Protein 2B98 (pdb70)

Nearest PDB structures (foldseek):
  2b99-assembly1_A  TM=1.004E+00  e=1.657E-25  Methanocaldococcus jannaschii
  5im5-assembly1_K  TM=9.991E-01  e=3.570E-24  Methanocaldococcus jannaschii DSM 2661
  4y7k-assembly1_E  TM=9.991E-01  e=2.338E-23  Methanosarcina acetivorans C2A
  4y7j-assembly1_D  TM=9.822E-01  e=1.556E-21  Methanosarcina acetivorans C2A
  4y7j-assembly1_B  TM=9.820E-01  e=5.798E-21  Methanosarcina acetivorans C2A

Foldseek 3Di:
DEEEEEEAPCADEPLVVLLVVLLCVLPVPYHYHYDYYHDLLPQLVVQLCCVPVVVHQEYEYAHEFEDDPVSVVSNVNSVVSQVVSCVVRVHYYHYQYHYPVPDDDVVVSRVVSSVSSNVSSVVVVCVVPPVVVVVVCVVHD/DAEEEEEEEPPADEDLVVLLVVLLCVLPVPYHYHYDYDHALQVQLVVQLCCVPPVVHQEYEYAEEFEDDPVSVVSNVNSVVSQVVSCVVPVHYYHYLYHYPVNDDDDVRSNVVSSVSSSVVSVVVVCVVPPVCVVVVVPDD/DAFEEEEEAPPDPEDQPVLLVVLLCVLPVRHHYHYDYYHALLVQLVVQLCCVPVVVGQEYEYAHEQEDDVVSVVVNVNSVVSQVVSCVVPVHYYHYQYHYPVVDPDVVLSNQQSNQLSNVVSVVVVCVVPNVVVVVVCVPAQDDTRDDGHGD/DEEEEEEAPCDPEDQPVLLVVLLCVLPVVYHYDYDYYHALQVQLVVQLCCVPPVVHQEYEYAHEFEDDPVSVVSNVNSVVSNVVSCVVPVHYYHYLYHYPVVAPDDVRSNVVSNVSSSVVSVVVVCVVPPVVVVVVPPDD/DAEEEEEEAPCDPEDQPVLLVVLLCVLPVPYHYHYDYYHALLVQLVVQLCCVPVVVHQEYEGAHEFEDDPVSVVSNVVSVVSNVVSCVVPVHYYHYQYHYPVPADDPVLSHQQSNQLSNVVSVVVSCVVPPVVVVVVCPPQQCDGRDHGPGD

Secondary structure (DSSP, 8-state):
-EEEEEEESS-SS--HHHHHHHHHHH-TT-EEEEEEESSGGGHHHHHHHHHHHS--SEEEEEE---SSHHHHHHHHHHHHHHHHHHHHTT--EEEEE--GGGSSHHHHHHHHHHHHHHHHHHHHHHHHH-HHHHHHTTT--/--EEEEEEESS-SS--HHHHHHHHHHH-TT-EEEEEEESSGGGHHHHHHHHHHHS--SEEEEEE---SSHHHHHHHHHHHHHHHHHHHHTT--EEEEE--GGGSSSHHHHHHHHHHHHHHHHHHHHHHHH-HHHHHHT---/--EEEEEEESS-SS--HHHHHHHHHHHSTT-EEEEEEESSGGGHHHHHHHHHHHS--SEEEEEE---SSTTHHHHHHHHHHHHHHHHHHTT--EEEEE--GGG-SSHHHHHHHHHHHHHHHHHHHHHHHH-HHHHHHTTTS---SSSPP---/-EEEEEEESS-SS--HHHHHHHHHHHSTT-EEEEEEESSGGGHHHHHHHHHHHS--SEEEEEE---SSHHHHHHHHHHHHHHHHHHHHTT--EEEEE--GGG-SSHHHHHHHHHHHHHHHHHHHHHHHH-TTHHHHTS--/--EEEEEEESS-SS--HHHHHHHHHHH-TT-EEEEEEESSGGGHHHHHHHHHHHS--SEEEEEE---SSHHHHHHHHHHHHHHHHHHHHTT--EEEEE--GGGSSHHHHHHHHHHHHHHHHHHHHHHHHH-HHHHHHTTTS---SSSPP---

Structure (mmCIF, N/CA/C/O backbone):
data_2B98
#
_entry.id   2B98
#
_cell.length_a   41.773
_cell.length_b   72.692
_cell.length_c   72.698
_cell.angle_alpha   68.48
_cell.angle_beta   74.61
_cell.angle_gamma   74.90
#
_symmetry.space_group_name_H-M   'P 1'
#
loop_
_entity.id
_entity.type
_entity.pdbx_description
1 polymer 'Riboflavin synthase'
2 water water
#
loop_
_atom_site.group_PDB
_atom_site.id
_atom_site.type_symbol
_atom_site.label_atom_id
_atom_site.label_alt_id
_atom_site.label_comp_id
_atom_site.label_asym_id
_atom_site.label_entity_id
_atom_site.label_seq_id
_atom_site.pdbx_PDB_ins_code
_atom_site.Cartn_x
_atom_site.Cartn_y
_atom_site.Cartn_z
_atom_site.occupancy
_atom_site.B_iso_or_equiv
_atom_site.auth_seq_id
_atom_site.auth_comp_id
_atom_site.auth_asym_id
_atom_site.auth_atom_id
_atom_site.pdbx_PDB_model_num
ATOM 1 N N . LYS A 1 3 ? 13.529 -0.325 -28.755 1.00 30.38 3 LYS A N 1
ATOM 2 C CA . LYS A 1 3 ? 12.795 -0.297 -27.446 1.00 29.87 3 LYS A CA 1
ATOM 3 C C . LYS A 1 3 ? 12.117 -1.636 -27.210 1.00 29.10 3 LYS A C 1
ATOM 4 O O . LYS A 1 3 ? 11.920 -2.387 -28.150 1.00 29.37 3 LYS A O 1
ATOM 10 N N . LYS A 1 4 ? 11.764 -1.918 -25.960 1.00 28.71 4 LYS A N 1
ATOM 11 C CA . LYS A 1 4 ? 11.231 -3.220 -25.560 1.00 28.36 4 LYS A CA 1
ATOM 12 C C . LYS A 1 4 ? 9.949 -3.132 -24.714 1.00 28.26 4 LYS A C 1
ATOM 13 O O . LYS A 1 4 ? 9.933 -2.498 -23.658 1.00 28.61 4 LYS A O 1
ATOM 19 N N . VAL A 1 5 ? 8.892 -3.797 -25.178 1.00 28.33 5 VAL A N 1
ATOM 20 C CA . VAL A 1 5 ? 7.606 -3.842 -24.476 1.00 27.86 5 VAL A CA 1
ATOM 21 C C . VAL A 1 5 ? 7.343 -5.246 -23.923 1.00 27.77 5 VAL A C 1
ATOM 22 O O . VAL A 1 5 ? 7.547 -6.245 -24.620 1.00 27.84 5 VAL A O 1
ATOM 26 N N . GLY A 1 6 ? 6.930 -5.311 -22.656 1.00 27.75 6 GLY A N 1
ATOM 27 C CA . GLY A 1 6 ? 6.453 -6.543 -22.045 1.00 27.61 6 GLY A CA 1
ATOM 28 C C . GLY A 1 6 ? 4.935 -6.656 -22.144 1.00 27.69 6 GLY A C 1
ATOM 29 O O . GLY A 1 6 ? 4.211 -5.694 -21.879 1.00 27.44 6 GLY A O 1
ATOM 30 N N . ILE A 1 7 ? 4.457 -7.832 -22.538 1.00 27.64 7 ILE A N 1
ATOM 31 C CA . ILE A 1 7 ? 3.024 -8.090 -22.664 1.00 28.00 7 ILE A CA 1
ATOM 32 C C . ILE A 1 7 ? 2.609 -9.230 -21.748 1.00 27.85 7 ILE A C 1
ATOM 33 O O . ILE A 1 7 ? 3.015 -10.373 -21.957 1.00 27.91 7 ILE A O 1
ATOM 38 N N . VAL A 1 8 ? 1.793 -8.917 -20.745 1.00 27.71 8 VAL A N 1
ATOM 39 C CA . VAL A 1 8 ? 1.371 -9.917 -19.767 1.00 27.72 8 VAL A CA 1
ATOM 40 C C . VAL A 1 8 ? -0.130 -10.157 -19.826 1.00 28.10 8 VAL A C 1
ATOM 41 O O . VAL A 1 8 ? -0.931 -9.236 -19.627 1.00 28.00 8 VAL A O 1
ATOM 45 N N . ASP A 1 9 ? -0.514 -11.400 -20.102 1.00 28.51 9 ASP A N 1
ATOM 46 C CA . ASP A 1 9 ? -1.928 -11.748 -20.107 1.00 28.92 9 ASP A CA 1
ATOM 47 C C . ASP A 1 9 ? -2.233 -12.929 -19.192 1.00 28.92 9 ASP A C 1
ATOM 48 O O . ASP A 1 9 ? -1.378 -13.362 -18.410 1.00 28.36 9 ASP A O 1
ATOM 53 N N . THR A 1 10 ? -3.459 -13.441 -19.305 1.00 29.04 10 THR A N 1
ATOM 54 C CA . THR A 1 10 ? -3.915 -14.521 -18.450 1.00 29.35 10 THR A CA 1
ATOM 55 C C . THR A 1 10 ? -4.486 -15.685 -19.248 1.00 29.96 10 THR A C 1
ATOM 56 O O . THR A 1 10 ? -4.758 -15.574 -20.448 1.00 30.07 10 THR A O 1
ATOM 60 N N . THR A 1 11 ? -4.620 -16.823 -18.582 1.00 30.67 11 THR A N 1
ATOM 61 C CA . THR A 1 11 ? -5.301 -17.964 -19.171 1.00 31.71 11 THR A CA 1
ATOM 62 C C . THR A 1 11 ? -6.798 -17.800 -18.878 1.00 32.09 11 THR A C 1
ATOM 63 O O . THR A 1 11 ? -7.631 -18.112 -19.718 1.00 31.89 11 THR A O 1
ATOM 67 N N . PHE A 1 12 ? -7.098 -17.280 -17.684 1.00 33.03 12 PHE A N 1
ATOM 68 C CA . PHE A 1 12 ? -8.461 -17.051 -17.177 1.00 34.30 12 PHE A CA 1
ATOM 69 C C . PHE A 1 12 ? -9.308 -16.148 -18.077 1.00 34.63 12 PHE A C 1
ATOM 70 O O . PHE A 1 12 ? -10.512 -16.347 -18.199 1.00 35.05 12 PHE A O 1
ATOM 78 N N . ALA A 1 13 ? -8.674 -15.144 -18.679 1.00 35.18 13 ALA A N 1
ATOM 79 C CA . ALA A 1 13 ? -9.319 -14.243 -19.637 1.00 35.71 13 ALA A CA 1
ATOM 80 C C . ALA A 1 13 ? -10.062 -14.993 -20.747 1.00 36.13 13 ALA A C 1
ATOM 81 O O . ALA A 1 13 ? -9.691 -16.130 -21.083 1.00 36.02 13 ALA A O 1
ATOM 83 N N . ARG A 1 14 ? -11.086 -14.337 -21.313 1.00 36.35 14 ARG A N 1
ATOM 84 C CA . ARG A 1 14 ? -11.951 -14.921 -22.347 1.00 36.80 14 ARG A CA 1
ATOM 85 C C . ARG A 1 14 ? -11.791 -14.355 -23.782 1.00 36.78 14 ARG A C 1
ATOM 86 O O . ARG A 1 14 ? -12.529 -14.747 -24.700 1.00 36.67 14 ARG A O 1
ATOM 94 N N . VAL A 1 15 ? -10.827 -13.447 -23.966 1.00 36.67 15 VAL A N 1
ATOM 95 C CA . VAL A 1 15 ? -10.430 -12.943 -25.286 1.00 36.55 15 VAL A CA 1
ATOM 96 C C . VAL A 1 15 ? -8.896 -12.860 -25.346 1.00 36.52 15 VAL A C 1
ATOM 97 O O . VAL A 1 15 ? -8.255 -12.533 -24.348 1.00 36.28 15 VAL A O 1
ATOM 101 N N . ASP A 1 16 ? -8.316 -13.175 -26.505 1.00 36.61 16 ASP A N 1
ATOM 102 C CA . ASP A 1 16 ? -6.896 -12.937 -26.738 1.00 37.08 16 ASP A CA 1
ATOM 103 C C . ASP A 1 16 ? -6.729 -11.457 -27.037 1.00 37.04 16 ASP A C 1
ATOM 104 O O . ASP A 1 16 ? -7.136 -10.974 -28.107 1.00 37.72 16 ASP A O 1
ATOM 109 N N . MET A 1 17 ? -6.166 -10.739 -26.071 1.00 36.60 17 MET A N 1
ATOM 110 C CA . MET A 1 17 ? -5.888 -9.316 -26.215 1.00 36.04 17 MET A CA 1
ATOM 111 C C . MET A 1 17 ? -4.435 -9.110 -26.612 1.00 35.48 17 MET A C 1
ATOM 112 O O . MET A 1 17 ? -4.130 -8.181 -27.365 1.00 35.17 17 MET A O 1
ATOM 117 N N . ALA A 1 18 ? -3.564 -9.996 -26.115 1.00 35.14 18 ALA A N 1
ATOM 118 C CA . ALA A 1 18 ? -2.113 -9.989 -26.388 1.00 35.14 18 ALA A CA 1
ATOM 119 C C . ALA A 1 18 ? -1.746 -9.979 -27.856 1.00 34.98 18 ALA A C 1
ATOM 120 O O . ALA A 1 18 ? -0.867 -9.228 -28.257 1.00 34.95 18 ALA A O 1
ATOM 122 N N . SER A 1 19 ? -2.413 -10.823 -28.642 1.00 35.23 19 SER A N 1
ATOM 123 C CA . SER A 1 19 ? -2.131 -10.940 -30.072 1.00 35.65 19 SER A CA 1
ATOM 124 C C . SER A 1 19 ? -2.486 -9.662 -30.813 1.00 35.26 19 SER A C 1
ATOM 125 O O . SER A 1 19 ? -1.861 -9.324 -31.816 1.00 35.38 19 SER A O 1
ATOM 128 N N . ILE A 1 20 ? -3.497 -8.967 -30.304 1.00 35.18 20 ILE A N 1
ATOM 129 C CA . ILE A 1 20 ? -4.025 -7.756 -30.922 1.00 34.75 20 ILE A CA 1
ATOM 130 C C . ILE A 1 20 ? -3.137 -6.565 -30.590 1.00 34.45 20 ILE A C 1
ATOM 131 O O . ILE A 1 20 ? -2.958 -5.666 -31.416 1.00 34.07 20 ILE A O 1
ATOM 136 N N . ALA A 1 21 ? -2.591 -6.563 -29.373 1.00 34.27 21 ALA A N 1
ATOM 137 C CA . ALA A 1 21 ? -1.669 -5.518 -28.944 1.00 34.23 21 ALA A CA 1
ATOM 138 C C . ALA A 1 21 ? -0.342 -5.619 -29.696 1.00 34.12 21 ALA A C 1
ATOM 139 O O . ALA A 1 21 ? 0.194 -4.612 -30.153 1.00 33.42 21 ALA A O 1
ATOM 141 N N . ILE A 1 22 ? 0.155 -6.849 -29.839 1.00 34.43 22 ILE A N 1
ATOM 142 C CA . ILE A 1 22 ? 1.419 -7.140 -30.533 1.00 34.55 22 ILE A CA 1
ATOM 143 C C . ILE A 1 22 ? 1.365 -6.722 -32.016 1.00 34.61 22 ILE A C 1
ATOM 144 O O . ILE A 1 22 ? 2.298 -6.073 -32.515 1.00 34.66 22 ILE A O 1
ATOM 149 N N . LYS A 1 23 ? 0.268 -7.081 -32.692 1.00 34.47 23 LYS A N 1
ATOM 150 C CA . LYS A 1 23 ? 0.035 -6.727 -34.098 1.00 34.46 23 LYS A CA 1
ATOM 151 C C . LYS A 1 23 ? 0.099 -5.209 -34.332 1.00 34.45 23 LYS A C 1
ATOM 152 O O . LYS A 1 23 ? 0.857 -4.742 -35.178 1.00 34.32 23 LYS A O 1
ATOM 158 N N . LYS A 1 24 ? -0.683 -4.451 -33.562 1.00 34.35 24 LYS A N 1
ATOM 159 C CA . LYS A 1 24 ? -0.697 -2.988 -33.653 1.00 34.22 24 LYS A CA 1
ATOM 160 C C . LYS A 1 24 ? 0.692 -2.409 -33.408 1.00 33.84 24 LYS A C 1
ATOM 161 O O . LYS A 1 24 ? 1.153 -1.537 -34.134 1.00 33.77 24 LYS A O 1
ATOM 167 N N . LEU A 1 25 ? 1.348 -2.930 -32.380 1.00 33.83 25 LEU A N 1
ATOM 168 C CA . LEU A 1 25 ? 2.658 -2.482 -31.957 1.00 33.40 25 LEU A CA 1
ATOM 169 C C . LEU A 1 25 ? 3.714 -2.656 -33.049 1.00 33.66 25 LEU A C 1
ATOM 170 O O . LEU A 1 25 ? 4.440 -1.714 -33.358 1.00 33.15 25 LEU A O 1
ATOM 175 N N . LYS A 1 26 ? 3.794 -3.858 -33.621 1.00 33.91 26 LYS A N 1
ATOM 176 C CA . LYS A 1 26 ? 4.753 -4.133 -34.695 1.00 34.69 26 LYS A CA 1
ATOM 177 C C . LYS A 1 26 ? 4.391 -3.393 -35.994 1.00 35.07 26 LYS A C 1
ATOM 178 O O . LYS A 1 26 ? 5.260 -3.128 -36.831 1.00 35.29 26 LYS A O 1
ATOM 184 N N . GLU A 1 27 ? 3.107 -3.059 -36.133 1.00 35.63 27 GLU A N 1
ATOM 185 C CA . GLU A 1 27 ? 2.596 -2.173 -37.186 1.00 36.20 27 GLU A CA 1
ATOM 186 C C . GLU A 1 27 ? 3.242 -0.791 -37.108 1.00 36.36 27 GLU A C 1
ATOM 187 O O . GLU A 1 27 ? 3.828 -0.312 -38.079 1.00 36.06 27 GLU A O 1
ATOM 193 N N . LEU A 1 28 ? 3.118 -0.166 -35.939 1.00 36.99 28 LEU A N 1
ATOM 194 C CA . LEU A 1 28 ? 3.553 1.215 -35.726 1.00 37.60 28 LEU A CA 1
ATOM 195 C C . LEU A 1 28 ? 5.076 1.339 -35.593 1.00 37.90 28 LEU A C 1
ATOM 196 O O . LEU A 1 28 ? 5.650 2.374 -35.944 1.00 38.02 28 LEU A O 1
ATOM 201 N N . SER A 1 29 ? 5.713 0.281 -35.097 1.00 38.11 29 SER A N 1
ATOM 202 C CA . SER A 1 29 ? 7.160 0.239 -34.903 1.00 38.48 29 SER A CA 1
ATOM 203 C C . SER A 1 29 ? 7.677 -1.180 -35.146 1.00 38.77 29 SER A C 1
ATOM 204 O O . SER A 1 29 ? 7.648 -2.012 -34.251 1.00 38.04 29 SER A O 1
ATOM 207 N N . PRO A 1 30 ? 8.142 -1.451 -36.366 1.00 39.39 30 PRO A N 1
ATOM 208 C CA . PRO A 1 30 ? 8.524 -2.814 -36.779 1.00 39.70 30 PRO A CA 1
ATOM 209 C C . PRO A 1 30 ? 9.632 -3.442 -35.929 1.00 39.84 30 PRO A C 1
ATOM 210 O O . PRO A 1 30 ? 9.633 -4.663 -35.733 1.00 39.61 30 PRO A O 1
ATOM 214 N N . ASN A 1 31 ? 10.545 -2.614 -35.423 1.00 40.23 31 ASN A N 1
ATOM 215 C CA . ASN A 1 31 ? 11.688 -3.100 -34.658 1.00 40.45 31 ASN A CA 1
ATOM 216 C C . ASN A 1 31 ? 11.575 -2.911 -33.137 1.00 40.87 31 ASN A C 1
ATOM 217 O O . ASN A 1 31 ? 12.598 -2.902 -32.430 1.00 41.18 31 ASN A O 1
ATOM 222 N N . ILE A 1 32 ? 10.346 -2.760 -32.631 1.00 40.79 32 ILE A N 1
ATOM 223 C CA . ILE A 1 32 ? 10.117 -2.874 -31.193 1.00 40.74 32 ILE A CA 1
ATOM 224 C C . ILE A 1 32 ? 10.302 -4.339 -30.815 1.00 40.43 32 ILE A C 1
ATOM 225 O O . ILE A 1 32 ? 9.808 -5.242 -31.498 1.00 40.45 32 ILE A O 1
ATOM 230 N N . LYS A 1 33 ? 11.030 -4.572 -29.735 1.00 40.00 33 LYS A N 1
ATOM 231 C CA . LYS A 1 33 ? 11.200 -5.921 -29.231 1.00 39.86 33 LYS A CA 1
ATOM 232 C C . LYS A 1 33 ? 10.031 -6.234 -28.315 1.00 39.40 33 LYS A C 1
ATOM 233 O O . LYS A 1 33 ? 9.593 -5.378 -27.560 1.00 39.60 33 LYS A O 1
ATOM 239 N N . ILE A 1 34 ? 9.507 -7.448 -28.422 1.00 39.32 34 ILE A N 1
ATOM 240 C CA . ILE A 1 34 ? 8.335 -7.866 -27.664 1.00 39.26 34 ILE A CA 1
ATOM 241 C C . ILE A 1 34 ? 8.691 -9.071 -26.821 1.00 39.33 34 ILE A C 1
ATOM 242 O O . ILE A 1 34 ? 9.338 -10.001 -27.317 1.00 39.73 34 ILE A O 1
ATOM 247 N N . ILE A 1 35 ? 8.273 -9.049 -25.553 1.00 38.92 35 ILE A N 1
ATOM 248 C CA . ILE A 1 35 ? 8.349 -10.224 -24.677 1.00 38.38 35 ILE A CA 1
ATOM 249 C C . ILE A 1 35 ? 6.995 -10.503 -24.012 1.00 37.47 35 ILE A C 1
ATOM 250 O O . ILE A 1 35 ? 6.360 -9.602 -23.448 1.00 36.98 35 ILE A O 1
ATOM 255 N N . ARG A 1 36 ? 6.569 -11.761 -24.084 1.00 36.29 36 ARG A N 1
ATOM 256 C CA . ARG A 1 36 ? 5.292 -12.177 -23.521 1.00 35.29 36 ARG A CA 1
ATOM 257 C C . ARG A 1 36 ? 5.454 -13.063 -22.286 1.00 34.69 36 ARG A C 1
ATOM 258 O O . ARG A 1 36 ? 6.430 -13.819 -22.166 1.00 34.63 36 ARG A O 1
ATOM 266 N N . LYS A 1 37 ? 4.495 -12.950 -21.366 1.00 33.71 37 LYS A N 1
ATOM 267 C CA . LYS A 1 37 ? 4.367 -13.876 -20.241 1.00 32.53 37 LYS A CA 1
ATOM 268 C C . LYS A 1 37 ? 2.901 -14.048 -19.895 1.00 31.69 37 LYS A C 1
ATOM 269 O O . LYS A 1 37 ? 2.152 -13.075 -19.754 1.00 31.39 37 LYS A O 1
ATOM 275 N N . THR A 1 38 ? 2.482 -15.300 -19.794 1.00 30.91 38 THR A N 1
ATOM 276 C CA . THR A 1 38 ? 1.101 -15.602 -19.465 1.00 30.02 38 THR A CA 1
ATOM 277 C C . THR A 1 38 ? 1.058 -16.106 -18.044 1.00 29.51 38 THR A C 1
ATOM 278 O O . THR A 1 38 ? 1.859 -16.957 -17.644 1.00 29.70 38 THR A O 1
ATOM 282 N N . VAL A 1 39 ? 0.138 -15.551 -17.272 1.00 28.78 39 VAL A N 1
ATOM 283 C CA . VAL A 1 39 ? -0.081 -16.003 -15.904 1.00 27.89 39 VAL A CA 1
ATOM 284 C C . VAL A 1 39 ? -1.500 -16.547 -15.829 1.00 28.03 39 VAL A C 1
ATOM 285 O O . VAL A 1 39 ? -2.326 -16.215 -16.681 1.00 27.78 39 VAL A O 1
ATOM 289 N N . PRO A 1 40 ? -1.780 -17.415 -14.860 1.00 28.18 40 PRO A N 1
ATOM 290 C CA . PRO A 1 40 ? -3.135 -17.964 -14.710 1.00 28.41 40 PRO A CA 1
ATOM 291 C C . PRO A 1 40 ? -4.184 -16.872 -14.568 1.00 28.42 40 PRO A C 1
ATOM 292 O O . PRO A 1 40 ? -5.090 -16.820 -15.403 1.00 28.58 40 PRO A O 1
ATOM 296 N N . GLY A 1 41 ? -4.028 -15.999 -13.566 1.00 28.49 41 GLY A N 1
ATOM 297 C CA . GLY A 1 41 ? -5.068 -15.061 -13.180 1.00 28.24 41 GLY A CA 1
ATOM 298 C C . GLY A 1 41 ? -4.615 -13.632 -12.969 1.00 28.51 41 GLY A C 1
ATOM 299 O O . GLY A 1 41 ? -3.418 -13.345 -12.899 1.00 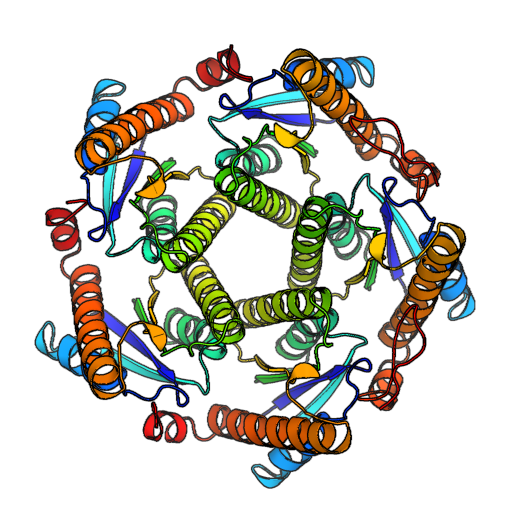28.08 41 GLY A O 1
ATOM 300 N N . ILE A 1 42 ? -5.598 -12.739 -12.865 1.00 28.54 42 ILE A N 1
ATOM 301 C CA . ILE A 1 42 ? -5.372 -11.304 -12.671 1.00 28.87 42 ILE A CA 1
ATOM 302 C C . ILE A 1 42 ? -4.486 -10.923 -11.467 1.00 28.31 42 ILE A C 1
ATOM 303 O O . ILE A 1 42 ? -3.709 -9.975 -11.541 1.00 28.24 42 ILE A O 1
ATOM 308 N N . LYS A 1 43 ? -4.623 -11.661 -10.370 1.00 27.81 43 LYS A N 1
ATOM 309 C CA . LYS A 1 43 ? -3.812 -11.470 -9.174 1.00 27.52 43 LYS A CA 1
ATOM 310 C C . LYS A 1 43 ? -2.334 -11.792 -9.398 1.00 27.00 43 LYS A C 1
ATOM 311 O O . LYS A 1 43 ? -1.486 -11.404 -8.599 1.00 26.71 43 LYS A O 1
ATOM 317 N N . ASP A 1 44 ? -2.026 -12.487 -10.493 1.00 26.57 44 ASP A N 1
ATOM 318 C CA . ASP A 1 44 ? -0.651 -12.889 -10.777 1.00 26.14 44 ASP A CA 1
ATOM 319 C C . ASP A 1 44 ? 0.014 -11.918 -11.737 1.00 25.73 44 ASP A C 1
ATOM 320 O O . ASP A 1 44 ? 1.182 -12.080 -12.092 1.00 25.65 44 ASP A O 1
ATOM 325 N N . LEU A 1 45 ? -0.727 -10.892 -12.138 1.00 25.41 45 LEU A N 1
ATOM 326 C CA . LEU A 1 45 ? -0.216 -9.946 -13.126 1.00 25.33 45 LEU A CA 1
ATOM 327 C C . LEU A 1 45 ? 0.904 -9.037 -12.625 1.00 25.36 45 LEU A C 1
ATOM 328 O O . LEU A 1 45 ? 1.931 -8.955 -13.287 1.00 26.12 45 LEU A O 1
ATOM 333 N N . PRO A 1 46 ? 0.735 -8.363 -11.480 1.00 25.52 46 PRO A N 1
ATOM 334 C CA . PRO A 1 46 ? 1.717 -7.364 -11.031 1.00 25.11 46 PRO A CA 1
ATOM 335 C C . PRO A 1 46 ? 3.177 -7.852 -10.905 1.00 25.59 46 PRO A C 1
ATOM 336 O O . PRO A 1 46 ? 4.098 -7.137 -11.342 1.00 25.44 46 PRO A O 1
ATOM 340 N N . VAL A 1 47 ? 3.397 -9.035 -10.332 1.00 25.40 47 VAL A N 1
ATOM 341 C CA . VAL A 1 47 ? 4.761 -9.510 -10.147 1.00 25.75 47 VAL A CA 1
ATOM 342 C C . VAL A 1 47 ? 5.355 -9.854 -11.497 1.00 25.76 47 VAL A C 1
ATOM 343 O O . VAL A 1 47 ? 6.520 -9.559 -11.756 1.00 25.80 47 VAL A O 1
ATOM 347 N N . ALA A 1 48 ? 4.535 -10.440 -12.366 1.00 26.00 48 ALA A N 1
ATOM 348 C CA . ALA A 1 48 ? 4.968 -10.760 -13.722 1.00 26.13 48 ALA A CA 1
ATOM 349 C C . ALA A 1 48 ? 5.380 -9.484 -14.429 1.00 26.17 48 ALA A C 1
ATOM 350 O O . ALA A 1 48 ? 6.460 -9.418 -15.037 1.00 25.87 48 ALA A O 1
ATOM 352 N N . CYS A 1 49 ? 4.531 -8.463 -14.328 1.00 26.32 49 CYS A N 1
ATOM 353 C CA . CYS A 1 49 ? 4.866 -7.152 -14.881 1.00 26.82 49 CYS A CA 1
ATOM 354 C C . CYS A 1 49 ? 6.180 -6.611 -14.303 1.00 27.02 49 CYS A C 1
ATOM 355 O O . CYS A 1 49 ? 7.057 -6.203 -15.059 1.00 27.09 49 CYS A O 1
ATOM 358 N N . LYS A 1 50 ? 6.319 -6.625 -12.973 1.00 27.20 50 LYS A N 1
ATOM 359 C CA . LYS A 1 50 ? 7.545 -6.157 -12.315 1.00 26.94 50 LYS A CA 1
ATOM 360 C C . LYS A 1 50 ? 8.808 -6.957 -12.707 1.00 26.94 50 LYS A C 1
ATOM 361 O O . LYS A 1 50 ? 9.875 -6.380 -12.930 1.00 26.93 50 LYS A O 1
ATOM 367 N N . LYS A 1 51 ? 8.684 -8.278 -12.790 1.00 26.98 51 LYS A N 1
ATOM 368 C CA . LYS A 1 51 ? 9.795 -9.128 -13.227 1.00 27.28 51 LYS A CA 1
ATOM 369 C C . LYS A 1 51 ? 10.253 -8.795 -14.648 1.00 27.67 51 LYS A C 1
ATOM 370 O O . LYS A 1 51 ? 11.446 -8.821 -14.938 1.00 27.89 51 LYS A O 1
ATOM 376 N N . LEU A 1 52 ? 9.302 -8.477 -15.527 1.00 27.83 52 LEU A N 1
ATOM 377 C CA . LEU A 1 52 ? 9.601 -8.147 -16.916 1.00 28.00 52 LEU A CA 1
ATOM 378 C C . LEU A 1 52 ? 10.313 -6.800 -16.982 1.00 28.27 52 LEU A C 1
ATOM 379 O O . LEU A 1 52 ? 11.330 -6.641 -17.671 1.00 28.42 52 LEU A O 1
ATOM 384 N N . LEU A 1 53 ? 9.800 -5.843 -16.224 1.00 28.18 53 LEU A N 1
ATOM 385 C CA . LEU A 1 53 ? 10.395 -4.524 -16.159 1.00 28.20 53 LEU A CA 1
ATOM 386 C C . LEU A 1 53 ? 11.851 -4.566 -15.672 1.00 29.04 53 LEU A C 1
ATOM 387 O O . LEU A 1 53 ? 12.723 -3.936 -16.272 1.00 29.00 53 LEU A O 1
ATOM 392 N N . GLU A 1 54 ? 12.103 -5.340 -14.613 1.00 29.41 54 GLU A N 1
ATOM 393 C CA . GLU A 1 54 ? 13.370 -5.310 -13.900 1.00 30.19 54 GLU A CA 1
ATOM 394 C C . GLU A 1 54 ? 14.377 -6.401 -14.293 1.00 30.42 54 GLU A C 1
ATOM 395 O O . GLU A 1 54 ? 15.583 -6.186 -14.194 1.00 30.61 54 GLU A O 1
ATOM 401 N N . GLU A 1 55 ? 13.892 -7.556 -14.739 1.00 30.43 55 GLU A N 1
ATOM 402 C CA . GLU A 1 55 ? 14.774 -8.695 -15.000 1.00 30.04 55 GLU A CA 1
ATOM 403 C C . GLU A 1 55 ? 14.940 -8.956 -16.487 1.00 29.85 55 GLU A C 1
ATOM 404 O O . GLU A 1 55 ? 15.906 -9.588 -16.916 1.00 30.04 55 GLU A O 1
ATOM 410 N N . GLU A 1 56 ? 14.003 -8.435 -17.265 1.00 29.83 56 GLU A N 1
ATOM 411 C CA . GLU A 1 56 ? 13.955 -8.676 -18.693 1.00 29.55 56 GLU A CA 1
ATOM 412 C C . GLU A 1 56 ? 14.195 -7.427 -19.543 1.00 28.90 56 GLU A C 1
ATOM 413 O O . GLU A 1 56 ? 14.038 -7.477 -20.753 1.00 28.70 56 GLU A O 1
ATOM 419 N N . GLY A 1 57 ? 14.567 -6.318 -18.910 1.00 28.57 57 GLY A N 1
ATOM 420 C CA . GLY A 1 57 ? 14.812 -5.054 -19.602 1.00 28.21 57 GLY A CA 1
ATOM 421 C C . GLY A 1 57 ? 13.668 -4.477 -20.430 1.00 27.85 57 GLY A C 1
ATOM 422 O O . GLY A 1 57 ? 13.884 -3.899 -21.489 1.00 27.81 57 GLY A O 1
ATOM 423 N N . CYS A 1 58 ? 12.444 -4.637 -19.951 1.00 27.74 58 CYS A N 1
ATOM 424 C CA . CYS A 1 58 ? 11.290 -4.066 -20.631 1.00 27.71 58 CYS A CA 1
ATOM 425 C C . CYS A 1 58 ? 11.177 -2.578 -20.283 1.00 27.69 58 CYS A C 1
ATOM 426 O O . CYS A 1 58 ? 11.348 -2.185 -19.137 1.00 27.21 58 CYS A O 1
ATOM 429 N N . ASP A 1 59 ? 10.929 -1.756 -21.294 1.00 27.45 59 ASP A N 1
ATOM 430 C CA . ASP A 1 59 ? 10.865 -0.315 -21.092 1.00 27.64 59 ASP A CA 1
ATOM 431 C C . ASP A 1 59 ? 9.504 0.071 -20.527 1.00 27.36 59 ASP A C 1
ATOM 432 O O . ASP A 1 59 ? 9.401 0.961 -19.685 1.00 27.87 59 ASP A O 1
ATOM 437 N N . ILE A 1 60 ? 8.478 -0.632 -20.992 1.00 27.21 60 ILE A N 1
ATOM 438 C CA . ILE A 1 60 ? 7.090 -0.454 -20.568 1.00 26.43 60 ILE A CA 1
ATOM 439 C C . ILE A 1 60 ? 6.463 -1.858 -20.591 1.00 26.46 60 ILE A C 1
ATOM 440 O O . ILE A 1 60 ? 6.990 -2.761 -21.257 1.00 26.09 60 ILE A O 1
ATOM 445 N N . VAL A 1 61 ? 5.367 -2.056 -19.853 1.00 26.39 61 VAL A N 1
ATOM 446 C CA . VAL A 1 61 ? 4.634 -3.325 -19.889 1.00 26.26 61 VAL A CA 1
ATOM 447 C C . VAL A 1 61 ? 3.125 -3.068 -20.075 1.00 26.73 61 VAL A C 1
ATOM 448 O O . VAL A 1 61 ? 2.611 -2.034 -19.636 1.00 27.03 61 VAL A O 1
ATOM 452 N N . MET A 1 62 ? 2.456 -3.977 -20.787 1.00 27.02 62 MET A N 1
ATOM 453 C CA . MET A 1 62 ? 0.998 -3.999 -20.886 1.00 27.85 62 MET A CA 1
ATOM 454 C C . MET A 1 62 ? 0.417 -5.180 -20.098 1.00 28.34 62 MET A C 1
ATOM 455 O O . MET A 1 62 ? 0.742 -6.353 -20.373 1.00 28.07 62 MET A O 1
ATOM 460 N N . ALA A 1 63 ? -0.427 -4.846 -19.118 1.00 28.39 63 ALA A N 1
ATOM 461 C CA . ALA A 1 63 ? -1.136 -5.813 -18.298 1.00 29.19 63 ALA A CA 1
ATOM 462 C C . ALA A 1 63 ? -2.527 -6.042 -18.875 1.00 29.75 63 ALA A C 1
ATOM 463 O O . ALA A 1 63 ? -3.346 -5.114 -18.930 1.00 29.92 63 ALA A O 1
ATOM 465 N N . LEU A 1 64 ? -2.794 -7.268 -19.311 1.00 30.34 64 LEU A N 1
ATOM 466 C CA . LEU A 1 64 ? -4.048 -7.565 -19.991 1.00 31.32 64 LEU A CA 1
ATOM 467 C C . LEU A 1 64 ? -4.870 -8.580 -19.229 1.00 32.22 64 LEU A C 1
ATOM 468 O O . LEU A 1 64 ? -4.375 -9.665 -18.899 1.00 31.88 64 LEU A O 1
ATOM 473 N N . GLY A 1 65 ? -6.129 -8.220 -18.969 1.00 33.18 65 GLY A N 1
ATOM 474 C CA . GLY A 1 65 ? -7.047 -9.073 -18.232 1.00 34.57 65 GLY A CA 1
ATOM 475 C C . GLY A 1 65 ? -8.516 -8.774 -18.497 1.00 35.74 65 GLY A C 1
ATOM 476 O O . GLY A 1 65 ? -8.875 -7.691 -18.971 1.00 35.13 65 GLY A O 1
ATOM 477 N N . MET A 1 66 ? -9.366 -9.745 -18.164 1.00 36.91 66 MET A N 1
ATOM 478 C CA . MET A 1 66 ? -10.796 -9.682 -18.448 1.00 38.14 66 MET A CA 1
ATOM 479 C C . MET A 1 66 ? -11.630 -9.956 -17.189 1.00 38.69 66 MET A C 1
ATOM 480 O O . MET A 1 66 ? -12.282 -10.991 -17.110 1.00 39.17 66 MET A O 1
ATOM 485 N N . PRO A 1 67 ? -11.634 -9.037 -16.217 1.00 39.29 67 PRO A N 1
ATOM 486 C CA . PRO A 1 67 ? -12.317 -9.273 -14.937 1.00 39.74 67 PRO A CA 1
ATOM 487 C C . PRO A 1 67 ? -13.783 -9.724 -15.088 1.00 40.25 67 PRO A C 1
ATOM 488 O O . PRO A 1 67 ? -14.444 -9.328 -16.047 1.00 40.13 67 PRO A O 1
ATOM 492 N N . GLY A 1 68 ? -14.269 -10.541 -14.149 1.00 40.79 68 GLY A N 1
ATOM 493 C CA . GLY A 1 68 ? -15.653 -10.996 -14.152 1.00 41.54 68 GLY A CA 1
ATOM 494 C C . GLY A 1 68 ? -16.660 -9.933 -13.730 1.00 42.01 68 GLY A C 1
ATOM 495 O O . GLY A 1 68 ? -16.315 -8.755 -13.595 1.00 41.95 68 GLY A O 1
ATOM 496 N N . LYS A 1 69 ? -17.907 -10.357 -13.518 1.00 42.62 69 LYS A N 1
ATOM 497 C CA . LYS A 1 69 ? -19.015 -9.445 -13.202 1.00 43.16 69 LYS A CA 1
ATOM 498 C C . LYS A 1 69 ? -19.304 -9.363 -11.703 1.00 43.34 69 LYS A C 1
ATOM 499 O O . LYS A 1 69 ? -19.817 -8.347 -11.215 1.00 43.46 69 LYS A O 1
ATOM 505 N N . ALA A 1 70 ? -18.982 -10.440 -10.988 1.00 43.37 70 ALA A N 1
ATOM 506 C CA . ALA A 1 70 ? -19.272 -10.558 -9.563 1.00 43.47 70 ALA A CA 1
ATOM 507 C C . ALA A 1 70 ? -18.601 -9.453 -8.754 1.00 43.57 70 ALA A C 1
ATOM 508 O O . ALA A 1 70 ? -17.585 -8.881 -9.185 1.00 43.71 70 ALA A O 1
ATOM 510 N N . GLU A 1 71 ? -19.178 -9.148 -7.591 1.00 43.33 71 GLU A N 1
ATOM 511 C CA . GLU A 1 71 ? -18.556 -8.231 -6.639 1.00 43.27 71 GLU A CA 1
ATOM 512 C C . GLU A 1 71 ? -17.180 -8.744 -6.216 1.00 42.99 71 GLU A C 1
ATOM 513 O O . GLU A 1 71 ? -16.271 -7.953 -5.977 1.00 43.07 71 GLU A O 1
ATOM 519 N N . LYS A 1 72 ? -17.043 -10.068 -6.140 1.00 42.65 72 LYS A N 1
ATOM 520 C CA . LYS A 1 72 ? -15.782 -10.715 -5.792 1.00 42.53 72 LYS A CA 1
ATOM 521 C C . LYS A 1 72 ? -14.719 -10.482 -6.866 1.00 42.45 72 LYS A C 1
ATOM 522 O O . LYS A 1 72 ? -13.547 -10.291 -6.555 1.00 42.44 72 LYS A O 1
ATOM 528 N N . ASP A 1 73 ? -15.149 -10.498 -8.125 1.00 42.15 73 ASP A N 1
ATOM 529 C CA . ASP A 1 73 ? -14.269 -10.283 -9.261 1.00 41.93 73 ASP A CA 1
ATOM 530 C C . ASP A 1 73 ? -13.772 -8.836 -9.306 1.00 41.33 73 ASP A C 1
ATOM 531 O O . ASP A 1 73 ? -12.640 -8.574 -9.723 1.00 41.24 73 ASP A O 1
ATOM 536 N N . LYS A 1 74 ? -14.628 -7.919 -8.856 1.00 40.68 74 LYS A N 1
ATOM 537 C CA . LYS A 1 74 ? -14.338 -6.490 -8.842 1.00 40.03 74 LYS A CA 1
ATOM 538 C C . LYS A 1 74 ? -13.349 -6.148 -7.742 1.00 39.56 74 LYS A C 1
ATOM 539 O O . LYS A 1 74 ? -12.447 -5.343 -7.958 1.00 39.50 74 LYS A O 1
ATOM 545 N N . VAL A 1 75 ? -13.527 -6.756 -6.567 1.00 39.09 75 VAL A N 1
ATOM 546 C CA . VAL A 1 75 ? -12.588 -6.602 -5.454 1.00 38.51 75 VAL A CA 1
ATOM 547 C C . VAL A 1 75 ? -11.202 -7.126 -5.878 1.00 38.20 75 VAL A C 1
ATOM 548 O O . VAL A 1 75 ? -10.188 -6.454 -5.649 1.00 38.03 75 VAL A O 1
ATOM 552 N N . CYS A 1 76 ? -11.182 -8.291 -6.535 1.00 37.60 76 CYS A N 1
ATOM 553 C CA . CYS A 1 76 ? -9.953 -8.900 -7.068 1.00 37.72 76 CYS A CA 1
ATOM 554 C C . CYS A 1 76 ? -9.222 -8.017 -8.078 1.00 36.45 76 CYS A C 1
ATOM 555 O O . CYS A 1 76 ? -8.005 -7.858 -7.998 1.00 35.86 76 CYS A O 1
ATOM 558 N N . ALA A 1 77 ? -9.988 -7.478 -9.031 1.00 35.67 77 ALA A N 1
ATOM 559 C CA . ALA A 1 77 ? -9.506 -6.550 -10.054 1.00 34.85 77 ALA A CA 1
ATOM 560 C C . ALA A 1 77 ? -8.895 -5.284 -9.444 1.00 34.08 77 ALA A C 1
ATOM 561 O O . ALA A 1 77 ? -7.910 -4.751 -9.957 1.00 34.00 77 ALA A O 1
ATOM 563 N N . HIS A 1 78 ? -9.511 -4.809 -8.362 1.00 33.07 78 HIS A N 1
ATOM 564 C CA . HIS A 1 78 ? -9.073 -3.621 -7.644 1.00 32.27 78 HIS A CA 1
ATOM 565 C C . HIS A 1 78 ? -7.731 -3.871 -6.944 1.00 31.86 78 HIS A C 1
ATOM 566 O O . HIS A 1 78 ? -6.848 -3.012 -6.970 1.00 32.05 78 HIS A O 1
ATOM 573 N N . GLU A 1 79 ? -7.585 -5.053 -6.344 1.00 31.35 79 GLU A N 1
ATOM 574 C CA . GLU A 1 79 ? -6.327 -5.501 -5.746 1.00 31.12 79 GLU A CA 1
ATOM 575 C C . GLU A 1 79 ? -5.265 -5.621 -6.811 1.00 30.72 79 GLU A C 1
ATOM 576 O O . GLU A 1 79 ? -4.106 -5.275 -6.588 1.00 31.02 79 GLU A O 1
ATOM 582 N N . ALA A 1 80 ? -5.666 -6.140 -7.965 1.00 30.32 80 ALA A N 1
ATOM 583 C CA . ALA A 1 80 ? -4.773 -6.282 -9.108 1.00 29.94 80 ALA A CA 1
ATOM 584 C C . ALA A 1 80 ? -4.225 -4.923 -9.562 1.00 29.68 80 ALA A C 1
ATOM 585 O O . ALA A 1 80 ? -3.021 -4.778 -9.773 1.00 30.08 80 ALA A O 1
ATOM 587 N N . SER A 1 81 ? -5.112 -3.939 -9.686 1.00 29.24 81 SER A N 1
ATOM 588 C CA . SER A 1 81 ? -4.771 -2.590 -10.149 1.00 29.06 81 SER A CA 1
ATOM 589 C C . SER A 1 81 ? -3.871 -1.823 -9.199 1.00 28.66 81 SER A C 1
ATOM 590 O O . SER A 1 81 ? -3.049 -1.009 -9.626 1.00 28.70 81 SER A O 1
ATOM 593 N N . LEU A 1 82 ? -4.041 -2.073 -7.909 1.00 28.55 82 LEU A N 1
ATOM 594 C CA . LEU A 1 82 ? -3.170 -1.487 -6.894 1.00 28.47 82 LEU A CA 1
ATOM 595 C C . LEU A 1 82 ? -1.767 -2.100 -6.943 1.00 28.08 82 LEU A C 1
ATOM 596 O O . LEU A 1 82 ? -0.769 -1.392 -6.813 1.00 28.21 82 LEU A O 1
ATOM 601 N N . GLY A 1 83 ? -1.702 -3.416 -7.147 1.00 28.02 83 GLY A N 1
ATOM 602 C CA . GLY A 1 83 ? -0.451 -4.114 -7.381 1.00 27.68 83 GLY A CA 1
ATOM 603 C C . GLY A 1 83 ? 0.308 -3.548 -8.562 1.00 28.06 83 GLY A C 1
ATOM 604 O O . GLY A 1 83 ? 1.499 -3.225 -8.446 1.00 27.84 83 GLY A O 1
ATOM 605 N N . LEU A 1 84 ? -0.387 -3.414 -9.691 1.00 28.30 84 LEU A N 1
ATOM 606 C CA . LEU A 1 84 ? 0.167 -2.775 -10.882 1.00 29.35 84 LEU A CA 1
ATOM 607 C C . LEU A 1 84 ? 0.629 -1.342 -10.611 1.00 29.74 84 LEU A C 1
ATOM 608 O O . LEU A 1 84 ? 1.690 -0.925 -11.085 1.00 30.06 84 LEU A O 1
ATOM 613 N N . MET A 1 85 ? -0.160 -0.584 -9.860 1.00 30.27 85 MET A N 1
ATOM 614 C CA . MET A 1 85 ? 0.269 0.760 -9.482 1.00 31.68 85 MET A CA 1
ATOM 615 C C . MET A 1 85 ? 1.520 0.754 -8.584 1.00 31.15 85 MET A C 1
ATOM 616 O O . MET A 1 85 ? 2.431 1.535 -8.808 1.00 31.40 85 MET A O 1
ATOM 621 N N . LEU A 1 86 ? 1.575 -0.125 -7.583 1.00 31.00 86 LEU A N 1
ATOM 622 C CA . LEU A 1 86 ? 2.776 -0.207 -6.741 1.00 30.97 86 LEU A CA 1
ATOM 623 C C . LEU A 1 86 ? 3.981 -0.702 -7.553 1.00 30.35 86 LEU A C 1
ATOM 624 O O . LEU A 1 86 ? 5.097 -0.217 -7.360 1.00 30.16 86 LEU A O 1
ATOM 629 N N . ALA A 1 87 ? 3.747 -1.637 -8.483 1.00 29.70 87 ALA A N 1
ATOM 630 C CA . ALA A 1 87 ? 4.828 -2.183 -9.322 1.00 28.86 87 ALA A CA 1
ATOM 631 C C . ALA A 1 87 ? 5.523 -1.103 -10.179 1.00 28.13 87 ALA A C 1
ATOM 632 O O . ALA A 1 87 ? 6.728 -1.147 -10.382 1.00 27.77 87 ALA A O 1
ATOM 634 N N . GLN A 1 88 ? 4.733 -0.158 -10.673 1.00 27.68 88 GLN A N 1
ATOM 635 C CA . GLN A 1 88 ? 5.209 0.989 -11.439 1.00 27.40 88 GLN A CA 1
ATOM 636 C C . GLN A 1 88 ? 6.003 2.007 -10.613 1.00 27.05 88 GLN A C 1
ATOM 637 O O . GLN A 1 88 ? 6.920 2.620 -11.121 1.00 26.64 88 GLN A O 1
ATOM 643 N N . LEU A 1 89 ? 5.614 2.215 -9.360 1.00 27.03 89 LEU A N 1
ATOM 644 C CA . LEU A 1 89 ? 6.316 3.145 -8.481 1.00 27.10 89 LEU A CA 1
ATOM 645 C C . LEU A 1 89 ? 7.674 2.612 -7.986 1.00 27.32 89 LEU A C 1
ATOM 646 O O . LEU A 1 89 ? 8.609 3.378 -7.752 1.00 26.18 89 LEU A O 1
ATOM 651 N N . MET A 1 90 ? 7.770 1.293 -7.831 1.00 28.07 90 MET A N 1
ATOM 652 C CA . MET A 1 90 ? 9.009 0.672 -7.372 1.00 28.84 90 MET A CA 1
ATOM 653 C C . MET A 1 90 ? 10.024 0.549 -8.504 1.00 29.27 90 MET A C 1
ATOM 654 O O . MET A 1 90 ? 11.228 0.427 -8.265 1.00 29.64 90 MET A O 1
ATOM 659 N N . THR A 1 91 ? 9.527 0.580 -9.736 1.00 29.37 91 THR A N 1
ATOM 660 C CA . THR A 1 91 ? 10.373 0.604 -10.916 1.00 29.78 91 THR A CA 1
ATOM 661 C C . THR A 1 91 ? 9.827 1.747 -11.718 1.00 30.48 91 THR A C 1
ATOM 662 O O . THR A 1 91 ? 8.691 1.657 -12.230 1.00 31.96 91 THR A O 1
ATOM 666 N N . ASN A 1 92 ? 10.603 2.808 -11.863 1.00 29.65 92 ASN A N 1
ATOM 667 C CA . ASN A 1 92 ? 10.089 4.031 -12.466 1.00 29.17 92 ASN A CA 1
ATOM 668 C C . ASN A 1 92 ? 9.672 3.841 -13.929 1.00 28.43 92 ASN A C 1
ATOM 669 O O . ASN A 1 92 ? 10.122 4.567 -14.828 1.00 27.87 92 ASN A O 1
ATOM 674 N N . LYS A 1 93 ? 8.807 2.845 -14.140 1.00 27.74 93 LYS A N 1
ATOM 675 C CA . LYS A 1 93 ? 8.353 2.446 -15.466 1.00 27.44 93 LYS A CA 1
ATOM 676 C C . LYS A 1 93 ? 6.835 2.295 -15.510 1.00 27.16 93 LYS A C 1
ATOM 677 O O . LYS A 1 93 ? 6.221 1.835 -14.551 1.00 27.27 93 LYS A O 1
ATOM 683 N N . HIS A 1 94 ? 6.241 2.705 -16.624 1.00 26.69 94 HIS A N 1
ATOM 684 C CA . HIS A 1 94 ? 4.815 2.554 -16.850 1.00 26.70 94 HIS A CA 1
ATOM 685 C C . HIS A 1 94 ? 4.411 1.097 -17.059 1.00 26.83 94 HIS A C 1
ATOM 686 O O . HIS A 1 94 ? 5.175 0.310 -17.618 1.00 27.02 94 HIS A O 1
ATOM 693 N N . ILE A 1 95 ? 3.223 0.755 -16.568 1.00 26.63 95 ILE A N 1
ATOM 694 C CA . ILE A 1 95 ? 2.513 -0.448 -16.949 1.00 26.98 95 ILE A CA 1
ATOM 695 C C . ILE A 1 95 ? 1.148 0.040 -17.404 1.00 27.15 95 ILE A C 1
ATOM 696 O O . ILE A 1 95 ? 0.449 0.730 -16.655 1.00 27.24 95 ILE A O 1
ATOM 701 N N . ILE A 1 96 ? 0.776 -0.296 -18.634 1.00 27.30 96 ILE A N 1
ATOM 702 C CA . ILE A 1 96 ? -0.523 0.111 -19.155 1.00 27.44 96 ILE A CA 1
ATOM 703 C C . ILE A 1 96 ? -1.554 -0.987 -18.915 1.00 27.78 96 ILE A C 1
ATOM 704 O O . ILE A 1 96 ? -1.436 -2.111 -19.413 1.00 27.42 96 ILE A O 1
ATOM 709 N N . GLU A 1 97 ? -2.541 -0.652 -18.096 1.00 28.17 97 GLU A N 1
ATOM 710 C CA . GLU A 1 97 ? -3.549 -1.606 -17.682 1.00 28.82 97 GLU A CA 1
ATOM 711 C C . GLU A 1 97 ? -4.611 -1.671 -18.756 1.00 28.81 97 GLU A C 1
ATOM 712 O O . GLU A 1 97 ? -5.207 -0.663 -19.103 1.00 28.51 97 GLU A O 1
ATOM 718 N N . VAL A 1 98 ? -4.819 -2.865 -19.293 1.00 29.18 98 VAL A N 1
ATOM 719 C CA . VAL A 1 98 ? -5.935 -3.119 -20.190 1.00 29.37 98 VAL A CA 1
ATOM 720 C C . VAL A 1 98 ? -6.832 -4.140 -19.507 1.00 29.77 98 VAL A C 1
ATOM 721 O O . VAL A 1 98 ? -6.708 -5.349 -19.731 1.00 29.89 98 VAL A O 1
ATOM 725 N N . PHE A 1 99 ? -7.698 -3.637 -18.636 1.00 30.23 99 PHE A N 1
ATOM 726 C CA . PHE A 1 99 ? -8.704 -4.446 -17.976 1.00 31.36 99 PHE A CA 1
ATOM 727 C C . PHE A 1 99 ? -10.048 -4.188 -18.638 1.00 31.95 99 PHE A C 1
ATOM 728 O O . PHE A 1 99 ? -10.486 -3.038 -18.748 1.00 32.41 99 PHE A O 1
ATOM 736 N N . VAL A 1 100 ? -10.689 -5.259 -19.094 1.00 32.41 100 VAL A N 1
ATOM 737 C CA . VAL A 1 100 ? -12.004 -5.164 -19.711 1.00 33.10 100 VAL A CA 1
ATOM 738 C C . VAL A 1 100 ? -12.965 -6.016 -18.895 1.00 33.86 100 VAL A C 1
ATOM 739 O O . VAL A 1 100 ? -12.963 -7.249 -19.004 1.00 34.08 100 VAL A O 1
ATOM 743 N N . HIS A 1 101 ? -13.758 -5.365 -18.050 1.00 34.82 101 HIS A N 1
ATOM 744 C CA . HIS A 1 101 ? -14.756 -6.069 -17.259 1.00 35.89 101 HIS A CA 1
ATOM 745 C C . HIS A 1 101 ? -15.891 -6.515 -18.167 1.00 36.59 101 HIS A C 1
ATOM 746 O O . HIS A 1 101 ? -16.321 -5.769 -19.049 1.00 36.63 101 HIS A O 1
ATOM 753 N N . GLU A 1 102 ? -16.372 -7.732 -17.943 1.00 37.34 102 GLU A N 1
ATOM 754 C CA . GLU A 1 102 ? -17.554 -8.249 -18.630 1.00 38.38 102 GLU A CA 1
ATOM 755 C C . GLU A 1 102 ? -18.739 -7.293 -18.463 1.00 38.76 102 GLU A C 1
ATOM 756 O O . GLU A 1 102 ? -19.658 -7.275 -19.287 1.00 38.61 102 GLU A O 1
ATOM 762 N N . ASP A 1 103 ? -18.677 -6.506 -17.388 1.00 39.32 103 ASP A N 1
ATOM 763 C CA . ASP A 1 103 ? -19.589 -5.401 -17.067 1.00 40.27 103 ASP A CA 1
ATOM 764 C C . ASP A 1 103 ? -19.798 -4.375 -18.177 1.00 40.09 103 ASP A C 1
ATOM 765 O O . ASP A 1 103 ? -20.862 -3.757 -18.261 1.00 40.25 103 ASP A O 1
ATOM 770 N N . GLU A 1 104 ? -18.772 -4.182 -19.001 1.00 40.07 104 GLU A N 1
ATOM 771 C CA . GLU A 1 104 ? -18.716 -3.056 -19.935 1.00 39.97 104 GLU A CA 1
ATOM 772 C C . GLU A 1 104 ? -19.417 -3.273 -21.264 1.00 39.73 104 GLU A C 1
ATOM 773 O O . GLU A 1 104 ? -19.646 -2.322 -22.015 1.00 39.71 104 GLU A O 1
ATOM 779 N N . ALA A 1 105 ? -19.732 -4.528 -21.553 1.00 39.46 105 ALA A N 1
ATOM 780 C CA . ALA A 1 105 ? -20.464 -4.871 -22.758 1.00 39.47 105 ALA A CA 1
ATOM 781 C C . ALA A 1 105 ? -21.741 -5.631 -22.400 1.00 39.16 105 ALA A C 1
ATOM 782 O O . ALA A 1 105 ? -21.885 -6.162 -21.300 1.00 38.76 105 ALA A O 1
ATOM 784 N N . LYS A 1 106 ? -22.682 -5.631 -23.332 1.00 39.10 106 LYS A N 1
ATOM 785 C CA . LYS A 1 106 ? -23.786 -6.577 -23.308 1.00 39.14 106 LYS A CA 1
ATOM 786 C C . LYS A 1 106 ? -23.302 -7.680 -24.229 1.00 38.78 106 LYS A C 1
ATOM 787 O O . LYS A 1 106 ? -22.470 -7.424 -25.095 1.00 38.94 106 LYS A O 1
ATOM 793 N N . ASP A 1 107 ? -23.782 -8.901 -24.024 1.00 38.36 107 ASP A N 1
ATOM 794 C CA . ASP A 1 107 ? -23.308 -10.085 -24.758 1.00 38.03 107 ASP A CA 1
ATOM 795 C C . ASP A 1 107 ? -21.781 -10.241 -24.969 1.00 37.74 107 ASP A C 1
ATOM 796 O O . ASP A 1 107 ? -21.005 -9.292 -24.808 1.00 37.42 107 ASP A O 1
ATOM 801 N N . ASP A 1 108 ? -21.376 -11.458 -25.329 1.00 37.58 108 ASP A N 1
ATOM 802 C CA . ASP A 1 108 ? -19.988 -11.792 -25.645 1.00 37.65 108 ASP A CA 1
ATOM 803 C C . ASP A 1 108 ? -19.522 -11.169 -26.955 1.00 37.55 108 ASP A C 1
ATOM 804 O O . ASP A 1 108 ? -18.348 -10.843 -27.109 1.00 37.68 108 ASP A O 1
ATOM 809 N N . LYS A 1 109 ? -20.444 -11.042 -27.907 1.00 37.75 109 LYS A N 1
ATOM 810 C CA . LYS A 1 109 ? -20.158 -10.455 -29.212 1.00 37.73 109 LYS A CA 1
ATOM 811 C C . LYS A 1 109 ? -19.478 -9.090 -29.019 1.00 37.62 109 LYS A C 1
ATOM 812 O O . LYS A 1 109 ? -18.331 -8.888 -29.434 1.00 37.29 109 LYS A O 1
ATOM 818 N N . GLU A 1 110 ? -20.176 -8.185 -28.338 1.00 37.24 110 GLU A N 1
ATOM 819 C CA . GLU A 1 110 ? -19.659 -6.854 -28.035 1.00 37.43 110 GLU A CA 1
ATOM 820 C C . GLU A 1 110 ? -18.444 -6.911 -27.113 1.00 37.18 110 GLU A C 1
ATOM 821 O O . GLU A 1 110 ? -17.501 -6.125 -27.278 1.00 36.64 110 GLU A O 1
ATOM 827 N N . LEU A 1 111 ? -18.473 -7.848 -26.158 1.00 36.82 111 LEU A N 1
ATOM 828 C CA . LEU A 1 111 ? -17.361 -8.070 -25.232 1.00 36.20 111 LEU A CA 1
ATOM 829 C C . LEU A 1 111 ? -16.056 -8.363 -25.977 1.00 35.87 111 LEU A C 1
ATOM 830 O O . LEU A 1 111 ? -15.024 -7.742 -25.714 1.00 35.58 111 LEU A O 1
ATOM 835 N N . ASP A 1 112 ? -16.127 -9.312 -26.909 1.00 35.61 112 ASP A N 1
ATOM 836 C CA . ASP A 1 112 ? -14.995 -9.703 -27.750 1.00 35.11 112 ASP A CA 1
ATOM 837 C C . ASP A 1 112 ? -14.428 -8.507 -28.520 1.00 34.63 112 ASP A C 1
ATOM 838 O O . ASP A 1 112 ? -13.221 -8.267 -28.523 1.00 34.63 112 ASP A O 1
ATOM 843 N N . TRP A 1 113 ? -15.321 -7.757 -29.153 1.00 34.17 113 TRP A N 1
ATOM 844 C CA . TRP A 1 113 ? -14.972 -6.599 -29.958 1.00 33.97 113 TRP A CA 1
ATOM 845 C C . TRP A 1 113 ? -14.349 -5.460 -29.133 1.00 33.62 113 TRP A C 1
ATOM 846 O O . TRP A 1 113 ? -13.341 -4.872 -29.537 1.00 33.48 113 TRP A O 1
ATOM 857 N N . LEU A 1 114 ? -14.951 -5.157 -27.983 1.00 33.42 114 LEU A N 1
ATOM 858 C CA . LEU A 1 114 ? -14.460 -4.107 -27.078 1.00 33.33 114 LEU A CA 1
ATOM 859 C C . LEU A 1 114 ? -13.088 -4.408 -26.477 1.00 33.45 114 LEU A C 1
ATOM 860 O O . LEU A 1 114 ? -12.276 -3.498 -26.288 1.00 33.59 114 LEU A O 1
ATOM 865 N N . ALA A 1 115 ? -12.844 -5.675 -26.154 1.00 33.34 115 ALA A N 1
ATOM 866 C CA . ALA A 1 115 ? -11.543 -6.096 -25.646 1.00 33.63 115 ALA A CA 1
ATOM 867 C C . ALA A 1 115 ? -10.483 -5.873 -26.713 1.00 33.78 115 ALA A C 1
ATOM 868 O O . ALA A 1 115 ? -9.424 -5.317 -26.433 1.00 33.56 115 ALA A O 1
ATOM 870 N N . LYS A 1 116 ? -10.804 -6.303 -27.939 1.00 34.04 116 LYS A N 1
ATOM 871 C CA . LYS A 1 116 ? -9.954 -6.155 -29.107 1.00 34.05 116 LYS A CA 1
ATOM 872 C C . LYS A 1 116 ? -9.603 -4.694 -29.387 1.00 33.96 116 LYS A C 1
ATOM 873 O O . LYS A 1 116 ? -8.439 -4.356 -29.607 1.00 33.88 116 LYS A O 1
ATOM 879 N N . ARG A 1 117 ? -10.623 -3.842 -29.398 1.00 33.87 117 ARG A N 1
ATOM 880 C CA . ARG A 1 117 ? -10.447 -2.422 -29.690 1.00 34.07 117 ARG A CA 1
ATOM 881 C C . ARG A 1 117 ? -9.597 -1.737 -28.608 1.00 33.97 117 ARG A C 1
ATOM 882 O O . ARG A 1 117 ? -8.704 -0.941 -28.924 1.00 34.19 117 ARG A O 1
ATOM 890 N N . ARG A 1 118 ? -9.867 -2.064 -27.345 1.00 33.42 118 ARG A N 1
ATOM 891 C CA . ARG A 1 118 ? -9.095 -1.534 -26.219 1.00 33.44 118 ARG A CA 1
ATOM 892 C C . ARG A 1 118 ? -7.612 -1.936 -26.253 1.00 33.29 118 ARG A C 1
ATOM 893 O O . ARG A 1 118 ? -6.743 -1.090 -26.034 1.00 33.18 118 ARG A O 1
ATOM 901 N N . ALA A 1 119 ? -7.330 -3.215 -26.516 1.00 33.05 119 ALA A N 1
ATOM 902 C CA . ALA A 1 119 ? -5.949 -3.687 -26.687 1.00 33.19 119 ALA A CA 1
ATOM 903 C C . ALA A 1 119 ? -5.216 -2.866 -27.749 1.00 33.23 119 ALA A C 1
ATOM 904 O O . ALA A 1 119 ? -4.055 -2.524 -27.591 1.00 33.39 119 ALA A O 1
ATOM 906 N N . GLU A 1 120 ? -5.926 -2.544 -28.825 1.00 33.25 120 GLU A N 1
ATOM 907 C CA . GLU A 1 120 ? -5.392 -1.770 -29.933 1.00 32.93 120 GLU A CA 1
ATOM 908 C C . GLU A 1 120 ? -5.116 -0.315 -29.573 1.00 32.52 120 GLU A C 1
ATOM 909 O O . GLU A 1 120 ? -4.012 0.179 -29.786 1.00 32.11 120 GLU A O 1
ATOM 915 N N . GLU A 1 121 ? -6.117 0.376 -29.034 1.00 32.56 121 GLU A N 1
ATOM 916 C CA . GLU A 1 121 ? -5.952 1.796 -28.712 1.00 32.36 121 GLU A CA 1
ATOM 917 C C . GLU A 1 121 ? -4.897 2.010 -27.623 1.00 31.94 121 GLU A C 1
ATOM 918 O O . GLU A 1 121 ? -4.163 2.998 -27.655 1.00 32.07 121 GLU A O 1
ATOM 924 N N . HIS A 1 122 ? -4.811 1.070 -26.685 1.00 31.08 122 HIS A N 1
ATOM 925 C CA . HIS A 1 122 ? -3.808 1.122 -25.624 1.00 30.82 122 HIS A CA 1
ATOM 926 C C . HIS A 1 122 ? -2.415 0.822 -26.157 1.00 30.62 122 HIS A C 1
ATOM 927 O O . HIS A 1 122 ? -1.445 1.450 -25.733 1.00 30.62 122 HIS A O 1
ATOM 934 N N . ALA A 1 123 ? -2.325 -0.142 -27.073 1.00 30.08 123 ALA A N 1
ATOM 935 C CA . ALA A 1 123 ? -1.068 -0.447 -27.760 1.00 30.04 123 ALA A CA 1
ATOM 936 C C . ALA A 1 123 ? -0.520 0.779 -28.492 1.00 30.02 123 ALA A C 1
ATOM 937 O O . ALA A 1 123 ? 0.686 1.019 -28.508 1.00 29.63 123 ALA A O 1
ATOM 939 N N . GLU A 1 124 ? -1.429 1.558 -29.078 1.00 30.55 124 GLU A N 1
ATOM 940 C CA . GLU A 1 124 ? -1.119 2.855 -29.683 1.00 31.03 124 GLU A CA 1
ATOM 941 C C . GLU A 1 124 ? -0.566 3.852 -28.655 1.00 30.57 124 GLU A C 1
ATOM 942 O O . GLU A 1 124 ? 0.423 4.551 -28.913 1.00 30.34 124 GLU A O 1
ATOM 948 N N . ASN A 1 125 ? -1.223 3.921 -27.495 1.00 30.26 125 ASN A N 1
ATOM 949 C CA . ASN A 1 125 ? -0.779 4.789 -26.393 1.00 30.06 125 ASN A CA 1
ATOM 950 C C . ASN A 1 125 ? 0.627 4.428 -25.947 1.00 29.87 125 ASN A C 1
ATOM 951 O O . ASN A 1 125 ? 1.450 5.318 -25.688 1.00 29.99 125 ASN A O 1
ATOM 956 N N . VAL A 1 126 ? 0.897 3.122 -25.882 1.00 29.56 126 VAL A N 1
ATOM 957 C CA . VAL A 1 126 ? 2.228 2.622 -25.557 1.00 29.62 126 VAL A CA 1
ATOM 958 C C . VAL A 1 126 ? 3.229 3.093 -26.607 1.00 30.03 126 VAL A C 1
ATOM 959 O O . VAL A 1 126 ? 4.301 3.596 -26.266 1.00 30.14 126 VAL A O 1
ATOM 963 N N . TYR A 1 127 ? 2.870 2.958 -27.882 1.00 30.67 127 TYR A N 1
ATOM 964 C CA . TYR A 1 127 ? 3.722 3.466 -28.948 1.00 31.28 127 TYR A CA 1
ATOM 965 C C . TYR A 1 127 ? 4.010 4.961 -28.761 1.00 31.45 127 TYR A C 1
ATOM 966 O O . TYR A 1 127 ? 5.159 5.390 -28.892 1.00 31.29 127 TYR A O 1
ATOM 975 N N . TYR A 1 128 ? 2.973 5.733 -28.432 1.00 31.55 128 TYR A N 1
ATOM 976 C CA . TYR A 1 128 ? 3.107 7.183 -28.254 1.00 32.10 128 TYR A CA 1
ATOM 977 C C . TYR A 1 128 ? 4.013 7.541 -27.089 1.00 32.37 128 TYR A C 1
ATOM 978 O O . TYR A 1 128 ? 4.928 8.357 -27.232 1.00 32.53 128 TYR A O 1
ATOM 987 N N . LEU A 1 129 ? 3.762 6.931 -25.934 1.00 32.61 129 LEU A N 1
ATOM 988 C CA . LEU A 1 129 ? 4.616 7.140 -24.773 1.00 32.55 129 LEU A CA 1
ATOM 989 C C . LEU A 1 129 ? 6.088 6.924 -25.140 1.00 32.55 129 LEU A C 1
ATOM 990 O O . LEU A 1 129 ? 6.948 7.714 -24.758 1.00 32.36 129 LEU A O 1
ATOM 995 N N . LEU A 1 130 ? 6.349 5.878 -25.924 1.00 32.88 130 LEU A N 1
ATOM 996 C CA . LEU A 1 130 ? 7.705 5.490 -26.328 1.00 33.54 130 LEU A CA 1
ATOM 997 C C . LEU A 1 130 ? 8.350 6.396 -27.374 1.00 33.86 130 LEU A C 1
ATOM 998 O O . LEU A 1 130 ? 9.561 6.591 -27.348 1.00 33.96 130 LEU A O 1
ATOM 1003 N N . PHE A 1 131 ? 7.556 6.943 -28.290 1.00 34.72 131 PHE A N 1
ATOM 1004 C CA . PHE A 1 131 ? 8.120 7.618 -29.470 1.00 35.69 131 PHE A CA 1
ATOM 1005 C C . PHE A 1 131 ? 7.597 9.032 -29.745 1.00 36.30 131 PHE A C 1
ATOM 1006 O O . PHE A 1 131 ? 8.360 9.907 -30.159 1.00 36.63 131 PHE A O 1
ATOM 1014 N N . LYS A 1 132 ? 6.303 9.250 -29.518 1.00 37.06 132 LYS A N 1
ATOM 1015 C CA . LYS A 1 132 ? 5.666 10.535 -29.827 1.00 37.77 132 LYS A CA 1
ATOM 1016 C C . LYS A 1 132 ? 4.915 11.130 -28.614 1.00 38.28 132 LYS A C 1
ATOM 1017 O O . LYS A 1 132 ? 3.724 11.457 -28.721 1.00 38.00 132 LYS A O 1
ATOM 1023 N N . PRO A 1 133 ? 5.608 11.308 -27.482 1.00 38.58 133 PRO A N 1
ATOM 1024 C CA . PRO A 1 133 ? 4.942 11.735 -26.244 1.00 39.13 133 PRO A CA 1
ATOM 1025 C C . PRO A 1 133 ? 4.274 13.104 -26.381 1.00 39.57 133 PRO A C 1
ATOM 1026 O O . PRO A 1 133 ? 3.386 13.421 -25.585 1.00 40.20 133 PRO A O 1
ATOM 1030 N N . GLU A 1 134 ? 4.673 13.874 -27.394 1.00 39.96 134 GLU A N 1
ATOM 1031 C CA . GLU A 1 134 ? 4.130 15.211 -27.664 1.00 40.16 134 GLU A CA 1
ATOM 1032 C C . GLU A 1 134 ? 2.794 15.192 -28.427 1.00 40.28 134 GLU A C 1
ATOM 1033 O O . GLU A 1 134 ? 2.118 16.221 -28.535 1.00 40.13 134 GLU A O 1
ATOM 1039 N N . TYR A 1 135 ? 2.435 14.029 -28.976 1.00 40.59 135 TYR A N 1
ATOM 1040 C CA . TYR A 1 135 ? 1.104 13.824 -29.549 1.00 40.75 135 TYR A CA 1
ATOM 1041 C C . TYR A 1 135 ? 0.103 13.678 -28.408 1.00 40.39 135 TYR A C 1
ATOM 1042 O O . TYR A 1 135 ? -1.042 14.129 -28.505 1.00 40.56 135 TYR A O 1
ATOM 1051 N N . LEU A 1 136 ? 0.529 13.049 -27.319 1.00 40.01 136 LEU A N 1
ATOM 1052 C CA . LEU A 1 136 ? -0.359 12.936 -26.166 1.00 39.59 136 LEU A CA 1
ATOM 1053 C C . LEU A 1 136 ? -0.650 14.312 -25.572 1.00 39.31 136 LEU A C 1
ATOM 1054 O O . LEU A 1 136 ? -1.785 14.574 -25.181 1.00 39.29 136 LEU A O 1
ATOM 1059 N N . THR A 1 137 ? 0.361 15.186 -25.535 1.00 39.17 137 THR A N 1
ATOM 1060 C CA . THR A 1 137 ? 0.197 16.571 -25.061 1.00 39.36 137 THR A CA 1
ATOM 1061 C C . THR A 1 137 ? -0.777 17.379 -25.921 1.00 39.61 137 THR A C 1
ATOM 1062 O O . THR A 1 137 ? -1.574 18.161 -25.391 1.00 39.62 137 THR A O 1
ATOM 1066 N N . ARG A 1 138 ? -0.717 17.170 -27.236 1.00 39.92 138 ARG A N 1
ATOM 1067 C CA . ARG A 1 138 ? -1.673 17.756 -28.180 1.00 40.46 138 ARG A CA 1
ATOM 1068 C C . ARG A 1 138 ? -3.109 17.325 -27.861 1.00 40.91 138 ARG A C 1
ATOM 1069 O O . ARG A 1 138 ? -4.056 18.103 -28.028 1.00 40.79 138 ARG A O 1
ATOM 1077 N N . MET A 1 139 ? -3.246 16.088 -27.382 1.00 41.57 139 MET A N 1
ATOM 1078 C CA . MET A 1 139 ? -4.536 15.487 -27.054 1.00 42.14 139 MET A CA 1
ATOM 1079 C C . MET A 1 139 ? -4.922 15.576 -25.568 1.00 42.27 139 MET A C 1
ATOM 1080 O O . MET A 1 139 ? -5.922 14.981 -25.156 1.00 42.30 139 MET A O 1
ATOM 1085 N N . ALA A 1 140 ? -4.146 16.322 -24.775 1.00 42.55 140 ALA A N 1
ATOM 1086 C CA . ALA A 1 140 ? -4.448 16.546 -23.350 1.00 42.79 140 ALA A CA 1
ATOM 1087 C C . ALA A 1 140 ? -5.736 17.344 -23.144 1.00 43.16 140 ALA A C 1
ATOM 1088 O O . ALA A 1 140 ? -5.910 18.413 -23.742 1.00 43.12 140 ALA A O 1
ATOM 1090 N N . GLY A 1 141 ? -6.626 16.821 -22.295 1.00 43.28 141 GLY A N 1
ATOM 1091 C CA . GLY A 1 141 ? -7.936 17.420 -22.072 1.00 43.69 141 GLY A CA 1
ATOM 1092 C C . GLY A 1 141 ? -8.879 17.166 -23.237 1.00 43.99 141 GLY A C 1
ATOM 1093 O O . GLY A 1 141 ? -9.795 17.948 -23.496 1.00 43.72 141 GLY A O 1
ATOM 1094 N N . LYS A 1 142 ? -8.643 16.044 -23.917 1.00 44.43 142 LYS A N 1
ATOM 1095 C CA . LYS A 1 142 ? -9.318 15.642 -25.155 1.00 44.79 142 LYS A CA 1
ATOM 1096 C C . LYS A 1 142 ? -8.727 16.297 -26.415 1.00 45.22 142 LYS A C 1
ATOM 1097 O O . LYS A 1 142 ? -7.951 15.667 -27.133 1.00 45.58 142 LYS A O 1
ATOM 1103 N N . GLY A 1 143 ? -9.073 17.559 -26.668 1.00 45.35 143 GLY A N 1
ATOM 1104 C CA . GLY A 1 143 ? -8.720 18.205 -27.920 1.00 45.47 143 GLY A CA 1
ATOM 1105 C C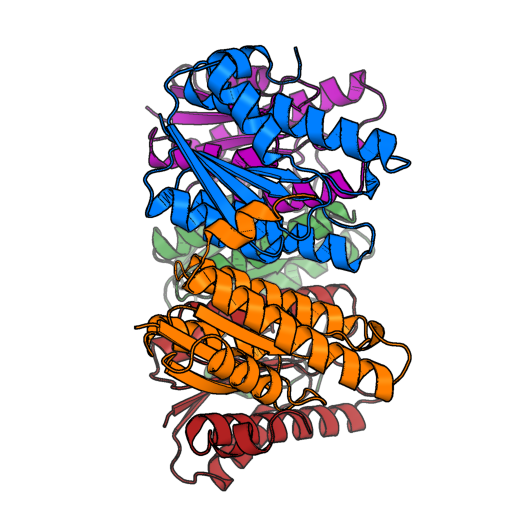 . GLY A 1 143 ? -7.594 19.208 -27.806 1.00 45.59 143 GLY A C 1
ATOM 1106 O O . GLY A 1 143 ? -7.692 20.284 -28.393 1.00 45.64 143 GLY A O 1
ATOM 1107 N N . THR B 1 2 ? 17.624 -26.859 -9.420 1.00 33.82 2 THR B N 1
ATOM 1108 C CA . THR B 1 2 ? 16.315 -27.485 -9.081 1.00 33.44 2 THR B CA 1
ATOM 1109 C C . THR B 1 2 ? 15.326 -26.425 -8.607 1.00 33.47 2 THR B C 1
ATOM 1110 O O . THR B 1 2 ? 15.687 -25.250 -8.464 1.00 33.54 2 THR B O 1
ATOM 1114 N N . LYS B 1 3 ? 14.079 -26.848 -8.385 1.00 32.93 3 LYS B N 1
ATOM 1115 C CA . LYS B 1 3 ? 13.008 -25.945 -7.967 1.00 32.24 3 LYS B CA 1
ATOM 1116 C C . LYS B 1 3 ? 12.512 -26.215 -6.545 1.00 31.44 3 LYS B C 1
ATOM 1117 O O . LYS B 1 3 ? 12.500 -27.360 -6.084 1.00 31.21 3 LYS B O 1
ATOM 1123 N N . LYS B 1 4 ? 12.126 -25.139 -5.863 1.00 30.52 4 LYS B N 1
ATOM 1124 C CA . LYS B 1 4 ? 11.550 -25.210 -4.524 1.00 29.90 4 LYS B CA 1
ATOM 1125 C C . LYS B 1 4 ? 10.210 -24.468 -4.426 1.00 29.04 4 LYS B C 1
ATOM 1126 O O . LYS B 1 4 ? 10.121 -23.296 -4.768 1.00 29.01 4 LYS B O 1
ATOM 1132 N N . VAL B 1 5 ? 9.184 -25.170 -3.949 1.00 28.62 5 VAL B N 1
ATOM 1133 C CA . VAL B 1 5 ? 7.860 -24.594 -3.694 1.00 27.66 5 VAL B CA 1
ATOM 1134 C C . VAL B 1 5 ? 7.622 -24.568 -2.194 1.00 27.77 5 VAL B C 1
ATOM 1135 O O . VAL B 1 5 ? 7.866 -25.559 -1.509 1.00 27.63 5 VAL B O 1
ATOM 1139 N N . GLY B 1 6 ? 7.169 -23.424 -1.689 1.00 2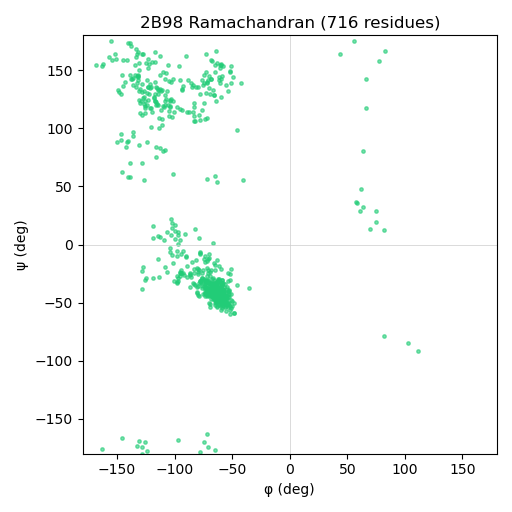7.87 6 GLY B N 1
ATOM 1140 C CA . GLY B 1 6 ? 6.804 -23.268 -0.292 1.00 27.82 6 GLY B CA 1
ATOM 1141 C C . GLY B 1 6 ? 5.294 -23.348 -0.211 1.00 27.94 6 GLY B C 1
ATOM 1142 O O . GLY B 1 6 ? 4.603 -22.883 -1.118 1.00 27.92 6 GLY B O 1
ATOM 1143 N N . ILE B 1 7 ? 4.781 -23.972 0.844 1.00 28.02 7 ILE B N 1
ATOM 1144 C CA . ILE B 1 7 ? 3.337 -24.179 0.979 1.00 28.02 7 ILE B CA 1
ATOM 1145 C C . ILE B 1 7 ? 2.860 -23.696 2.331 1.00 27.87 7 ILE B C 1
ATOM 1146 O O . ILE B 1 7 ? 3.197 -24.273 3.358 1.00 28.43 7 ILE B O 1
ATOM 1151 N N . VAL B 1 8 ? 2.083 -22.621 2.316 1.00 27.81 8 VAL B N 1
ATOM 1152 C CA . VAL B 1 8 ? 1.598 -22.007 3.547 1.00 27.51 8 VAL B CA 1
ATOM 1153 C C . VAL B 1 8 ? 0.080 -22.130 3.676 1.00 27.77 8 VAL B C 1
ATOM 1154 O O . VAL B 1 8 ? -0.675 -21.647 2.820 1.00 27.47 8 VAL B O 1
ATOM 1158 N N . ASP B 1 9 ? -0.347 -22.787 4.752 1.00 27.73 9 ASP B N 1
ATOM 1159 C CA . ASP B 1 9 ? -1.759 -23.003 5.009 1.00 28.05 9 ASP B CA 1
ATOM 1160 C C . ASP B 1 9 ? -2.119 -22.609 6.438 1.00 28.33 9 ASP B C 1
ATOM 1161 O O . ASP B 1 9 ? -1.313 -21.988 7.146 1.00 27.74 9 ASP B O 1
ATOM 1166 N N . THR B 1 10 ? -3.331 -22.971 6.855 1.00 28.54 10 THR B N 1
ATOM 1167 C CA . THR B 1 10 ? -3.856 -22.530 8.143 1.00 28.96 10 THR B CA 1
ATOM 1168 C C . THR B 1 10 ? -4.485 -23.637 8.983 1.00 29.48 10 THR B C 1
ATOM 1169 O O . THR B 1 10 ? -4.808 -24.719 8.488 1.00 29.23 10 THR B O 1
ATOM 1173 N N . THR B 1 11 ? -4.665 -23.336 10.265 1.00 30.23 11 THR B N 1
ATOM 1174 C CA . THR B 1 11 ? -5.367 -24.217 11.188 1.00 31.20 11 THR B CA 1
ATOM 1175 C C . THR B 1 11 ? -6.883 -23.965 11.144 1.00 32.03 11 THR B C 1
ATOM 1176 O O . THR B 1 11 ? -7.681 -24.863 11.424 1.00 31.89 11 THR B O 1
ATOM 1180 N N . PHE B 1 12 ? -7.252 -22.737 10.775 1.00 33.16 12 PHE B N 1
ATOM 1181 C CA . PHE B 1 12 ? -8.634 -22.255 10.742 1.00 34.22 12 PHE B CA 1
ATOM 1182 C C . PHE B 1 12 ? -9.484 -22.901 9.632 1.00 34.80 12 PHE B C 1
ATOM 1183 O O . PHE B 1 12 ? -10.681 -23.202 9.837 1.00 34.72 12 PHE B O 1
ATOM 1191 N N . ALA B 1 13 ? -8.872 -23.100 8.461 1.00 35.05 13 ALA B N 1
ATOM 1192 C CA . ALA B 1 13 ? -9.553 -23.710 7.320 1.00 35.25 13 ALA B CA 1
ATOM 1193 C C . ALA B 1 13 ? -10.082 -25.107 7.676 1.00 35.55 13 ALA B C 1
ATOM 1194 O O . ALA B 1 13 ? -9.545 -25.762 8.572 1.00 35.71 13 ALA B O 1
ATOM 1196 N N . ARG B 1 14 ? -11.138 -25.542 6.983 1.00 35.71 14 ARG B N 1
ATOM 1197 C CA . ARG B 1 14 ? -11.806 -26.822 7.267 1.00 35.69 14 ARG B CA 1
ATOM 1198 C C . ARG B 1 14 ? -11.459 -27.945 6.292 1.00 35.75 14 ARG B C 1
ATOM 1199 O O . ARG B 1 14 ? -11.836 -29.095 6.510 1.00 35.80 14 ARG B O 1
ATOM 1207 N N . VAL B 1 15 ? -10.758 -27.609 5.213 1.00 36.01 15 VAL B N 1
ATOM 1208 C CA . VAL B 1 15 ? -10.214 -28.615 4.291 1.00 36.11 15 VAL B CA 1
ATOM 1209 C C . VAL B 1 15 ? -8.688 -28.519 4.302 1.00 36.22 15 VAL B C 1
ATOM 1210 O O . VAL B 1 15 ? -8.133 -27.424 4.372 1.00 36.31 15 VAL B O 1
ATOM 1214 N N . ASP B 1 16 ? -8.019 -29.668 4.281 1.00 36.56 16 ASP B N 1
ATOM 1215 C CA . ASP B 1 16 ? -6.578 -29.712 4.095 1.00 36.99 16 ASP B CA 1
ATOM 1216 C C . ASP B 1 16 ? -6.314 -29.646 2.593 1.00 36.88 16 ASP B C 1
ATOM 1217 O O . ASP B 1 16 ? -6.551 -30.616 1.876 1.00 37.74 16 ASP B O 1
ATOM 1222 N N . MET B 1 17 ? -5.847 -28.491 2.127 1.00 36.46 17 MET B N 1
ATOM 1223 C CA . MET B 1 17 ? -5.552 -28.272 0.712 1.00 35.92 17 MET B CA 1
ATOM 1224 C C . MET B 1 17 ? -4.084 -28.530 0.429 1.00 35.37 17 MET B C 1
ATOM 1225 O O . MET B 1 17 ? -3.716 -28.833 -0.702 1.00 35.19 17 MET B O 1
ATOM 1230 N N . ALA B 1 18 ? -3.252 -28.400 1.461 1.00 35.25 18 ALA B N 1
ATOM 1231 C CA . ALA B 1 18 ? -1.799 -28.582 1.334 1.00 35.12 18 ALA B CA 1
ATOM 1232 C C . ALA B 1 18 ? -1.427 -29.980 0.849 1.00 35.17 18 ALA B C 1
ATOM 1233 O O . ALA B 1 18 ? -0.511 -30.132 0.036 1.00 35.26 18 ALA B O 1
ATOM 1235 N N . SER B 1 19 ? -2.145 -30.987 1.349 1.00 35.00 19 SER B N 1
ATOM 1236 C CA . SER B 1 19 ? -1.913 -32.377 0.988 1.00 35.01 19 SER B CA 1
ATOM 1237 C C . SER B 1 19 ? -2.283 -32.623 -0.468 1.00 34.86 19 SER B C 1
ATOM 1238 O O . SER B 1 19 ? -1.594 -33.339 -1.186 1.00 34.91 19 SER B O 1
ATOM 1241 N N . ILE B 1 20 ? -3.384 -32.011 -0.877 1.00 34.81 20 ILE B N 1
ATOM 1242 C CA . ILE B 1 20 ? -3.904 -32.094 -2.226 1.00 34.83 20 ILE B CA 1
ATOM 1243 C C . ILE B 1 20 ? -2.877 -31.542 -3.221 1.00 34.60 20 ILE B C 1
ATOM 1244 O O . ILE B 1 20 ? -2.665 -32.120 -4.287 1.00 34.35 20 ILE B O 1
ATOM 1249 N N . ALA B 1 21 ? -2.250 -30.422 -2.860 1.00 34.33 21 ALA B N 1
ATOM 1250 C CA . ALA B 1 21 ? -1.342 -29.719 -3.757 1.00 34.23 21 ALA B CA 1
ATOM 1251 C C . ALA B 1 21 ? 0.056 -30.350 -3.812 1.00 34.03 21 ALA B C 1
ATOM 1252 O O . ALA B 1 21 ? 0.622 -30.484 -4.896 1.00 33.51 21 ALA B O 1
ATOM 1254 N N . ILE B 1 22 ? 0.596 -30.731 -2.650 1.00 34.24 22 ILE B N 1
ATOM 1255 C CA . ILE B 1 22 ? 1.895 -31.422 -2.547 1.00 34.10 22 ILE B CA 1
ATOM 1256 C C . ILE B 1 22 ? 1.905 -32.661 -3.449 1.00 34.12 22 ILE B C 1
ATOM 1257 O O . ILE B 1 22 ? 2.794 -32.817 -4.303 1.00 33.79 22 ILE B O 1
ATOM 1262 N N . LYS B 1 23 ? 0.897 -33.517 -3.255 1.00 34.02 23 LYS B N 1
ATOM 1263 C CA . LYS B 1 23 ? 0.723 -34.740 -4.035 1.00 34.08 23 LYS B CA 1
ATOM 1264 C C . LYS B 1 23 ? 0.688 -34.440 -5.533 1.00 34.19 23 LYS B C 1
ATOM 1265 O O . LYS B 1 23 ? 1.414 -35.070 -6.309 1.00 34.23 23 LYS B O 1
ATOM 1271 N N . LYS B 1 24 ? -0.143 -33.478 -5.933 1.00 33.91 24 LYS B N 1
ATOM 1272 C CA . LYS B 1 24 ? -0.210 -33.068 -7.329 1.00 34.01 24 LYS B CA 1
ATOM 1273 C C . LYS B 1 24 ? 1.176 -32.676 -7.819 1.00 34.03 24 LYS B C 1
ATOM 1274 O O . LYS B 1 24 ? 1.616 -33.124 -8.884 1.00 33.87 24 LYS B O 1
ATOM 1280 N N . LEU B 1 25 ? 1.862 -31.862 -7.017 1.00 34.07 25 LEU B N 1
ATOM 1281 C CA . LEU B 1 25 ? 3.167 -31.303 -7.379 1.00 34.47 25 LEU B CA 1
ATOM 1282 C C . LEU B 1 25 ? 4.231 -32.383 -7.597 1.00 34.57 25 LEU B C 1
ATOM 1283 O O . LEU B 1 25 ? 5.077 -32.254 -8.483 1.00 34.78 25 LEU B O 1
ATOM 1288 N N . LYS B 1 26 ? 4.171 -33.443 -6.790 1.00 34.92 26 LYS B N 1
ATOM 1289 C CA . LYS B 1 26 ? 5.182 -34.502 -6.798 1.00 35.21 26 LYS B CA 1
ATOM 1290 C C . LYS B 1 26 ? 4.980 -35.513 -7.924 1.00 35.11 26 LYS B C 1
ATOM 1291 O O . LYS B 1 26 ? 5.910 -36.224 -8.307 1.00 35.00 26 LYS B O 1
ATOM 1297 N N . GLU B 1 27 ? 3.761 -35.570 -8.447 1.00 35.41 27 GLU B N 1
ATOM 1298 C CA . GLU B 1 27 ? 3.434 -36.444 -9.565 1.00 35.87 27 GLU B CA 1
ATOM 1299 C C . GLU B 1 27 ? 3.864 -35.850 -10.924 1.00 36.27 27 GLU B C 1
ATOM 1300 O O . GLU B 1 27 ? 4.372 -36.576 -11.794 1.00 36.21 27 GLU B O 1
ATOM 1306 N N . LEU B 1 28 ? 3.666 -34.539 -11.096 1.00 36.85 28 LEU B N 1
ATOM 1307 C CA . LEU B 1 28 ? 4.056 -33.837 -12.330 1.00 37.24 28 LEU B CA 1
ATOM 1308 C C . LEU B 1 28 ? 5.575 -33.678 -12.440 1.00 37.64 28 LEU B C 1
ATOM 1309 O O . LEU B 1 28 ? 6.141 -33.771 -13.536 1.00 37.23 28 LEU B O 1
ATOM 1314 N N . SER B 1 29 ? 6.216 -33.430 -11.295 1.00 38.28 29 SER B N 1
ATOM 1315 C CA . SER B 1 29 ? 7.667 -33.258 -11.211 1.00 39.02 29 SER B CA 1
ATOM 1316 C C . SER B 1 29 ? 8.202 -33.804 -9.886 1.00 39.53 29 SER B C 1
ATOM 1317 O O . SER B 1 29 ? 8.281 -33.073 -8.902 1.00 39.41 29 SER B O 1
ATOM 1320 N N . PRO B 1 30 ? 8.564 -35.088 -9.857 1.00 40.08 30 PRO B N 1
ATOM 1321 C CA . PRO B 1 30 ? 8.995 -35.749 -8.610 1.00 40.50 30 PRO B CA 1
ATOM 1322 C C . PRO B 1 30 ? 10.271 -35.194 -7.949 1.00 40.68 30 PRO B C 1
ATOM 1323 O O . PRO B 1 30 ? 10.525 -35.514 -6.780 1.00 40.70 30 PRO B O 1
ATOM 1327 N N . ASN B 1 31 ? 11.041 -34.374 -8.659 1.00 40.57 31 ASN B N 1
ATOM 1328 C CA . ASN B 1 31 ? 12.229 -33.772 -8.063 1.00 40.72 31 ASN B CA 1
ATOM 1329 C C . ASN B 1 31 ? 12.065 -32.312 -7.575 1.00 40.92 31 ASN B C 1
ATOM 1330 O O . ASN B 1 31 ? 13.062 -31.626 -7.331 1.00 41.02 31 ASN B O 1
ATOM 1335 N N . ILE B 1 32 ? 10.821 -31.846 -7.417 1.00 41.00 32 ILE B N 1
ATOM 1336 C CA . ILE B 1 32 ? 10.567 -30.524 -6.818 1.00 41.08 32 ILE B CA 1
ATOM 1337 C C . ILE B 1 32 ? 10.791 -30.584 -5.304 1.00 40.68 32 ILE B C 1
ATOM 1338 O O . ILE B 1 32 ? 10.414 -31.562 -4.656 1.00 40.85 32 ILE B O 1
ATOM 1343 N N . LYS B 1 33 ? 11.418 -29.552 -4.751 1.00 39.93 33 LYS B N 1
ATOM 1344 C CA . LYS B 1 33 ? 11.594 -29.457 -3.304 1.00 39.46 33 LYS B CA 1
ATOM 1345 C C . LYS B 1 33 ? 10.392 -28.767 -2.661 1.00 38.83 33 LYS B C 1
ATOM 1346 O O . LYS B 1 33 ? 9.843 -27.817 -3.219 1.00 38.43 33 LYS B O 1
ATOM 1352 N N . ILE B 1 34 ? 9.997 -29.248 -1.486 1.00 38.41 34 ILE B N 1
ATOM 1353 C CA . ILE B 1 34 ? 8.794 -28.755 -0.805 1.00 38.22 34 ILE B CA 1
ATOM 1354 C C . ILE B 1 34 ? 9.092 -28.376 0.642 1.00 37.90 34 ILE B C 1
ATOM 1355 O O . ILE B 1 34 ? 9.595 -29.197 1.410 1.00 37.69 34 ILE B O 1
ATOM 1360 N N . ILE B 1 35 ? 8.797 -27.128 1.001 1.00 37.53 35 ILE B N 1
ATOM 1361 C CA . ILE B 1 35 ? 8.796 -26.721 2.403 1.00 37.44 35 ILE B CA 1
ATOM 1362 C C . ILE B 1 35 ? 7.420 -26.166 2.791 1.00 36.90 35 ILE B C 1
ATOM 1363 O O . ILE B 1 35 ? 6.855 -25.308 2.109 1.00 37.00 35 ILE B O 1
ATOM 1368 N N . ARG B 1 36 ? 6.900 -26.683 3.895 1.00 36.24 36 ARG B N 1
ATOM 1369 C CA . ARG B 1 36 ? 5.574 -26.372 4.388 1.00 35.73 36 ARG B CA 1
ATOM 1370 C C . ARG B 1 36 ? 5.620 -25.474 5.634 1.00 35.14 36 ARG B C 1
ATOM 1371 O O . ARG B 1 36 ? 6.541 -25.564 6.443 1.00 35.50 36 ARG B O 1
ATOM 1379 N N . LYS B 1 37 ? 4.620 -24.610 5.787 1.00 34.39 37 LYS B N 1
ATOM 1380 C CA . LYS B 1 37 ? 4.483 -23.769 6.981 1.00 33.13 37 LYS B CA 1
ATOM 1381 C C . LYS B 1 37 ? 3.009 -23.528 7.210 1.00 32.22 37 LYS B C 1
ATOM 1382 O O . LYS B 1 37 ? 2.285 -23.209 6.272 1.00 32.29 37 LYS B O 1
ATOM 1388 N N . THR B 1 38 ? 2.569 -23.710 8.453 1.00 31.27 38 THR B N 1
ATOM 1389 C CA . THR B 1 38 ? 1.172 -23.507 8.832 1.00 29.94 38 THR B CA 1
ATOM 1390 C C . THR B 1 38 ? 1.054 -22.357 9.832 1.00 29.76 38 THR B C 1
ATOM 1391 O O . THR B 1 38 ? 1.840 -22.264 10.791 1.00 29.16 38 THR B O 1
ATOM 1395 N N . VAL B 1 39 ? 0.070 -21.493 9.594 1.00 28.78 39 VAL B N 1
ATOM 1396 C CA . VAL B 1 39 ? -0.178 -20.328 10.432 1.00 28.51 39 VAL B CA 1
ATOM 1397 C C . VAL B 1 39 ? -1.621 -20.386 10.965 1.00 28.75 39 VAL B C 1
ATOM 1398 O O . VAL B 1 39 ? -2.462 -21.061 10.373 1.00 28.37 39 VAL B O 1
ATOM 1402 N N . PRO B 1 40 ? -1.910 -19.736 12.098 1.00 29.09 40 PRO B N 1
ATOM 1403 C CA . PRO B 1 40 ? -3.259 -19.834 12.690 1.00 29.21 40 PRO B CA 1
ATOM 1404 C C . PRO B 1 40 ? -4.358 -19.425 11.716 1.00 29.50 40 PRO B C 1
ATOM 1405 O O . PRO B 1 40 ? -5.310 -20.198 11.517 1.00 29.80 40 PRO B O 1
ATOM 1409 N N . GLY B 1 41 ? -4.203 -18.251 11.097 1.00 29.38 41 GLY B N 1
ATOM 1410 C CA . GLY B 1 41 ? -5.236 -17.686 10.245 1.00 29.18 41 GLY B CA 1
ATOM 1411 C C . GLY B 1 41 ? -4.724 -17.013 8.989 1.00 28.87 41 GLY B C 1
ATOM 1412 O O . GLY B 1 41 ? -3.521 -16.835 8.814 1.00 28.32 41 GLY B O 1
ATOM 1413 N N . ILE B 1 42 ? -5.667 -16.622 8.137 1.00 29.13 42 ILE B N 1
ATOM 1414 C CA . ILE B 1 42 ? -5.394 -16.068 6.808 1.00 29.51 42 ILE B CA 1
ATOM 1415 C C . ILE B 1 42 ? -4.529 -14.801 6.806 1.00 29.16 42 ILE B C 1
ATOM 1416 O O . ILE B 1 42 ? -3.782 -14.564 5.872 1.00 29.20 42 ILE B O 1
ATOM 1421 N N . LYS B 1 43 ? -4.625 -14.006 7.865 1.00 28.89 43 LYS B N 1
ATOM 1422 C CA . LYS B 1 43 ? -3.875 -12.754 7.982 1.00 28.50 43 LYS B CA 1
ATOM 1423 C C . LYS B 1 43 ? -2.402 -12.971 8.364 1.00 28.11 43 LYS B C 1
ATOM 1424 O O . LYS B 1 43 ? -1.600 -12.029 8.348 1.00 28.07 43 LYS B O 1
ATOM 1430 N N . ASP B 1 44 ? -2.047 -14.213 8.690 1.00 27.23 44 ASP B N 1
ATOM 1431 C CA . ASP B 1 44 ? -0.669 -14.546 9.035 1.00 26.64 44 ASP B CA 1
ATOM 1432 C C . ASP B 1 44 ? 0.057 -15.135 7.840 1.00 26.32 44 ASP B C 1
ATOM 1433 O O . ASP B 1 44 ? 1.266 -15.374 7.892 1.00 26.04 44 ASP B O 1
ATOM 1438 N N . LEU B 1 45 ? -0.696 -15.346 6.758 1.00 26.41 45 LEU B N 1
ATOM 1439 C CA . LEU B 1 45 ? -0.156 -15.867 5.500 1.00 26.19 45 LEU B CA 1
ATOM 1440 C C . LEU B 1 45 ? 0.875 -14.967 4.834 1.00 26.18 45 LEU B C 1
ATOM 1441 O O . LEU B 1 45 ? 1.901 -15.468 4.400 1.00 27.05 45 LEU B O 1
ATOM 1446 N N . PRO B 1 46 ? 0.621 -13.660 4.703 1.00 26.51 46 PRO B N 1
ATOM 1447 C CA . PRO B 1 46 ? 1.593 -12.791 4.022 1.00 25.88 46 PRO B CA 1
ATOM 1448 C C . PRO B 1 46 ? 3.056 -12.881 4.513 1.00 26.09 46 PRO B C 1
ATOM 1449 O O . PRO B 1 46 ? 3.904 -13.134 3.654 1.00 25.65 46 PRO B O 1
ATOM 1453 N N . VAL B 1 47 ? 3.362 -12.693 5.805 1.00 26.58 47 VAL B N 1
ATOM 1454 C CA . VAL B 1 47 ? 4.769 -12.772 6.244 1.00 26.82 47 VAL B CA 1
ATOM 1455 C C . VAL B 1 47 ? 5.340 -14.162 6.011 1.00 27.03 47 VAL B C 1
ATOM 1456 O O . VAL B 1 47 ? 6.487 -14.290 5.583 1.00 27.00 47 VAL B O 1
ATOM 1460 N N . ALA B 1 48 ? 4.548 -15.193 6.310 1.00 26.79 48 ALA B N 1
ATOM 1461 C CA . ALA B 1 48 ? 5.053 -16.559 6.257 1.00 26.71 48 ALA B CA 1
ATOM 1462 C C . ALA B 1 48 ? 5.486 -16.882 4.848 1.00 26.67 48 ALA B C 1
ATOM 1463 O O . ALA B 1 48 ? 6.532 -17.473 4.653 1.00 26.96 48 ALA B O 1
ATOM 1465 N N . CYS B 1 49 ? 4.675 -16.477 3.872 1.00 26.91 49 CYS B N 1
ATOM 1466 C CA . CYS B 1 49 ? 5.013 -16.620 2.457 1.00 26.80 49 CYS B CA 1
ATOM 1467 C C . CYS B 1 49 ? 6.289 -15.864 2.100 1.00 26.66 49 CYS B C 1
ATOM 1468 O O . CYS B 1 49 ? 7.190 -16.429 1.480 1.00 26.77 49 CYS B O 1
ATOM 1471 N N . LYS B 1 50 ? 6.380 -14.599 2.508 1.00 26.34 50 LYS B N 1
ATOM 1472 C CA . LYS B 1 50 ? 7.588 -13.813 2.261 1.00 26.17 50 LYS B CA 1
ATOM 1473 C C . LYS B 1 50 ? 8.851 -14.448 2.893 1.00 26.72 50 LYS B C 1
ATOM 1474 O O . LYS B 1 50 ? 9.905 -14.515 2.247 1.00 26.68 50 LYS B O 1
ATOM 1480 N N . LYS B 1 51 ? 8.732 -14.905 4.140 1.00 26.88 51 LYS B N 1
ATOM 1481 C CA . LYS B 1 51 ? 9.813 -15.618 4.845 1.00 27.62 51 LYS B CA 1
ATOM 1482 C C . LYS B 1 51 ? 10.300 -16.846 4.076 1.00 27.82 51 LYS B C 1
ATOM 1483 O O . LYS B 1 51 ? 11.503 -17.054 3.928 1.00 27.78 51 LYS B O 1
ATOM 1489 N N . LEU B 1 52 ? 9.359 -17.643 3.571 1.00 27.96 52 LEU B N 1
ATOM 1490 C CA . LEU B 1 52 ? 9.690 -18.862 2.827 1.00 27.94 52 LEU B CA 1
ATOM 1491 C C . LEU B 1 52 ? 10.399 -18.493 1.526 1.00 28.24 52 LEU B C 1
ATOM 1492 O O . LEU B 1 52 ? 11.391 -19.121 1.142 1.00 28.38 52 LEU B O 1
ATOM 1497 N N . LEU B 1 53 ? 9.916 -17.430 0.888 1.00 28.40 53 LEU B N 1
ATOM 1498 C CA . LEU B 1 53 ? 10.518 -16.907 -0.331 1.00 28.65 53 LEU B CA 1
ATOM 1499 C C . LEU B 1 53 ? 11.925 -16.369 -0.120 1.00 28.96 53 LEU B C 1
ATOM 1500 O O . LEU B 1 53 ? 12.837 -16.695 -0.880 1.00 29.23 53 LEU B O 1
ATOM 1505 N N . GLU B 1 54 ? 12.096 -15.555 0.917 1.00 29.44 54 GLU B N 1
ATOM 1506 C CA . GLU B 1 54 ? 13.327 -14.788 1.120 1.00 29.76 54 GLU B CA 1
ATOM 1507 C C . GLU B 1 54 ? 14.368 -15.465 2.004 1.00 30.21 54 GLU B C 1
ATOM 1508 O O . GLU B 1 54 ? 15.567 -15.185 1.891 1.00 30.36 54 GLU B O 1
ATOM 1514 N N . GLU B 1 55 ? 13.913 -16.362 2.871 1.00 30.56 55 GLU B N 1
ATOM 1515 C CA . GLU B 1 55 ? 14.785 -16.995 3.858 1.00 30.66 55 GLU B CA 1
ATOM 1516 C C . GLU B 1 55 ? 14.984 -18.487 3.629 1.00 30.42 55 GLU B C 1
ATOM 1517 O O . GLU B 1 55 ? 16.028 -19.022 4.013 1.00 30.53 55 GLU B O 1
ATOM 1523 N N . GLU B 1 56 ? 13.999 -19.156 3.023 1.00 29.98 56 GLU B N 1
ATOM 1524 C CA . GLU B 1 56 ? 14.125 -20.595 2.733 1.00 29.80 56 GLU B CA 1
ATOM 1525 C C . GLU B 1 56 ? 14.358 -20.939 1.250 1.00 29.38 56 GLU B C 1
ATOM 1526 O O . GLU B 1 56 ? 14.284 -22.105 0.858 1.00 29.13 56 GLU B O 1
ATOM 1532 N N . GLY B 1 57 ? 14.635 -19.929 0.433 1.00 29.07 57 GLY B N 1
ATOM 1533 C CA . GLY B 1 57 ? 14.972 -20.134 -0.969 1.00 28.74 57 GLY B CA 1
ATOM 1534 C C . GLY B 1 57 ? 13.881 -20.752 -1.829 1.00 28.77 57 GLY B C 1
ATOM 1535 O O . GLY B 1 57 ? 14.173 -21.491 -2.772 1.00 28.82 57 GLY B O 1
ATOM 1536 N N . CYS B 1 58 ? 12.622 -20.460 -1.507 1.00 28.45 58 CYS B N 1
ATOM 1537 C CA . CYS B 1 58 ? 11.504 -20.956 -2.287 1.00 28.50 58 CYS B CA 1
ATOM 1538 C C . CYS B 1 58 ? 11.379 -20.121 -3.550 1.00 28.42 58 CYS B C 1
ATOM 1539 O O . CYS B 1 58 ? 11.365 -18.884 -3.478 1.00 28.76 58 CYS B O 1
ATOM 1542 N N . ASP B 1 59 ? 11.290 -20.794 -4.698 1.00 28.01 59 ASP B N 1
ATOM 1543 C CA . ASP B 1 59 ? 11.193 -20.117 -6.000 1.00 27.40 59 ASP B CA 1
ATOM 1544 C C . ASP B 1 59 ? 9.821 -19.517 -6.172 1.00 27.55 59 ASP B C 1
ATOM 1545 O O . ASP B 1 59 ? 9.654 -18.491 -6.844 1.00 27.73 59 ASP B O 1
ATOM 1550 N N . ILE B 1 60 ? 8.842 -20.176 -5.557 1.00 27.16 60 ILE B N 1
ATOM 1551 C CA . ILE B 1 60 ? 7.442 -19.778 -5.619 1.00 26.95 60 ILE B CA 1
ATOM 1552 C C . ILE B 1 60 ? 6.796 -20.242 -4.300 1.00 27.04 60 ILE B C 1
ATOM 1553 O O . ILE B 1 60 ? 7.358 -21.115 -3.615 1.00 26.62 60 ILE B O 1
ATOM 1558 N N . VAL B 1 61 ? 5.658 -19.645 -3.929 1.00 26.93 61 VAL B N 1
ATOM 1559 C CA . VAL B 1 61 ? 4.873 -20.126 -2.784 1.00 27.68 61 VAL B CA 1
ATOM 1560 C C . VAL B 1 61 ? 3.385 -20.290 -3.141 1.00 27.98 61 VAL B C 1
ATOM 1561 O O . VAL B 1 61 ? 2.866 -19.594 -4.025 1.00 27.97 61 VAL B O 1
ATOM 1565 N N . MET B 1 62 ? 2.722 -21.244 -2.480 1.00 28.24 62 MET B N 1
ATOM 1566 C CA . MET B 1 62 ? 1.261 -21.356 -2.526 1.00 28.71 62 MET B CA 1
ATOM 1567 C C . MET B 1 62 ? 0.675 -20.940 -1.190 1.00 28.54 62 MET B C 1
ATOM 1568 O O . MET B 1 62 ? 1.112 -21.421 -0.143 1.00 28.51 62 MET B O 1
ATOM 1573 N N . ALA B 1 63 ? -0.290 -20.027 -1.235 1.00 28.48 63 ALA B N 1
ATOM 1574 C CA . ALA B 1 63 ? -0.946 -19.538 -0.038 1.00 29.13 63 ALA B CA 1
ATOM 1575 C C . ALA B 1 63 ? -2.391 -20.019 -0.032 1.00 29.64 63 ALA B C 1
ATOM 1576 O O . ALA B 1 63 ? -3.190 -19.646 -0.907 1.00 28.93 63 ALA B O 1
ATOM 1578 N N . LEU B 1 64 ? -2.704 -20.857 0.958 1.00 30.31 64 LEU B N 1
ATOM 1579 C CA . LEU B 1 64 ? -3.978 -21.565 1.024 1.00 31.43 64 LEU B CA 1
ATOM 1580 C C . LEU B 1 64 ? -4.816 -21.090 2.193 1.00 32.24 64 LEU B C 1
ATOM 1581 O O . LEU B 1 64 ? -4.320 -20.937 3.316 1.00 32.02 64 LEU B O 1
ATOM 1586 N N . GLY B 1 65 ? -6.091 -20.843 1.916 1.00 33.40 65 GLY B N 1
ATOM 1587 C CA . GLY B 1 65 ? -7.024 -20.397 2.936 1.00 34.42 65 GLY B CA 1
ATOM 1588 C C . GLY B 1 65 ? -8.449 -20.583 2.465 1.00 35.45 65 GLY B C 1
ATOM 1589 O O . GLY B 1 65 ? -8.719 -20.591 1.262 1.00 35.43 65 GLY B O 1
ATOM 1590 N N . MET B 1 66 ? -9.355 -20.741 3.421 1.00 36.67 66 MET B N 1
ATOM 1591 C CA . MET B 1 66 ? -10.786 -20.817 3.153 1.00 37.78 66 MET B CA 1
ATOM 1592 C C . MET B 1 66 ? -11.538 -19.749 3.942 1.00 38.30 66 MET B C 1
ATOM 1593 O O . MET B 1 66 ? -11.986 -20.014 5.061 1.00 38.81 66 MET B O 1
ATOM 1598 N N . PRO B 1 67 ? -11.675 -18.548 3.377 1.00 38.76 67 PRO B N 1
ATOM 1599 C CA . PRO B 1 67 ? -12.359 -17.446 4.069 1.00 39.18 67 PRO B CA 1
ATOM 1600 C C . PRO B 1 67 ? -13.807 -17.782 4.424 1.00 39.67 67 PRO B C 1
ATOM 1601 O O . PRO B 1 67 ? -14.419 -18.637 3.776 1.00 39.75 67 PRO B O 1
ATOM 1605 N N . GLY B 1 68 ? -14.329 -17.129 5.458 1.00 40.19 68 GLY B N 1
ATOM 1606 C CA . GLY B 1 68 ? -15.724 -17.269 5.835 1.00 40.88 68 GLY B CA 1
ATOM 1607 C C . GLY B 1 68 ? -16.665 -16.464 4.949 1.00 41.43 68 GLY B C 1
ATOM 1608 O O . GLY B 1 68 ? -16.233 -15.784 4.015 1.00 41.25 68 GLY B O 1
ATOM 1609 N N . LYS B 1 69 ? -17.955 -16.533 5.273 1.00 42.00 69 LYS B N 1
ATOM 1610 C CA . LYS B 1 69 ? -19.022 -15.949 4.469 1.00 42.51 69 LYS B CA 1
ATOM 1611 C C . LYS B 1 69 ? -19.443 -14.538 4.897 1.00 42.99 69 LYS B C 1
ATOM 1612 O O . LYS B 1 69 ? -20.025 -13.796 4.094 1.00 43.24 69 LYS B O 1
ATOM 1618 N N . ALA B 1 70 ? -19.163 -14.167 6.148 1.00 43.09 70 ALA B N 1
ATOM 1619 C CA . ALA B 1 70 ? -19.573 -12.855 6.653 1.00 43.41 70 ALA B CA 1
ATOM 1620 C C . ALA B 1 70 ? -18.902 -11.707 5.895 1.00 43.44 70 ALA B C 1
ATOM 1621 O O . ALA B 1 70 ? -17.837 -11.881 5.299 1.00 43.12 70 ALA B O 1
ATOM 1623 N N . GLU B 1 71 ? -19.552 -10.542 5.919 1.00 43.52 71 GLU B N 1
ATOM 1624 C CA . GLU B 1 71 ? -19.014 -9.323 5.317 1.00 43.41 71 GLU B CA 1
ATOM 1625 C C . GLU B 1 71 ? -17.663 -8.903 5.934 1.00 43.27 71 GLU B C 1
ATOM 1626 O O . GLU B 1 71 ? -16.892 -8.168 5.308 1.00 43.20 71 GLU B O 1
ATOM 1632 N N . LYS B 1 72 ? -17.386 -9.394 7.148 1.00 42.93 72 LYS B N 1
ATOM 1633 C CA . LYS B 1 72 ? -16.141 -9.121 7.868 1.00 42.32 72 LYS B CA 1
ATOM 1634 C C . LYS B 1 72 ? -15.057 -10.141 7.528 1.00 42.12 72 LYS B C 1
ATOM 1635 O O . LYS B 1 72 ? -13.871 -9.908 7.772 1.00 41.93 72 LYS B O 1
ATOM 1641 N N . ASP B 1 73 ? -15.474 -11.278 6.984 1.00 41.59 73 ASP B N 1
ATOM 1642 C CA . ASP B 1 73 ? -14.537 -12.273 6.480 1.00 41.18 73 ASP B CA 1
ATOM 1643 C C . ASP B 1 73 ? -13.978 -11.856 5.129 1.00 40.68 73 ASP B C 1
ATOM 1644 O O . ASP B 1 73 ? -12.835 -12.174 4.815 1.00 40.77 73 ASP B O 1
ATOM 1649 N N . LYS B 1 74 ? -14.792 -11.158 4.337 1.00 39.92 74 LYS B N 1
ATOM 1650 C CA . LYS B 1 74 ? -14.385 -10.693 3.018 1.00 39.64 74 LYS B CA 1
ATOM 1651 C C . LYS B 1 74 ? -13.295 -9.645 3.122 1.00 39.21 74 LYS B C 1
ATOM 1652 O O . LYS B 1 74 ? -12.388 -9.629 2.296 1.00 39.11 74 LYS B O 1
ATOM 1658 N N . VAL B 1 75 ? -13.404 -8.781 4.137 1.00 38.55 75 VAL B N 1
ATOM 1659 C CA . VAL B 1 75 ? -12.409 -7.746 4.440 1.00 38.04 75 VAL B CA 1
ATOM 1660 C C . VAL B 1 75 ? -11.066 -8.360 4.879 1.00 37.72 75 VAL B C 1
ATOM 1661 O O . VAL B 1 75 ? -10.008 -7.946 4.396 1.00 37.37 75 VAL B O 1
ATOM 1665 N N . CYS B 1 76 ? -11.122 -9.346 5.780 1.00 37.22 76 CYS B N 1
ATOM 1666 C CA . CYS B 1 76 ? -9.933 -10.070 6.233 1.00 37.20 76 CYS B CA 1
ATOM 1667 C C . CYS B 1 76 ? -9.188 -10.716 5.074 1.00 36.02 76 CYS B C 1
ATOM 1668 O O . CYS B 1 76 ? -7.977 -10.556 4.960 1.00 35.66 76 CYS B O 1
ATOM 1671 N N . ALA B 1 77 ? -9.933 -11.444 4.236 1.00 34.94 77 ALA B N 1
ATOM 1672 C CA . ALA B 1 77 ? -9.427 -12.052 3.005 1.00 34.05 77 ALA B CA 1
ATOM 1673 C C . ALA B 1 77 ? -8.827 -11.026 2.024 1.00 33.44 77 ALA B C 1
ATOM 1674 O O . ALA B 1 77 ? -7.749 -11.254 1.470 1.00 33.48 77 ALA B O 1
ATOM 1676 N N . HIS B 1 78 ? -9.539 -9.913 1.820 1.00 32.62 78 HIS B N 1
ATOM 1677 C CA . HIS B 1 78 ? -9.082 -8.776 1.020 1.00 32.05 78 HIS B CA 1
ATOM 1678 C C . HIS B 1 78 ? -7.832 -8.143 1.641 1.00 31.79 78 HIS B C 1
ATOM 1679 O O . HIS B 1 78 ? -6.907 -7.746 0.928 1.00 31.89 78 HIS B O 1
ATOM 1686 N N . GLU B 1 79 ? -7.802 -8.075 2.972 1.00 31.44 79 GLU B N 1
ATOM 1687 C CA . GLU B 1 79 ? -6.606 -7.654 3.700 1.00 31.16 79 GLU B CA 1
ATOM 1688 C C . GLU B 1 79 ? -5.422 -8.569 3.367 1.00 30.80 79 GLU B C 1
ATOM 1689 O O . GLU B 1 79 ? -4.344 -8.097 2.981 1.00 31.06 79 GLU B O 1
ATOM 1695 N N . ALA B 1 80 ? -5.645 -9.872 3.522 1.00 30.37 80 ALA B N 1
ATOM 1696 C CA . ALA B 1 80 ? -4.642 -10.906 3.290 1.00 30.06 80 ALA B CA 1
ATOM 1697 C C . ALA B 1 80 ? -4.134 -10.935 1.842 1.00 29.92 80 ALA B C 1
ATOM 1698 O O . ALA B 1 80 ? -2.927 -11.036 1.615 1.00 30.42 80 ALA B O 1
ATOM 1700 N N . SER B 1 81 ? -5.052 -10.836 0.879 1.00 29.33 81 SER B N 1
ATOM 1701 C CA . SER B 1 81 ? -4.719 -10.808 -0.548 1.00 28.72 81 SER B CA 1
ATOM 1702 C C . SER B 1 81 ? -3.786 -9.662 -0.908 1.00 28.83 81 SER B C 1
ATOM 1703 O O . SER B 1 81 ? -2.889 -9.822 -1.751 1.00 28.38 81 SER B O 1
ATOM 1706 N N . LEU B 1 82 ? -4.024 -8.509 -0.275 1.00 28.32 82 LEU B N 1
ATOM 1707 C CA . LEU B 1 82 ? -3.175 -7.335 -0.443 1.00 27.98 82 LEU B CA 1
ATOM 1708 C C . LEU B 1 82 ? -1.770 -7.566 0.091 1.00 27.64 82 LEU B C 1
ATOM 1709 O O . LEU B 1 82 ? -0.795 -7.267 -0.587 1.00 27.49 82 LEU B O 1
ATOM 1714 N N . GLY B 1 83 ? -1.671 -8.122 1.299 1.00 27.69 83 GLY B N 1
ATOM 1715 C CA . GLY B 1 83 ? -0.395 -8.527 1.860 1.00 27.22 83 GLY B CA 1
ATOM 1716 C C . GLY B 1 83 ? 0.342 -9.465 0.924 1.00 27.15 83 GLY B C 1
ATOM 1717 O O . GLY B 1 83 ? 1.538 -9.300 0.685 1.00 26.67 83 GLY B O 1
ATOM 1718 N N . LEU B 1 84 ? -0.382 -10.436 0.373 1.00 27.43 84 LEU B N 1
ATOM 1719 C CA . LEU B 1 84 ? 0.202 -11.401 -0.556 1.00 28.27 84 LEU B CA 1
ATOM 1720 C C . LEU B 1 84 ? 0.785 -10.727 -1.794 1.00 28.79 84 LEU B C 1
ATOM 1721 O O . LEU B 1 84 ? 1.869 -11.088 -2.255 1.00 29.24 84 LEU B O 1
ATOM 1726 N N . MET B 1 85 ? 0.065 -9.740 -2.313 1.00 29.46 85 MET B N 1
ATOM 1727 C CA . MET B 1 85 ? 0.521 -8.992 -3.466 1.00 30.57 85 MET B CA 1
ATOM 1728 C C . MET B 1 85 ? 1.718 -8.118 -3.119 1.00 30.01 85 MET B C 1
ATOM 1729 O O . MET B 1 85 ? 2.674 -8.053 -3.891 1.00 30.18 85 MET B O 1
ATOM 1734 N N . LEU B 1 86 ? 1.677 -7.463 -1.962 1.00 29.61 86 LEU B N 1
ATOM 1735 C CA . LEU B 1 86 ? 2.833 -6.699 -1.487 1.00 29.81 86 LEU B CA 1
ATOM 1736 C C . LEU B 1 86 ? 4.056 -7.617 -1.325 1.00 29.32 86 LEU B C 1
ATOM 1737 O O . LEU B 1 86 ? 5.132 -7.318 -1.853 1.00 28.76 86 LEU B O 1
ATOM 1742 N N . ALA B 1 87 ? 3.875 -8.744 -0.629 1.00 28.72 87 ALA B N 1
ATOM 1743 C CA . ALA B 1 87 ? 4.962 -9.709 -0.419 1.00 28.58 87 ALA B CA 1
ATOM 1744 C C . ALA B 1 87 ? 5.635 -10.131 -1.729 1.00 28.25 87 ALA B C 1
ATOM 1745 O O . ALA B 1 87 ? 6.864 -10.261 -1.785 1.00 28.34 87 ALA B O 1
ATOM 1747 N N . GLN B 1 88 ? 4.829 -10.333 -2.771 1.00 27.57 88 GLN B N 1
ATOM 1748 C CA . GLN B 1 88 ? 5.331 -10.667 -4.100 1.00 26.89 88 GLN B CA 1
ATOM 1749 C C . GLN B 1 88 ? 6.117 -9.548 -4.753 1.00 26.90 88 GLN B C 1
ATOM 1750 O O . GLN B 1 88 ? 7.142 -9.799 -5.361 1.00 26.46 88 GLN B O 1
ATOM 1756 N N . LEU B 1 89 ? 5.627 -8.319 -4.689 1.00 26.99 89 LEU B N 1
ATOM 1757 C CA . LEU B 1 89 ? 6.358 -7.231 -5.333 1.00 27.33 89 LEU B CA 1
ATOM 1758 C C . LEU B 1 89 ? 7.664 -6.855 -4.601 1.00 27.73 89 LEU B C 1
ATOM 1759 O O . LEU B 1 89 ? 8.581 -6.299 -5.211 1.00 27.57 89 LEU B O 1
ATOM 1764 N N . MET B 1 90 ? 7.756 -7.187 -3.314 1.00 27.91 90 MET B N 1
ATOM 1765 C CA . MET B 1 90 ? 8.981 -6.964 -2.538 1.00 28.40 90 MET B CA 1
ATOM 1766 C C . MET B 1 90 ? 10.000 -8.062 -2.818 1.00 28.58 90 MET B C 1
ATOM 1767 O O . MET B 1 90 ? 11.193 -7.886 -2.621 1.00 28.32 90 MET B O 1
ATOM 1772 N N . THR B 1 91 ? 9.508 -9.209 -3.265 1.00 29.02 91 THR B N 1
ATOM 1773 C CA . THR B 1 91 ? 10.348 -10.299 -3.735 1.00 29.33 91 THR B CA 1
ATOM 1774 C C . THR B 1 91 ? 9.865 -10.534 -5.148 1.00 30.19 91 THR B C 1
ATOM 1775 O O . THR B 1 91 ? 8.670 -10.786 -5.351 1.00 31.79 91 THR B O 1
ATOM 1779 N N . ASN B 1 92 ? 10.734 -10.478 -6.138 1.00 29.50 92 ASN B N 1
ATOM 1780 C CA . ASN B 1 92 ? 10.258 -10.668 -7.505 1.00 29.01 92 ASN B CA 1
ATOM 1781 C C . ASN B 1 92 ? 9.895 -12.134 -7.726 1.00 28.52 92 ASN B C 1
ATOM 1782 O O . ASN B 1 92 ? 10.425 -12.796 -8.630 1.00 28.28 92 ASN B O 1
ATOM 1787 N N . LYS B 1 93 ? 8.991 -12.631 -6.878 1.00 27.96 93 LYS B N 1
ATOM 1788 C CA . LYS B 1 93 ? 8.555 -14.029 -6.894 1.00 27.62 93 LYS B CA 1
ATOM 1789 C C . LYS B 1 93 ? 7.031 -14.165 -6.738 1.00 27.44 93 LYS B C 1
ATOM 1790 O O . LYS B 1 93 ? 6.393 -13.405 -6.000 1.00 27.02 93 LYS B O 1
ATOM 1796 N N . HIS B 1 94 ? 6.458 -15.136 -7.443 1.00 27.02 94 HIS B N 1
ATOM 1797 C CA . HIS B 1 94 ? 5.016 -15.364 -7.417 1.00 26.78 94 HIS B CA 1
ATOM 1798 C C . HIS B 1 94 ? 4.583 -16.020 -6.125 1.00 26.95 94 HIS B C 1
ATOM 1799 O O . HIS B 1 94 ? 5.312 -16.836 -5.560 1.00 26.81 94 HIS B O 1
ATOM 1806 N N . ILE B 1 95 ? 3.384 -15.653 -5.682 1.00 27.07 95 ILE B N 1
ATOM 1807 C CA . ILE B 1 95 ? 2.647 -16.387 -4.668 1.00 27.59 95 ILE B CA 1
ATOM 1808 C C . ILE B 1 95 ? 1.319 -16.717 -5.319 1.00 27.81 95 ILE B C 1
ATOM 1809 O O . ILE B 1 95 ? 0.593 -15.811 -5.736 1.00 28.04 95 ILE B O 1
ATOM 1814 N N . ILE B 1 96 ? 0.987 -17.994 -5.438 1.00 28.04 96 ILE B N 1
ATOM 1815 C CA . ILE B 1 96 ? -0.333 -18.313 -5.970 1.00 28.26 96 ILE B CA 1
ATOM 1816 C C . ILE B 1 96 ? -1.337 -18.394 -4.823 1.00 28.17 96 ILE B C 1
ATOM 1817 O O . ILE B 1 96 ? -1.241 -19.275 -3.949 1.00 28.29 96 ILE B O 1
ATOM 1822 N N . GLU B 1 97 ? -2.277 -17.457 -4.829 1.00 27.79 97 GLU B N 1
ATOM 1823 C CA . GLU B 1 97 ? -3.349 -17.406 -3.842 1.00 28.30 97 GLU B CA 1
ATOM 1824 C C . GLU B 1 97 ? -4.381 -18.484 -4.121 1.00 28.67 97 GLU B C 1
ATOM 1825 O O . GLU B 1 97 ? -4.972 -18.526 -5.207 1.00 28.77 97 GLU B O 1
ATOM 1831 N N . VAL B 1 98 ? -4.589 -19.353 -3.137 1.00 29.32 98 VAL B N 1
ATOM 1832 C CA . VAL B 1 98 ? -5.633 -20.369 -3.203 1.00 29.50 98 VAL B CA 1
ATOM 1833 C C . VAL B 1 98 ? -6.659 -20.108 -2.094 1.00 29.69 98 VAL B C 1
ATOM 1834 O O . VAL B 1 98 ? -6.673 -20.791 -1.081 1.00 30.12 98 VAL B O 1
ATOM 1838 N N . PHE B 1 99 ? -7.504 -19.097 -2.284 1.00 30.21 99 PHE B N 1
ATOM 1839 C CA . PHE B 1 99 ? -8.588 -18.806 -1.343 1.00 30.75 99 PHE B CA 1
ATOM 1840 C C . PHE B 1 99 ? -9.892 -19.409 -1.842 1.00 31.11 99 PHE B C 1
ATOM 1841 O O . PHE B 1 99 ? -10.375 -19.043 -2.909 1.00 31.36 99 PHE B O 1
ATOM 1849 N N . VAL B 1 100 ? -10.462 -20.331 -1.078 1.00 31.75 100 VAL B N 1
ATOM 1850 C CA . VAL B 1 100 ? -11.774 -20.888 -1.416 1.00 32.31 100 VAL B CA 1
ATOM 1851 C C . VAL B 1 100 ? -12.769 -20.380 -0.371 1.00 32.82 100 VAL B C 1
ATOM 1852 O O . VAL B 1 100 ? -12.792 -20.853 0.767 1.00 32.52 100 VAL B O 1
ATOM 1856 N N . HIS B 1 101 ? -13.574 -19.396 -0.758 1.00 33.58 101 HIS B N 1
ATOM 1857 C CA . HIS B 1 101 ? -14.553 -18.805 0.151 1.00 34.28 101 HIS B CA 1
ATOM 1858 C C . HIS B 1 101 ? -15.651 -19.801 0.495 1.00 34.59 101 HIS B C 1
ATOM 1859 O O . HIS B 1 101 ? -15.882 -20.774 -0.228 1.00 34.32 101 HIS B O 1
ATOM 1866 N N . GLU B 1 102 ? -16.307 -19.547 1.619 1.00 35.23 102 GLU B N 1
ATOM 1867 C CA . GLU B 1 102 ? -17.368 -20.404 2.128 1.00 35.72 102 GLU B CA 1
ATOM 1868 C C . GLU B 1 102 ? -18.597 -20.423 1.211 1.00 36.11 102 GLU B C 1
ATOM 1869 O O . GLU B 1 102 ? -19.165 -21.491 0.955 1.00 36.12 102 GLU B O 1
ATOM 1875 N N . ASP B 1 103 ? -18.990 -19.250 0.707 1.00 36.40 103 ASP B N 1
ATOM 1876 C CA . ASP B 1 103 ? -20.163 -19.128 -0.171 1.00 36.91 103 ASP B CA 1
ATOM 1877 C C . ASP B 1 103 ? -20.011 -19.733 -1.587 1.00 36.94 103 ASP B C 1
ATOM 1878 O O . ASP B 1 103 ? -20.999 -19.882 -2.298 1.00 37.30 103 ASP B O 1
ATOM 1883 N N . GLU B 1 104 ? -18.790 -20.092 -1.977 1.00 37.16 104 GLU B N 1
ATOM 1884 C CA . GLU B 1 104 ? -18.510 -20.568 -3.337 1.00 37.22 104 GLU B CA 1
ATOM 1885 C C . GLU B 1 104 ? -19.090 -21.949 -3.646 1.00 37.57 104 GLU B C 1
ATOM 1886 O O . GLU B 1 104 ? -19.062 -22.398 -4.803 1.00 37.47 104 GLU B O 1
ATOM 1892 N N . ALA B 1 105 ? -19.610 -22.612 -2.612 1.00 37.77 105 ALA B N 1
ATOM 1893 C CA . ALA B 1 105 ? -20.300 -23.893 -2.753 1.00 38.35 105 ALA B CA 1
ATOM 1894 C C . ALA B 1 105 ? -21.617 -23.910 -1.962 1.00 38.53 105 ALA B C 1
ATOM 1895 O O . ALA B 1 105 ? -21.821 -23.101 -1.054 1.00 38.50 105 ALA B O 1
ATOM 1897 N N . LYS B 1 106 ? -22.498 -24.844 -2.311 1.00 39.08 106 LYS B N 1
ATOM 1898 C CA . LYS B 1 106 ? -23.868 -24.880 -1.772 1.00 39.33 106 LYS B CA 1
ATOM 1899 C C . LYS B 1 106 ? -23.961 -25.470 -0.365 1.00 39.48 106 LYS B C 1
ATOM 1900 O O . LYS B 1 106 ? -24.809 -25.063 0.428 1.00 39.64 106 LYS B O 1
ATOM 1906 N N . ASP B 1 107 ? -23.084 -26.431 -0.070 1.00 39.46 107 ASP B N 1
ATOM 1907 C CA . ASP B 1 107 ? -23.008 -27.065 1.244 1.00 38.90 107 ASP B CA 1
ATOM 1908 C C . ASP B 1 107 ? -21.557 -27.428 1.575 1.00 38.59 107 ASP B C 1
ATOM 1909 O O . ASP B 1 107 ? -20.634 -26.973 0.899 1.00 38.43 107 ASP B O 1
ATOM 1914 N N . ASP B 1 108 ? -21.376 -28.248 2.610 1.00 38.29 108 ASP B N 1
ATOM 1915 C CA . ASP B 1 108 ? -20.067 -28.703 3.063 1.00 37.86 108 ASP B CA 1
ATOM 1916 C C . ASP B 1 108 ? -19.423 -29.701 2.115 1.00 37.66 108 ASP B C 1
ATOM 1917 O O . ASP B 1 108 ? -18.231 -29.611 1.831 1.00 37.38 108 ASP B O 1
ATOM 1922 N N . LYS B 1 109 ? -20.213 -30.664 1.651 1.00 37.75 109 LYS B N 1
ATOM 1923 C CA . LYS B 1 109 ? -19.733 -31.711 0.749 1.00 37.87 109 LYS B CA 1
ATOM 1924 C C . LYS B 1 109 ? -19.166 -31.111 -0.544 1.00 37.83 109 LYS B C 1
ATOM 1925 O O . LYS B 1 109 ? -18.114 -31.541 -1.033 1.00 37.88 109 LYS B O 1
ATOM 1931 N N . GLU B 1 110 ? -19.852 -30.098 -1.072 1.00 37.54 110 GLU B N 1
ATOM 1932 C CA . GLU B 1 110 ? -19.395 -29.394 -2.264 1.00 37.61 110 GLU B CA 1
ATOM 1933 C C . GLU B 1 110 ? -18.133 -28.565 -2.017 1.00 37.07 110 GLU B C 1
ATOM 1934 O O . GLU B 1 110 ? -17.210 -28.559 -2.843 1.00 36.51 110 GLU B O 1
ATOM 1940 N N . LEU B 1 111 ? -18.119 -27.867 -0.882 1.00 36.65 111 LEU B N 1
ATOM 1941 C CA . LEU B 1 111 ? -16.982 -27.053 -0.445 1.00 35.90 111 LEU B CA 1
ATOM 1942 C C . LEU B 1 111 ? -15.704 -27.862 -0.339 1.00 35.43 111 LEU B C 1
ATOM 1943 O O . LEU B 1 111 ? -14.654 -27.407 -0.768 1.00 34.89 111 LEU B O 1
ATOM 1948 N N . ASP B 1 112 ? -15.798 -29.063 0.227 1.00 35.55 112 ASP B N 1
ATOM 1949 C CA . ASP B 1 112 ? -14.634 -29.942 0.313 1.00 35.60 112 ASP B CA 1
ATOM 1950 C C . ASP B 1 112 ? -14.132 -30.362 -1.070 1.00 35.09 112 ASP B C 1
ATOM 1951 O O . ASP B 1 112 ? -12.922 -30.372 -1.309 1.00 35.64 112 ASP B O 1
ATOM 1956 N N . TRP B 1 113 ? -15.057 -30.695 -1.967 1.00 34.17 113 TRP B N 1
ATOM 1957 C CA . TRP B 1 113 ? -14.714 -31.086 -3.333 1.00 33.94 113 TRP B CA 1
ATOM 1958 C C . TRP B 1 113 ? -14.138 -29.907 -4.109 1.00 33.75 113 TRP B C 1
ATOM 1959 O O . TRP B 1 113 ? -13.141 -30.062 -4.819 1.00 33.57 113 TRP B O 1
ATOM 1970 N N . LEU B 1 114 ? -14.764 -28.737 -3.972 1.00 33.51 114 LEU B N 1
ATOM 1971 C CA . LEU B 1 114 ? -14.266 -27.527 -4.631 1.00 33.60 114 LEU B CA 1
ATOM 1972 C C . LEU B 1 114 ? -12.849 -27.161 -4.174 1.00 33.45 114 LEU B C 1
ATOM 1973 O O . LEU B 1 114 ? -11.999 -26.856 -4.996 1.00 33.42 114 LEU B O 1
ATOM 1978 N N . ALA B 1 115 ? -12.603 -27.216 -2.867 1.00 33.67 115 ALA B N 1
ATOM 1979 C CA . ALA B 1 115 ? -11.298 -26.877 -2.300 1.00 33.76 115 ALA B CA 1
ATOM 1980 C C . ALA B 1 115 ? -10.223 -27.854 -2.763 1.00 33.87 115 ALA B C 1
ATOM 1981 O O . ALA B 1 115 ? -9.133 -27.438 -3.134 1.00 33.71 115 ALA B O 1
ATOM 1983 N N . LYS B 1 116 ? -10.547 -29.147 -2.738 1.00 34.09 116 LYS B N 1
ATOM 1984 C CA . LYS B 1 116 ? -9.710 -30.189 -3.331 1.00 34.24 116 LYS B CA 1
ATOM 1985 C C . LYS B 1 116 ? -9.368 -29.913 -4.811 1.00 34.12 116 LYS B C 1
ATOM 1986 O O . LYS B 1 116 ? -8.191 -29.947 -5.212 1.00 33.75 116 LYS B O 1
ATOM 1992 N N . ARG B 1 117 ? -10.395 -29.653 -5.617 1.00 33.81 117 ARG B N 1
ATOM 1993 C CA . ARG B 1 117 ? -10.193 -29.361 -7.032 1.00 33.92 117 ARG B CA 1
ATOM 1994 C C . ARG B 1 117 ? -9.292 -28.145 -7.220 1.00 33.50 117 ARG B C 1
ATOM 1995 O O . ARG B 1 117 ? -8.309 -28.211 -7.958 1.00 33.37 117 ARG B O 1
ATOM 2003 N N . ARG B 1 118 ? -9.610 -27.057 -6.518 1.00 33.13 118 ARG B N 1
ATOM 2004 C CA . ARG B 1 118 ? -8.882 -25.793 -6.646 1.00 33.13 118 ARG B CA 1
ATOM 2005 C C . ARG B 1 118 ? -7.406 -25.897 -6.252 1.00 33.09 118 ARG B C 1
ATOM 2006 O O . ARG B 1 118 ? -6.551 -25.316 -6.920 1.00 33.26 118 ARG B O 1
ATOM 2014 N N . ALA B 1 119 ? -7.117 -26.628 -5.173 1.00 32.73 119 ALA B N 1
ATOM 2015 C CA . ALA B 1 119 ? -5.744 -26.801 -4.678 1.00 32.75 119 ALA B CA 1
ATOM 2016 C C . ALA B 1 119 ? -4.878 -27.556 -5.686 1.00 32.78 119 ALA B C 1
ATOM 2017 O O . ALA B 1 119 ? -3.694 -27.253 -5.867 1.00 32.25 119 ALA B O 1
ATOM 2019 N N . GLU B 1 120 ? -5.500 -28.549 -6.317 1.00 32.97 120 GLU B N 1
ATOM 2020 C CA . GLU B 1 120 ? -4.903 -29.362 -7.369 1.00 33.24 120 GLU B CA 1
ATOM 2021 C C . GLU B 1 120 ? -4.626 -28.550 -8.624 1.00 32.74 120 GLU B C 1
ATOM 2022 O O . GLU B 1 120 ? -3.565 -28.675 -9.234 1.00 32.57 120 GLU B O 1
ATOM 2028 N N . GLU B 1 121 ? -5.593 -27.722 -9.001 1.00 32.42 121 GLU B N 1
ATOM 2029 C CA . GLU B 1 121 ? -5.501 -26.933 -10.224 1.00 32.41 121 GLU B CA 1
ATOM 2030 C C . GLU B 1 121 ? -4.437 -25.843 -10.111 1.00 31.80 121 GLU B C 1
ATOM 2031 O O . GLU B 1 121 ? -3.730 -25.555 -11.077 1.00 31.57 121 GLU B O 1
ATOM 2037 N N . HIS B 1 122 ? -4.326 -25.245 -8.930 1.00 30.96 122 HIS B N 1
ATOM 2038 C CA . HIS B 1 122 ? -3.332 -24.211 -8.716 1.00 30.90 122 HIS B CA 1
ATOM 2039 C C . HIS B 1 122 ? -1.934 -24.839 -8.646 1.00 30.68 122 HIS B C 1
ATOM 2040 O O . HIS B 1 122 ? -0.948 -24.221 -9.065 1.00 30.24 122 HIS B O 1
ATOM 2047 N N . ALA B 1 123 ? -1.865 -26.075 -8.151 1.00 30.37 123 ALA B N 1
ATOM 2048 C CA . ALA B 1 123 ? -0.615 -26.834 -8.140 1.00 30.35 123 ALA B CA 1
ATOM 2049 C C . ALA B 1 123 ? -0.144 -27.125 -9.564 1.00 30.13 123 ALA B C 1
ATOM 2050 O O . ALA B 1 123 ? 1.042 -27.066 -9.851 1.00 29.96 123 ALA B O 1
ATOM 2052 N N . GLU B 1 124 ? -1.088 -27.430 -10.450 1.00 30.48 124 GLU B N 1
ATOM 2053 C CA . GLU B 1 124 ? -0.811 -27.584 -11.874 1.00 31.20 124 GLU B CA 1
ATOM 2054 C C . GLU B 1 124 ? -0.180 -26.291 -12.417 1.00 30.93 124 GLU B C 1
ATOM 2055 O O . GLU B 1 124 ? 0.865 -26.331 -13.089 1.00 30.77 124 GLU B O 1
ATOM 2061 N N . ASN B 1 125 ? -0.800 -25.154 -12.090 1.00 30.52 125 ASN B N 1
ATOM 2062 C CA . ASN B 1 125 ? -0.336 -23.840 -12.548 1.00 30.71 125 ASN B CA 1
ATOM 2063 C C . ASN B 1 125 ? 1.059 -23.514 -12.063 1.00 30.70 125 ASN B C 1
ATOM 2064 O O . ASN B 1 125 ? 1.865 -22.952 -12.806 1.00 30.82 125 ASN B O 1
ATOM 2069 N N . VAL B 1 126 ? 1.331 -23.886 -10.814 1.00 30.97 126 VAL B N 1
ATOM 2070 C CA . VAL B 1 126 ? 2.656 -23.758 -10.220 1.00 30.84 126 VAL B CA 1
ATOM 2071 C C . VAL B 1 126 ? 3.666 -24.574 -11.032 1.00 30.96 126 VAL B C 1
ATOM 2072 O O . VAL B 1 126 ? 4.726 -24.059 -11.387 1.00 30.92 126 VAL B O 1
ATOM 2076 N N . TYR B 1 127 ? 3.324 -25.826 -11.346 1.00 31.48 127 TYR B N 1
ATOM 2077 C CA . TYR B 1 127 ? 4.159 -26.657 -12.215 1.00 32.06 127 TYR B CA 1
ATOM 2078 C C . TYR B 1 127 ? 4.471 -25.998 -13.562 1.00 32.35 127 TYR B C 1
ATOM 2079 O O . TYR B 1 127 ? 5.640 -25.951 -13.960 1.00 32.59 127 TYR B O 1
ATOM 2088 N N . TYR B 1 128 ? 3.436 -25.514 -14.258 1.00 32.63 128 TYR B N 1
ATOM 2089 C CA . TYR B 1 128 ? 3.605 -24.849 -15.563 1.00 33.00 128 TYR B CA 1
ATOM 2090 C C . TYR B 1 128 ? 4.511 -23.633 -15.441 1.00 32.89 128 TYR B C 1
ATOM 2091 O O . TYR B 1 128 ? 5.448 -23.480 -16.222 1.00 32.71 128 TYR B O 1
ATOM 2100 N N . LEU B 1 129 ? 4.244 -22.786 -14.447 1.00 32.72 129 LEU B N 1
ATOM 2101 C CA . LEU B 1 129 ? 5.063 -21.588 -14.207 1.00 32.71 129 LEU B CA 1
ATOM 2102 C C . LEU B 1 129 ? 6.534 -21.906 -13.949 1.00 32.78 129 LEU B C 1
ATOM 2103 O O . LEU B 1 129 ? 7.406 -21.133 -14.302 1.00 32.68 129 LEU B O 1
ATOM 2108 N N . LEU B 1 130 ? 6.792 -23.049 -13.325 1.00 33.30 130 LEU B N 1
ATOM 2109 C CA . LEU B 1 130 ? 8.146 -23.491 -13.014 1.00 33.56 130 LEU B CA 1
ATOM 2110 C C . LEU B 1 130 ? 8.862 -24.099 -14.221 1.00 34.21 130 LEU B C 1
ATOM 2111 O O . LEU B 1 130 ? 10.026 -23.778 -14.474 1.00 34.08 130 LEU B O 1
ATOM 2116 N N . PHE B 1 131 ? 8.156 -24.947 -14.974 1.00 34.79 131 PHE B N 1
ATOM 2117 C CA . PHE B 1 131 ? 8.783 -25.831 -15.961 1.00 35.88 131 PHE B CA 1
ATOM 2118 C C . PHE B 1 131 ? 8.356 -25.644 -17.417 1.00 36.50 131 PHE B C 1
ATOM 2119 O O . PHE B 1 131 ? 9.141 -25.926 -18.331 1.00 36.86 131 PHE B O 1
ATOM 2127 N N . LYS B 1 132 ? 7.127 -25.188 -17.643 1.00 37.06 132 LYS B N 1
ATOM 2128 C CA . LYS B 1 132 ? 6.688 -24.875 -19.008 1.00 37.58 132 LYS B CA 1
ATOM 2129 C C . LYS B 1 132 ? 5.859 -23.588 -19.118 1.00 37.68 132 LYS B C 1
ATOM 2130 O O . LYS B 1 132 ? 4.660 -23.644 -19.420 1.00 37.44 132 LYS B O 1
ATOM 2136 N N . PRO B 1 133 ? 6.512 -22.437 -18.926 1.00 37.94 133 PRO B N 1
ATOM 2137 C CA . PRO B 1 133 ? 5.825 -21.133 -18.921 1.00 38.47 133 PRO B CA 1
ATOM 2138 C C . PRO B 1 133 ? 5.097 -20.843 -20.238 1.00 39.06 133 PRO B C 1
ATOM 2139 O O . PRO B 1 133 ? 4.062 -20.164 -20.247 1.00 39.49 133 PRO B O 1
ATOM 2143 N N . GLU B 1 134 ? 5.636 -21.372 -21.333 1.00 39.44 134 GLU B N 1
ATOM 2144 C CA . GLU B 1 134 ? 5.091 -21.161 -22.668 1.00 39.80 134 GLU B CA 1
ATOM 2145 C C . GLU B 1 134 ? 3.862 -22.041 -22.931 1.00 40.14 134 GLU B C 1
ATOM 2146 O O . GLU B 1 134 ? 3.203 -21.906 -23.971 1.00 40.42 134 GLU B O 1
ATOM 2152 N N . TYR B 1 135 ? 3.556 -22.938 -21.992 1.00 40.21 135 TYR B N 1
ATOM 2153 C CA . TYR B 1 135 ? 2.349 -23.757 -22.069 1.00 40.15 135 TYR B CA 1
ATOM 2154 C C . TYR B 1 135 ? 1.133 -22.993 -21.538 1.00 40.22 135 TYR B C 1
ATOM 2155 O O . TYR B 1 135 ? -0.009 -23.294 -21.904 1.00 40.39 135 TYR B O 1
ATOM 2164 N N . LEU B 1 136 ? 1.372 -22.011 -20.671 1.00 40.17 136 LEU B N 1
ATOM 2165 C CA . LEU B 1 136 ? 0.297 -21.111 -20.244 1.00 40.13 136 LEU B CA 1
ATOM 2166 C C . LEU B 1 136 ? -0.070 -20.152 -21.373 1.00 39.80 136 LEU B C 1
ATOM 2167 O O . LEU B 1 136 ? -1.222 -19.758 -21.500 1.00 39.83 136 LEU B O 1
ATOM 2172 N N . THR B 1 137 ? 0.920 -19.803 -22.193 1.00 39.88 137 THR B N 1
ATOM 2173 C CA . THR B 1 137 ? 0.732 -18.927 -23.350 1.00 39.98 137 THR B CA 1
ATOM 2174 C C . THR B 1 137 ? -0.192 -19.538 -24.413 1.00 39.88 137 THR B C 1
ATOM 2175 O O . THR B 1 137 ? -1.002 -18.829 -25.010 1.00 39.75 137 THR B O 1
ATOM 2179 N N . ARG B 1 138 ? -0.085 -20.850 -24.623 1.00 40.08 138 ARG B N 1
ATOM 2180 C CA . ARG B 1 138 ? -0.916 -21.562 -25.601 1.00 40.09 138 ARG B CA 1
ATOM 2181 C C . ARG B 1 138 ? -2.399 -21.402 -25.286 1.00 40.36 138 ARG B C 1
ATOM 2182 O O . ARG B 1 138 ? -3.233 -21.332 -26.192 1.00 40.37 138 ARG B O 1
ATOM 2190 N N . MET B 1 139 ? -2.716 -21.329 -23.997 1.00 40.82 139 MET B N 1
ATOM 2191 C CA . MET B 1 139 ? -4.092 -21.145 -23.550 1.00 41.06 139 MET B CA 1
ATOM 2192 C C . MET B 1 139 ? -4.382 -19.717 -23.129 1.00 41.01 139 MET B C 1
ATOM 2193 O O . MET B 1 139 ? -5.352 -19.472 -22.430 1.00 41.51 139 MET B O 1
ATOM 2198 N N . ALA B 1 140 ? -3.547 -18.778 -23.560 1.00 41.19 140 ALA B N 1
ATOM 2199 C CA . ALA B 1 140 ? -3.712 -17.377 -23.201 1.00 41.40 140 ALA B CA 1
ATOM 2200 C C . ALA B 1 140 ? -4.974 -16.741 -23.790 1.00 41.78 140 ALA B C 1
ATOM 2201 O O . ALA B 1 140 ? -5.275 -16.893 -24.981 1.00 41.76 140 ALA B O 1
ATOM 2203 N N . GLY B 1 141 ? -5.701 -16.023 -22.934 1.00 42.18 141 GLY B N 1
ATOM 2204 C CA . GLY B 1 141 ? -6.840 -15.229 -23.349 1.00 42.08 141 GLY B CA 1
ATOM 2205 C C . GLY B 1 141 ? -7.932 -16.525 -23.871 0.00 49.25 141 GLY B C 1
ATOM 2206 O O . GLY B 1 141 ? -8.507 -17.098 -22.948 0.00 49.26 141 GLY B O 1
ATOM 2207 N N . LYS B 1 142 ? -9.536 -16.618 -23.701 1.00 59.96 142 LYS B N 1
ATOM 2208 C CA . LYS B 1 142 ? -9.474 -17.581 -24.791 1.00 60.11 142 LYS B CA 1
ATOM 2209 C C . LYS B 1 142 ? -9.063 -18.961 -24.275 1.00 60.04 142 LYS B C 1
ATOM 2210 O O . LYS B 1 142 ? -8.352 -19.099 -23.278 1.00 59.89 142 LYS B O 1
ATOM 2216 N N . THR C 1 2 ? 10.432 13.299 24.428 0.00 33.15 2 THR C N 1
ATOM 2217 C CA . THR C 1 2 ? 11.633 13.875 23.660 1.00 35.86 2 THR C CA 1
ATOM 2218 C C . THR C 1 2 ? 11.459 15.304 23.168 1.00 36.02 2 THR C C 1
ATOM 2219 O O . THR C 1 2 ? 10.359 15.862 23.180 1.00 36.62 2 THR C O 1
ATOM 2223 N N . LYS C 1 3 ? 12.557 15.870 22.687 1.00 35.84 3 LYS C N 1
ATOM 2224 C CA . LYS C 1 3 ? 12.696 17.311 22.467 1.00 34.82 3 LYS C CA 1
ATOM 2225 C C . LYS C 1 3 ? 11.796 17.949 21.398 1.00 33.51 3 LYS C C 1
ATOM 2226 O O . LYS C 1 3 ? 11.369 19.087 21.567 1.00 33.10 3 LYS C O 1
ATOM 2232 N N . LYS C 1 4 ? 11.522 17.236 20.304 1.00 32.29 4 LYS C N 1
ATOM 2233 C CA . LYS C 1 4 ? 10.882 17.867 19.136 1.00 30.83 4 LYS C CA 1
ATOM 2234 C C . LYS C 1 4 ? 9.586 17.238 18.634 1.00 29.96 4 LYS C C 1
ATOM 2235 O O . LYS C 1 4 ? 9.506 16.030 18.417 1.00 29.91 4 LYS C O 1
ATOM 2241 N N . VAL C 1 5 ? 8.586 18.095 18.438 1.00 29.28 5 VAL C N 1
ATOM 2242 C CA . VAL C 1 5 ? 7.285 17.722 17.891 1.00 28.51 5 VAL C CA 1
ATOM 2243 C C . VAL C 1 5 ? 6.953 18.543 16.642 1.00 28.23 5 VAL C C 1
ATOM 2244 O O . VAL C 1 5 ? 7.144 19.769 16.608 1.00 27.49 5 VAL C O 1
ATOM 2248 N N . GLY C 1 6 ? 6.453 17.857 15.612 1.00 28.23 6 GLY C N 1
ATOM 2249 C CA . GLY C 1 6 ? 5.980 18.517 14.406 1.00 27.60 6 GLY C CA 1
ATOM 2250 C C . GLY C 1 6 ? 4.465 18.537 14.426 1.00 27.91 6 GLY C C 1
ATOM 2251 O O . GLY C 1 6 ? 3.837 17.567 14.861 1.00 27.41 6 GLY C O 1
ATOM 2252 N N . ILE C 1 7 ? 3.879 19.652 13.993 1.00 27.93 7 ILE C N 1
ATOM 2253 C CA . ILE C 1 7 ? 2.422 19.755 13.872 1.00 28.32 7 ILE C CA 1
ATOM 2254 C C . ILE C 1 7 ? 2.056 20.173 12.464 1.00 28.09 7 ILE C C 1
ATOM 2255 O O . ILE C 1 7 ? 2.467 21.242 12.003 1.00 28.01 7 ILE C O 1
ATOM 2260 N N . VAL C 1 8 ? 1.302 19.307 11.790 1.00 27.71 8 VAL C N 1
ATOM 2261 C CA . VAL C 1 8 ? 0.863 19.543 10.419 1.00 27.66 8 VAL C CA 1
ATOM 2262 C C . VAL C 1 8 ? -0.655 19.663 10.348 1.00 28.00 8 VAL C C 1
ATOM 2263 O O . VAL C 1 8 ? -1.406 18.769 10.776 1.00 27.83 8 VAL C O 1
ATOM 2267 N N . ASP C 1 9 ? -1.104 20.796 9.822 1.00 28.16 9 ASP C N 1
ATOM 2268 C CA . ASP C 1 9 ? -2.529 21.059 9.722 1.00 27.72 9 ASP C CA 1
ATOM 2269 C C . ASP C 1 9 ? -2.823 21.549 8.319 1.00 27.86 9 ASP C C 1
ATOM 2270 O O . ASP C 1 9 ? -1.939 21.534 7.459 1.00 27.79 9 ASP C O 1
ATOM 2275 N N . THR C 1 10 ? -4.060 21.970 8.088 1.00 27.77 10 THR C N 1
ATOM 2276 C CA . THR C 1 10 ? -4.499 22.342 6.750 1.00 28.14 10 THR C CA 1
ATOM 2277 C C . THR C 1 10 ? -5.237 23.687 6.718 1.00 28.55 10 THR C C 1
ATOM 2278 O O . THR C 1 10 ? -5.615 24.216 7.757 1.00 28.50 10 THR C O 1
ATOM 2282 N N . THR C 1 11 ? -5.410 24.230 5.516 1.00 29.21 11 THR C N 1
ATOM 2283 C CA . THR C 1 11 ? -6.262 25.393 5.273 1.00 29.92 11 THR C CA 1
ATOM 2284 C C . THR C 1 11 ? -7.721 24.954 5.033 1.00 30.44 11 THR C C 1
ATOM 2285 O O . THR C 1 11 ? -8.656 25.727 5.260 1.00 30.19 11 THR C O 1
ATOM 2289 N N . PHE C 1 12 ? -7.888 23.712 4.568 1.00 30.86 12 PHE C N 1
ATOM 2290 C CA . PHE C 1 12 ? -9.199 23.102 4.336 1.00 31.81 12 PHE C CA 1
ATOM 2291 C C . PHE C 1 12 ? -10.050 23.043 5.612 1.00 32.52 12 PHE C C 1
ATOM 2292 O O . PHE C 1 12 ? -11.238 23.387 5.591 1.00 32.78 12 PHE C O 1
ATOM 2300 N N . ALA C 1 13 ? -9.438 22.603 6.712 1.00 32.96 13 ALA C N 1
ATOM 2301 C CA . ALA C 1 13 ? -10.127 22.480 7.992 1.00 33.46 13 ALA C CA 1
ATOM 2302 C C . ALA C 1 13 ? -10.841 23.783 8.363 1.00 34.00 13 ALA C C 1
ATOM 2303 O O . ALA C 1 13 ? -10.407 24.885 7.998 1.00 33.94 13 ALA C O 1
ATOM 2305 N N . ARG C 1 14 ? -11.942 23.645 9.087 1.00 34.30 14 ARG C N 1
ATOM 2306 C CA . ARG C 1 14 ? -12.783 24.783 9.410 1.00 34.53 14 ARG C CA 1
ATOM 2307 C C . ARG C 1 14 ? -12.595 25.237 10.858 1.00 34.99 14 ARG C C 1
ATOM 2308 O O . ARG C 1 14 ? -13.196 26.226 11.292 1.00 35.06 14 ARG C O 1
ATOM 2316 N N . VAL C 1 15 ? -11.765 24.508 11.602 1.00 35.11 15 VAL C N 1
ATOM 2317 C CA . VAL C 1 15 ? -11.382 24.915 12.958 1.00 35.40 15 VAL C CA 1
ATOM 2318 C C . VAL C 1 15 ? -9.864 24.849 13.091 1.00 35.17 15 VAL C C 1
ATOM 2319 O O . VAL C 1 15 ? -9.244 23.874 12.671 1.00 34.71 15 VAL C O 1
ATOM 2323 N N . ASP C 1 16 ? -9.273 25.895 13.663 1.00 35.21 16 ASP C N 1
ATOM 2324 C CA . ASP C 1 16 ? -7.839 25.904 13.944 1.00 35.46 16 ASP C CA 1
ATOM 2325 C C . ASP C 1 16 ? -7.589 24.950 15.107 1.00 35.10 16 ASP C C 1
ATOM 2326 O O . ASP C 1 16 ? -7.976 25.238 16.238 1.00 35.56 16 ASP C O 1
ATOM 2331 N N . MET C 1 17 ? -6.971 23.807 14.804 1.00 34.60 17 MET C N 1
ATOM 2332 C CA . MET C 1 17 ? -6.703 22.760 15.793 1.00 34.29 17 MET C CA 1
ATOM 2333 C C . MET C 1 17 ? -5.308 22.883 16.398 1.00 33.77 17 MET C C 1
ATOM 2334 O O . MET C 1 17 ? -5.081 22.428 17.519 1.00 33.56 17 MET C O 1
ATOM 2339 N N . ALA C 1 18 ? -4.394 23.523 15.662 1.00 33.51 18 ALA C N 1
ATOM 2340 C CA . ALA C 1 18 ? -2.974 23.606 16.048 1.00 33.19 18 ALA C CA 1
ATOM 2341 C C . ALA C 1 18 ? -2.671 24.442 17.293 1.00 32.94 18 ALA C C 1
ATOM 2342 O O . ALA C 1 18 ? -1.823 24.062 18.081 1.00 32.23 18 ALA C O 1
ATOM 2344 N N . SER C 1 19 ? -3.359 25.569 17.461 1.00 32.95 19 SER C N 1
ATOM 2345 C CA . SER C 1 19 ? -3.052 26.493 18.551 1.00 33.41 19 SER C CA 1
ATOM 2346 C C . SER C 1 19 ? -3.236 25.851 19.934 1.00 33.45 19 SER C C 1
ATOM 2347 O O . SER C 1 19 ? -2.375 25.976 20.805 1.00 33.19 19 SER C O 1
ATOM 2350 N N . ILE C 1 20 ? -4.337 25.118 20.088 1.00 33.70 20 ILE C N 1
ATOM 2351 C CA . ILE C 1 20 ? -4.688 24.436 21.330 1.00 33.96 20 ILE C CA 1
ATOM 2352 C C . ILE C 1 20 ? -3.761 23.263 21.664 1.00 33.77 20 ILE C C 1
ATOM 2353 O O . ILE C 1 20 ? -3.502 22.970 22.842 1.00 33.53 20 ILE C O 1
ATOM 2358 N N . ALA C 1 21 ? -3.286 22.585 20.624 1.00 33.46 21 ALA C N 1
ATOM 2359 C CA . ALA C 1 21 ? -2.365 21.476 20.780 1.00 33.55 21 ALA C CA 1
ATOM 2360 C C . ALA C 1 21 ? -0.998 22.010 21.200 1.00 33.71 21 ALA C C 1
ATOM 2361 O O . ALA C 1 21 ? -0.362 21.458 22.103 1.00 33.26 21 ALA C O 1
ATOM 2363 N N . ILE C 1 22 ? -0.577 23.097 20.540 1.00 33.90 22 ILE C N 1
ATOM 2364 C CA . ILE C 1 22 ? 0.654 23.838 20.852 1.00 33.77 22 ILE C CA 1
ATOM 2365 C C . ILE C 1 22 ? 0.646 24.328 22.302 1.00 33.77 22 ILE C C 1
ATOM 2366 O O . ILE C 1 22 ? 1.625 24.143 23.023 1.00 33.73 22 ILE C O 1
ATOM 2371 N N . LYS C 1 23 ? -0.465 24.946 22.709 1.00 33.65 23 LYS C N 1
ATOM 2372 C CA . LYS C 1 23 ? -0.629 25.468 24.067 1.00 33.70 23 LYS C CA 1
ATOM 2373 C C . LYS C 1 23 ? -0.560 24.346 25.113 1.00 33.77 23 LYS C C 1
ATOM 2374 O O . LYS C 1 23 ? 0.119 24.475 26.131 1.00 33.66 23 LYS C O 1
ATOM 2380 N N . LYS C 1 24 ? -1.241 23.238 24.837 1.00 33.77 24 LYS C N 1
ATOM 2381 C CA . LYS C 1 24 ? -1.189 22.063 25.697 1.00 33.64 24 LYS C CA 1
ATOM 2382 C C . LYS C 1 24 ? 0.239 21.563 25.848 1.00 33.46 24 LYS C C 1
ATOM 2383 O O . LYS C 1 24 ? 0.691 21.282 26.950 1.00 33.37 24 LYS C O 1
ATOM 2389 N N . LEU C 1 25 ? 0.942 21.464 24.728 1.00 33.75 25 LEU C N 1
ATOM 2390 C CA . LEU C 1 25 ? 2.298 20.917 24.699 1.00 33.73 25 LEU C CA 1
ATOM 2391 C C . LEU C 1 25 ? 3.278 21.737 25.547 1.00 33.92 25 LEU C C 1
ATOM 2392 O O . LEU C 1 25 ? 4.023 21.180 26.356 1.00 33.97 25 LEU C O 1
ATOM 2397 N N . LYS C 1 26 ? 3.260 23.057 25.354 1.00 34.28 26 LYS C N 1
ATOM 2398 C CA . LYS C 1 26 ? 4.117 23.987 26.095 1.00 34.53 26 LYS C CA 1
ATOM 2399 C C . LYS C 1 26 ? 3.776 24.042 27.590 1.00 34.26 26 LYS C C 1
ATOM 2400 O O . LYS C 1 26 ? 4.657 24.200 28.421 1.00 34.89 26 LYS C O 1
ATOM 2406 N N . GLU C 1 27 ? 2.493 23.909 27.907 1.00 34.53 27 GLU C N 1
ATOM 2407 C CA . GLU C 1 27 ? 1.980 23.813 29.279 1.00 34.49 27 GLU C CA 1
ATOM 2408 C C . GLU C 1 27 ? 2.530 22.578 30.028 1.00 33.94 27 GLU C C 1
ATOM 2409 O O . GLU C 1 27 ? 2.962 22.687 31.173 1.00 33.82 27 GLU C O 1
ATOM 2415 N N . LEU C 1 28 ? 2.526 21.419 29.376 1.00 33.09 28 LEU C N 1
ATOM 2416 C CA . LEU C 1 28 ? 3.058 20.198 29.982 1.00 32.85 28 LEU C CA 1
ATOM 2417 C C . LEU C 1 28 ? 4.596 20.131 30.013 1.00 32.70 28 LEU C C 1
ATOM 2418 O O . LEU C 1 28 ? 5.176 19.598 30.960 1.00 32.30 28 LEU C O 1
ATOM 2423 N N . SER C 1 29 ? 5.241 20.655 28.967 1.00 32.67 29 SER C N 1
ATOM 2424 C CA . SER C 1 29 ? 6.706 20.664 28.854 1.00 32.60 29 SER C CA 1
ATOM 2425 C C . SER C 1 29 ? 7.152 21.993 28.258 1.00 32.59 29 SER C C 1
ATOM 2426 O O . SER C 1 29 ? 7.261 22.109 27.035 1.00 32.77 29 SER C O 1
ATOM 2429 N N . PRO C 1 30 ? 7.388 22.991 29.121 1.00 32.51 30 PRO C N 1
ATOM 2430 C CA . PRO C 1 30 ? 7.658 24.383 28.699 1.00 32.17 30 PRO C CA 1
ATOM 2431 C C . PRO C 1 30 ? 8.789 24.595 27.687 1.00 31.95 30 PRO C C 1
ATOM 2432 O O . PRO C 1 30 ? 8.719 25.529 26.888 1.00 31.87 30 PRO C O 1
ATOM 2436 N N . ASN C 1 31 ? 9.807 23.747 27.722 1.00 32.04 31 ASN C N 1
ATOM 2437 C CA . ASN C 1 31 ? 10.960 23.896 26.835 1.00 32.00 31 ASN C CA 1
ATOM 2438 C C . ASN C 1 31 ? 10.872 23.063 25.550 1.00 31.96 31 ASN C C 1
ATOM 2439 O O . ASN C 1 31 ? 11.808 23.068 24.752 1.00 32.24 31 ASN C O 1
ATOM 2444 N N . ILE C 1 32 ? 9.753 22.367 25.345 1.00 31.90 32 ILE C N 1
ATOM 2445 C CA . ILE C 1 32 ? 9.555 21.543 24.148 1.00 32.13 32 ILE C CA 1
ATOM 2446 C C . ILE C 1 32 ? 9.744 22.362 22.859 1.00 32.49 32 ILE C C 1
ATOM 2447 O O . ILE C 1 32 ? 9.308 23.509 22.769 1.00 32.28 32 ILE C O 1
ATOM 2452 N N . LYS C 1 33 ? 10.435 21.784 21.883 1.00 33.22 33 LYS C N 1
ATOM 2453 C CA . LYS C 1 33 ? 10.563 22.417 20.566 1.00 34.11 33 LYS C CA 1
ATOM 2454 C C . LYS C 1 33 ? 9.345 22.091 19.706 1.00 34.28 33 LYS C C 1
ATOM 2455 O O . LYS C 1 33 ? 8.878 20.961 19.693 1.00 34.48 33 LYS C O 1
ATOM 2461 N N . ILE C 1 34 ? 8.832 23.087 18.992 1.00 35.26 34 ILE C N 1
ATOM 2462 C CA . ILE C 1 34 ? 7.675 22.899 18.112 1.00 35.71 34 ILE C CA 1
ATOM 2463 C C . ILE C 1 34 ? 7.947 23.435 16.706 1.00 36.19 34 ILE C C 1
ATOM 2464 O O . ILE C 1 34 ? 8.533 24.507 16.536 1.00 36.88 34 ILE C O 1
ATOM 2469 N N . ILE C 1 35 ? 7.512 22.678 15.707 1.00 36.44 35 ILE C N 1
ATOM 2470 C CA . ILE C 1 35 ? 7.634 23.063 14.314 1.00 36.58 35 ILE C CA 1
ATOM 2471 C C . ILE C 1 35 ? 6.278 22.805 13.646 1.00 36.18 35 ILE C C 1
ATOM 2472 O O . ILE C 1 35 ? 5.652 21.779 13.878 1.00 36.55 35 ILE C O 1
ATOM 2477 N N . ARG C 1 36 ? 5.835 23.774 12.850 1.00 35.75 36 ARG C N 1
ATOM 2478 C CA . ARG C 1 36 ? 4.534 23.773 12.200 1.00 35.08 36 ARG C CA 1
ATOM 2479 C C . ARG C 1 36 ? 4.700 23.854 10.691 1.00 34.43 36 ARG C C 1
ATOM 2480 O O . ARG C 1 36 ? 5.534 24.600 10.191 1.00 34.57 36 ARG C O 1
ATOM 2488 N N . LYS C 1 37 ? 3.901 23.064 9.983 1.00 33.78 37 LYS C N 1
ATOM 2489 C CA . LYS C 1 37 ? 3.712 23.191 8.544 1.00 32.86 37 LYS C CA 1
ATOM 2490 C C . LYS C 1 37 ? 2.231 23.048 8.300 1.00 32.25 37 LYS C C 1
ATOM 2491 O O . LYS C 1 37 ? 1.571 22.209 8.924 1.00 32.40 37 LYS C O 1
ATOM 2497 N N . THR C 1 38 ? 1.717 23.904 7.423 1.00 31.27 38 THR C N 1
ATOM 2498 C CA . THR C 1 38 ? 0.332 23.870 6.982 1.00 30.55 38 THR C CA 1
ATOM 2499 C C . THR C 1 38 ? 0.311 23.501 5.511 1.00 30.01 38 THR C C 1
ATOM 2500 O O . THR C 1 38 ? 1.053 24.065 4.704 1.00 30.27 38 THR C O 1
ATOM 2504 N N . VAL C 1 39 ? -0.551 22.559 5.171 1.00 29.23 39 VAL C N 1
ATOM 2505 C CA . VAL C 1 39 ? -0.732 22.137 3.795 1.00 28.93 39 VAL C CA 1
ATOM 2506 C C . VAL C 1 39 ? -2.175 22.484 3.412 1.00 28.64 39 VAL C C 1
ATOM 2507 O O . VAL C 1 39 ? -2.971 22.813 4.291 1.00 28.52 39 VAL C O 1
ATOM 2511 N N . PRO C 1 40 ? -2.508 22.474 2.124 1.00 28.79 40 PRO C N 1
ATOM 2512 C CA . PRO C 1 40 ? -3.886 22.769 1.694 1.00 28.88 40 PRO C CA 1
ATOM 2513 C C . PRO C 1 40 ? -4.931 21.772 2.199 1.00 28.94 40 PRO C C 1
ATOM 2514 O O . PRO C 1 40 ? -5.927 22.191 2.807 1.00 28.69 40 PRO C O 1
ATOM 2518 N N . GLY C 1 41 ? -4.697 20.483 1.951 1.00 28.89 41 GLY C N 1
ATOM 2519 C CA . GLY C 1 41 ? -5.683 19.462 2.215 1.00 28.57 41 GLY C CA 1
ATOM 2520 C C . GLY C 1 41 ? -5.171 18.302 3.040 1.00 28.86 41 GLY C C 1
ATOM 2521 O O . GLY C 1 41 ? -3.998 18.247 3.443 1.00 28.79 41 GLY C O 1
ATOM 2522 N N . ILE C 1 42 ? -6.076 17.364 3.280 1.00 28.68 42 ILE C N 1
ATOM 2523 C CA . ILE C 1 42 ? -5.798 16.204 4.104 1.00 28.92 42 ILE C CA 1
ATOM 2524 C C . ILE C 1 42 ? -4.905 15.175 3.391 1.00 28.46 42 ILE C C 1
ATOM 2525 O O . ILE C 1 42 ? -4.120 14.471 4.039 1.00 28.27 42 ILE C O 1
ATOM 2530 N N . LYS C 1 43 ? -5.004 15.124 2.060 1.00 27.88 43 LYS C N 1
ATOM 2531 C CA . LYS C 1 43 ? -4.175 14.252 1.234 1.00 27.51 43 LYS C CA 1
ATOM 2532 C C . LYS C 1 43 ? -2.737 14.771 1.114 1.00 27.36 43 LYS C C 1
ATOM 2533 O O . LYS C 1 43 ? -1.849 14.057 0.648 1.00 27.58 43 LYS C O 1
ATOM 2539 N N . ASP C 1 44 ? -2.506 16.011 1.535 1.00 26.82 44 ASP C N 1
ATOM 2540 C CA . ASP C 1 44 ? -1.158 16.580 1.516 1.00 26.45 44 ASP C CA 1
ATOM 2541 C C . ASP C 1 44 ? -0.440 16.360 2.847 1.00 25.79 44 ASP C C 1
ATOM 2542 O O . ASP C 1 44 ? 0.744 16.665 2.974 1.00 25.94 44 ASP C O 1
ATOM 2547 N N . LEU C 1 45 ? -1.165 15.812 3.818 1.00 25.23 45 LEU C N 1
ATOM 2548 C CA . LEU C 1 45 ? -0.634 15.565 5.159 1.00 25.21 45 LEU C CA 1
ATOM 2549 C C . LEU C 1 45 ? 0.508 14.537 5.241 1.00 25.31 45 LEU C C 1
ATOM 2550 O O . LEU C 1 45 ? 1.549 14.843 5.837 1.00 25.92 45 LEU C O 1
ATOM 2555 N N . PRO C 1 46 ? 0.349 13.349 4.646 1.00 25.34 46 PRO C N 1
ATOM 2556 C CA . PRO C 1 46 ? 1.372 12.296 4.753 1.00 25.40 46 PRO C CA 1
ATOM 2557 C C . PRO C 1 46 ? 2.827 12.693 4.444 1.00 25.47 46 PRO C C 1
ATOM 2558 O O . PRO C 1 46 ? 3.690 12.355 5.251 1.00 25.78 46 PRO C O 1
ATOM 2562 N N . VAL C 1 47 ? 3.098 13.377 3.337 1.00 25.70 47 VAL C N 1
ATOM 2563 C CA . VAL C 1 47 ? 4.482 13.724 2.975 1.00 25.95 47 VAL C CA 1
ATOM 2564 C C . VAL C 1 47 ? 5.036 14.836 3.847 1.00 26.07 47 VAL C C 1
ATOM 2565 O O . VAL C 1 47 ? 6.206 14.797 4.230 1.00 26.40 47 VAL C O 1
ATOM 2569 N N . ALA C 1 48 ? 4.196 15.822 4.164 1.00 26.18 48 ALA C N 1
ATOM 2570 C CA . ALA C 1 48 ? 4.611 16.916 5.042 1.00 26.26 48 ALA C CA 1
ATOM 2571 C C . ALA C 1 48 ? 5.007 16.338 6.401 1.00 26.51 48 ALA C C 1
ATOM 2572 O O . ALA C 1 48 ? 6.044 16.702 6.959 1.00 27.03 48 ALA C O 1
ATOM 2574 N N . CYS C 1 49 ? 4.183 15.425 6.908 1.00 26.82 49 CYS C N 1
ATOM 2575 C CA . CYS C 1 49 ? 4.468 14.698 8.139 1.00 27.32 49 CYS C CA 1
ATOM 2576 C C . CYS C 1 49 ? 5.808 13.946 8.047 1.00 27.11 49 CYS C C 1
ATOM 2577 O O . CYS C 1 49 ? 6.636 14.040 8.958 1.00 27.49 49 CYS C O 1
ATOM 2580 N N . LYS C 1 50 ? 6.024 13.224 6.949 1.00 26.79 50 LYS C N 1
ATOM 2581 C CA . LYS C 1 50 ? 7.255 12.454 6.754 1.00 26.57 50 LYS C CA 1
ATOM 2582 C C . LYS C 1 50 ? 8.510 13.328 6.661 1.00 26.77 50 LYS C C 1
ATOM 2583 O O . LYS C 1 50 ? 9.542 13.004 7.253 1.00 26.63 50 LYS C O 1
ATOM 2589 N N . LYS C 1 51 ? 8.429 14.428 5.919 1.00 26.91 51 LYS C N 1
ATOM 2590 C CA . LYS C 1 51 ? 9.543 15.376 5.857 1.00 27.33 51 LYS C CA 1
ATOM 2591 C C . LYS C 1 51 ? 9.903 15.971 7.229 1.00 27.71 51 LYS C C 1
ATOM 2592 O O . LYS C 1 51 ? 11.082 16.155 7.536 1.00 27.35 51 LYS C O 1
ATOM 2598 N N . LEU C 1 52 ? 8.892 16.259 8.049 1.00 28.04 52 LEU C N 1
ATOM 2599 C CA . LEU C 1 52 ? 9.127 16.793 9.389 1.00 28.56 52 LEU C CA 1
ATOM 2600 C C . LEU C 1 52 ? 9.862 15.765 10.262 1.00 28.66 52 LEU C C 1
ATOM 2601 O O . LEU C 1 52 ? 10.774 16.117 11.018 1.00 28.49 52 LEU C O 1
ATOM 2606 N N . LEU C 1 53 ? 9.492 14.494 10.116 1.00 28.51 53 LEU C N 1
ATOM 2607 C CA . LEU C 1 53 ? 10.152 13.415 10.846 1.00 28.73 53 LEU C CA 1
ATOM 2608 C C . LEU C 1 53 ? 11.571 13.173 10.345 1.00 28.90 53 LEU C C 1
ATOM 2609 O O . LEU C 1 53 ? 12.473 12.889 11.128 1.00 28.67 53 LEU C O 1
ATOM 2614 N N . GLU C 1 54 ? 11.764 13.283 9.037 1.00 29.27 54 GLU C N 1
ATOM 2615 C CA . GLU C 1 54 ? 13.042 12.912 8.445 1.00 29.94 54 GLU C CA 1
ATOM 2616 C C . GLU C 1 54 ? 14.009 14.065 8.209 1.00 29.90 54 GLU C C 1
ATOM 2617 O O . GLU C 1 54 ? 15.214 13.865 8.267 1.00 30.56 54 GLU C O 1
ATOM 2623 N N . GLU C 1 55 ? 13.493 15.257 7.930 1.00 29.80 55 GLU C N 1
ATOM 2624 C CA . GLU C 1 55 ? 14.342 16.372 7.499 1.00 29.63 55 GLU C CA 1
ATOM 2625 C C . GLU C 1 55 ? 14.372 17.526 8.497 1.00 29.64 55 GLU C C 1
ATOM 2626 O O . GLU C 1 55 ? 15.190 18.438 8.375 1.00 29.63 55 GLU C O 1
ATOM 2632 N N . GLU C 1 56 ? 13.468 17.498 9.468 1.00 29.36 56 GLU C N 1
ATOM 2633 C CA . GLU C 1 56 ? 13.423 18.543 10.484 1.00 29.31 56 GLU C CA 1
ATOM 2634 C C . GLU C 1 56 ? 13.668 17.967 11.874 1.00 28.72 56 GLU C C 1
ATOM 2635 O O . GLU C 1 56 ? 13.540 18.668 12.871 1.00 28.71 56 GLU C O 1
ATOM 2641 N N . GLY C 1 57 ? 13.994 16.677 11.912 1.00 28.41 57 GLY C N 1
ATOM 2642 C CA . GLY C 1 57 ? 14.339 15.968 13.130 1.00 28.24 57 GLY C CA 1
ATOM 2643 C C . GLY C 1 57 ? 13.305 15.937 14.238 1.00 28.09 57 GLY C C 1
ATOM 2644 O O . GLY C 1 57 ? 13.668 15.989 15.418 1.00 28.59 57 GLY C O 1
ATOM 2645 N N . CYS C 1 58 ? 12.032 15.854 13.876 1.00 27.35 58 CYS C N 1
ATOM 2646 C CA . CYS C 1 58 ? 10.965 15.705 14.856 1.00 27.24 58 CYS C CA 1
ATOM 2647 C C . CYS C 1 58 ? 10.932 14.287 15.400 1.00 28.02 58 CYS C C 1
ATOM 2648 O O . CYS C 1 58 ? 11.077 13.313 14.651 1.00 28.49 58 CYS C O 1
ATOM 2651 N N . ASP C 1 59 ? 10.747 14.166 16.711 1.00 28.16 59 ASP C N 1
ATOM 2652 C CA . ASP C 1 59 ? 10.601 12.853 17.335 1.00 27.90 59 ASP C CA 1
ATOM 2653 C C . ASP C 1 59 ? 9.210 12.268 17.069 1.00 27.55 59 ASP C C 1
ATOM 2654 O O . ASP C 1 59 ? 9.030 11.053 16.994 1.00 28.02 59 ASP C O 1
ATOM 2659 N N . ILE C 1 60 ? 8.231 13.146 16.902 1.00 27.29 60 ILE C N 1
ATOM 2660 C CA . ILE C 1 60 ? 6.841 12.739 16.713 1.00 26.54 60 ILE C CA 1
ATOM 2661 C C . ILE C 1 60 ? 6.110 13.838 15.955 1.00 26.12 60 ILE C C 1
ATOM 2662 O O . ILE C 1 60 ? 6.556 14.985 15.937 1.00 25.51 60 ILE C O 1
ATOM 2667 N N . VAL C 1 61 ? 4.999 13.480 15.315 1.00 26.14 61 VAL C N 1
ATOM 2668 C CA . VAL C 1 61 ? 4.166 14.457 14.616 1.00 26.01 61 VAL C CA 1
ATOM 2669 C C . VAL C 1 61 ? 2.674 14.306 14.973 1.00 26.56 61 VAL C C 1
ATOM 2670 O O . VAL C 1 61 ? 2.168 13.190 15.216 1.00 26.76 61 VAL C O 1
ATOM 2674 N N . MET C 1 62 ? 1.988 15.440 15.038 1.00 26.87 62 MET C N 1
ATOM 2675 C CA . MET C 1 62 ? 0.532 15.460 15.095 1.00 27.50 62 MET C CA 1
ATOM 2676 C C . MET C 1 62 ? 0.034 15.855 13.733 1.00 27.85 62 MET C C 1
ATOM 2677 O O . MET C 1 62 ? 0.426 16.889 13.209 1.00 27.53 62 MET C O 1
ATOM 2682 N N . ALA C 1 63 ? -0.808 15.008 13.149 1.00 28.63 63 ALA C N 1
ATOM 2683 C CA . ALA C 1 63 ? -1.410 15.293 11.852 1.00 29.42 63 ALA C CA 1
ATOM 2684 C C . ALA C 1 63 ? -2.860 15.702 12.053 1.00 29.97 63 ALA C C 1
ATOM 2685 O O . ALA C 1 63 ? -3.700 14.874 12.417 1.00 30.20 63 ALA C O 1
ATOM 2687 N N . LEU C 1 64 ? -3.154 16.977 11.812 1.00 30.68 64 LEU C N 1
ATOM 2688 C CA . LEU C 1 64 ? -4.485 17.517 12.091 1.00 31.39 64 LEU C CA 1
ATOM 2689 C C . LEU C 1 64 ? -5.273 17.794 10.823 1.00 32.12 64 LEU C C 1
ATOM 2690 O O . LEU C 1 64 ? -4.811 18.529 9.948 1.00 31.88 64 LEU C O 1
ATOM 2695 N N . GLY C 1 65 ? -6.471 17.210 10.741 1.00 33.16 65 GLY C N 1
ATOM 2696 C CA . GLY C 1 65 ? -7.348 17.400 9.598 1.00 34.19 65 GLY C CA 1
ATOM 2697 C C . GLY C 1 65 ? -8.824 17.260 9.927 1.00 35.55 65 GLY C C 1
ATOM 2698 O O . GLY C 1 65 ? -9.214 16.729 10.977 1.00 35.06 65 GLY C O 1
ATOM 2699 N N . MET C 1 66 ? -9.656 17.737 9.009 1.00 36.79 66 MET C N 1
ATOM 2700 C CA . MET C 1 66 ? -11.098 17.674 9.176 1.00 38.10 66 MET C CA 1
ATOM 2701 C C . MET C 1 66 ? -11.747 17.236 7.884 1.00 38.51 66 MET C C 1
ATOM 2702 O O . MET C 1 66 ? -11.972 18.051 6.989 1.00 38.74 66 MET C O 1
ATOM 2707 N N . PRO C 1 67 ? -12.036 15.945 7.768 1.00 39.22 67 PRO C N 1
ATOM 2708 C CA . PRO C 1 67 ? -12.786 15.439 6.615 1.00 39.78 67 PRO C CA 1
ATOM 2709 C C . PRO C 1 67 ? -14.172 16.095 6.521 1.00 40.37 67 PRO C C 1
ATOM 2710 O O . PRO C 1 67 ? -14.811 16.351 7.555 1.00 40.32 67 PRO C O 1
ATOM 2714 N N . GLY C 1 68 ? -14.612 16.373 5.294 1.00 40.96 68 GLY C N 1
ATOM 2715 C CA . GLY C 1 68 ? -15.943 16.900 5.038 1.00 41.61 68 GLY C CA 1
ATOM 2716 C C . GLY C 1 68 ? -17.000 15.839 5.254 1.00 42.04 68 GLY C C 1
ATOM 2717 O O . GLY C 1 68 ? -16.731 14.804 5.874 1.00 41.95 68 GLY C O 1
ATOM 2718 N N . LYS C 1 69 ? -18.197 16.095 4.726 1.00 42.83 69 LYS C N 1
ATOM 2719 C CA . LYS C 1 69 ? -19.385 15.281 5.021 1.00 43.17 69 LYS C CA 1
ATOM 2720 C C . LYS C 1 69 ? -19.717 14.214 3.970 1.00 43.50 69 LYS C C 1
ATOM 2721 O O . LYS C 1 69 ? -20.246 13.145 4.301 1.00 43.64 69 LYS C O 1
ATOM 2727 N N . ALA C 1 70 ? -19.410 14.516 2.710 1.00 43.75 70 ALA C N 1
ATOM 2728 C CA . ALA C 1 70 ? -19.706 13.629 1.584 1.00 43.74 70 ALA C CA 1
ATOM 2729 C C . ALA C 1 70 ? -18.935 12.303 1.637 1.00 43.95 70 ALA C C 1
ATOM 2730 O O . ALA C 1 70 ? -17.857 12.226 2.234 1.00 43.83 70 ALA C O 1
ATOM 2732 N N . GLU C 1 71 ? -19.502 11.270 1.006 1.00 44.03 71 GLU C N 1
ATOM 2733 C CA . GLU C 1 71 ? -18.886 9.946 0.930 1.00 43.99 71 GLU C CA 1
ATOM 2734 C C . GLU C 1 71 ? -17.601 9.955 0.100 1.00 44.02 71 GLU C C 1
ATOM 2735 O O . GLU C 1 71 ? -16.968 8.914 -0.090 1.00 44.37 71 GLU C O 1
ATOM 2741 N N . LYS C 1 72 ? -17.227 11.135 -0.387 1.00 43.74 72 LYS C N 1
ATOM 2742 C CA . LYS C 1 72 ? -16.010 11.324 -1.170 1.00 43.46 72 LYS C CA 1
ATOM 2743 C C . LYS C 1 72 ? -14.882 11.900 -0.313 1.00 42.97 72 LYS C C 1
ATOM 2744 O O . LYS C 1 72 ? -13.705 11.633 -0.573 1.00 43.22 72 LYS C O 1
ATOM 2750 N N . ASP C 1 73 ? -15.249 12.711 0.681 1.00 42.40 73 ASP C N 1
ATOM 2751 C CA . ASP C 1 73 ? -14.316 13.182 1.703 1.00 41.68 73 ASP C CA 1
ATOM 2752 C C . ASP C 1 73 ? -13.961 12.023 2.639 1.00 41.13 73 ASP C C 1
ATOM 2753 O O . ASP C 1 73 ? -12.859 11.968 3.200 1.00 41.44 73 ASP C O 1
ATOM 2758 N N . LYS C 1 74 ? -14.913 11.111 2.807 1.00 40.32 74 LYS C N 1
ATOM 2759 C CA . LYS C 1 74 ? -14.705 9.869 3.538 1.00 40.02 74 LYS C CA 1
ATOM 2760 C C . LYS C 1 74 ? -13.592 9.022 2.917 1.00 39.60 74 LYS C C 1
ATOM 2761 O O . LYS C 1 74 ? -12.792 8.419 3.639 1.00 39.83 74 LYS C O 1
ATOM 2767 N N . VAL C 1 75 ? -13.555 8.981 1.584 1.00 38.68 75 VAL C N 1
ATOM 2768 C CA . VAL C 1 75 ? -12.551 8.226 0.846 1.00 38.03 75 VAL C CA 1
ATOM 2769 C C . VAL C 1 75 ? -11.195 8.944 0.919 1.00 37.90 75 VAL C C 1
ATOM 2770 O O . VAL C 1 75 ? -10.162 8.300 1.166 1.00 37.81 75 VAL C O 1
ATOM 2774 N N . CYS C 1 76 ? -11.213 10.268 0.734 1.00 37.30 76 CYS C N 1
ATOM 2775 C CA . CYS C 1 76 ? -10.029 11.119 0.932 1.00 37.39 76 CYS C CA 1
ATOM 2776 C C . CYS C 1 76 ? -9.348 10.889 2.293 1.00 36.45 76 CYS C C 1
ATOM 2777 O O . CYS C 1 76 ? -8.126 10.723 2.347 1.00 36.44 76 CYS C O 1
ATOM 2780 N N . ALA C 1 77 ? -10.130 10.864 3.380 1.00 35.58 77 ALA C N 1
ATOM 2781 C CA . ALA C 1 77 ? -9.576 10.634 4.730 1.00 34.69 77 ALA C CA 1
ATOM 2782 C C . ALA C 1 77 ? -8.991 9.227 4.929 1.00 34.03 77 ALA C C 1
ATOM 2783 O O . ALA C 1 77 ? -7.963 9.065 5.589 1.00 34.11 77 ALA C O 1
ATOM 2785 N N . HIS C 1 78 ? -9.664 8.221 4.375 1.00 32.96 78 HIS C N 1
ATOM 2786 C CA . HIS C 1 78 ? -9.177 6.844 4.388 1.00 32.40 78 HIS C CA 1
ATOM 2787 C C . HIS C 1 78 ? -7.835 6.770 3.660 1.00 31.63 78 HIS C C 1
ATOM 2788 O O . HIS C 1 78 ? -6.874 6.200 4.168 1.00 31.34 78 HIS C O 1
ATOM 2795 N N . GLU C 1 79 ? -7.786 7.379 2.480 1.00 31.66 79 GLU C N 1
ATOM 2796 C CA . GLU C 1 79 ? -6.560 7.518 1.697 1.00 31.31 79 GLU C CA 1
ATOM 2797 C C . GLU C 1 79 ? -5.503 8.212 2.545 1.00 30.65 79 GLU C C 1
ATOM 2798 O O . GLU C 1 79 ? -4.386 7.712 2.668 1.00 30.79 79 GLU C O 1
ATOM 2804 N N . ALA C 1 80 ? -5.868 9.344 3.148 1.00 30.24 80 ALA C N 1
ATOM 2805 C CA . ALA C 1 80 ? -4.936 10.107 3.987 1.00 30.21 80 ALA C CA 1
ATOM 2806 C C . ALA C 1 80 ? -4.477 9.337 5.224 1.00 30.02 80 ALA C C 1
ATOM 2807 O O . ALA C 1 80 ? -3.348 9.520 5.667 1.00 30.73 80 ALA C O 1
ATOM 2809 N N . SER C 1 81 ? -5.336 8.480 5.777 1.00 29.72 81 SER C N 1
ATOM 2810 C CA . SER C 1 81 ? -4.982 7.699 6.977 1.00 29.85 81 SER C CA 1
ATOM 2811 C C . SER C 1 81 ? -3.954 6.601 6.726 1.00 29.49 81 SER C C 1
ATOM 2812 O O . SER C 1 81 ? -3.033 6.412 7.535 1.00 29.23 81 SER C O 1
ATOM 2815 N N . LEU C 1 82 ? -4.122 5.874 5.618 1.00 28.99 82 LEU C N 1
ATOM 2816 C CA . LEU C 1 82 ? -3.130 4.880 5.187 1.00 28.52 82 LEU C CA 1
ATOM 2817 C C . LEU C 1 82 ? -1.767 5.540 4.936 1.00 28.01 82 LEU C C 1
ATOM 2818 O O . LEU C 1 82 ? -0.741 5.046 5.397 1.00 27.72 82 LEU C O 1
ATOM 2823 N N . GLY C 1 83 ? -1.778 6.651 4.198 1.00 27.63 83 GLY C N 1
ATOM 2824 C CA . GLY C 1 83 ? -0.606 7.481 3.994 1.00 27.47 83 GLY C CA 1
ATOM 2825 C C . GLY C 1 83 ? 0.103 7.777 5.302 1.00 28.02 83 GLY C C 1
ATOM 2826 O O . GLY C 1 83 ? 1.321 7.551 5.423 1.00 27.68 83 GLY C O 1
ATOM 2827 N N . LEU C 1 84 ? -0.663 8.238 6.296 1.00 27.73 84 LEU C N 1
ATOM 2828 C CA . LEU C 1 84 ? -0.104 8.490 7.617 1.00 28.11 84 LEU C CA 1
ATOM 2829 C C . LEU C 1 84 ? 0.529 7.241 8.204 1.00 28.68 84 LEU C C 1
ATOM 2830 O O . LEU C 1 84 ? 1.624 7.306 8.744 1.00 29.13 84 LEU C O 1
ATOM 2835 N N . MET C 1 85 ? -0.144 6.100 8.092 1.00 29.81 85 MET C N 1
ATOM 2836 C CA . MET C 1 85 ? 0.399 4.845 8.621 1.00 30.88 85 MET C CA 1
ATOM 2837 C C . MET C 1 85 ? 1.691 4.430 7.907 1.00 30.57 85 MET C C 1
ATOM 2838 O O . MET C 1 85 ? 2.647 3.957 8.533 1.00 30.76 85 MET C O 1
ATOM 2843 N N . LEU C 1 86 ? 1.719 4.634 6.599 1.00 30.58 86 LEU C N 1
ATOM 2844 C CA . LEU C 1 86 ? 2.869 4.271 5.779 1.00 30.42 86 LEU C CA 1
ATOM 2845 C C . LEU C 1 86 ? 4.073 5.154 6.073 1.00 29.56 86 LEU C C 1
ATOM 2846 O O . LEU C 1 86 ? 5.206 4.674 6.101 1.00 29.19 86 LEU C O 1
ATOM 2851 N N . ALA C 1 87 ? 3.816 6.442 6.299 1.00 28.89 87 ALA C N 1
ATOM 2852 C CA . ALA C 1 87 ? 4.846 7.390 6.692 1.00 28.08 87 ALA C CA 1
ATOM 2853 C C . ALA C 1 87 ? 5.462 7.011 8.048 1.00 27.61 87 ALA C C 1
ATOM 2854 O O . ALA C 1 87 ? 6.676 7.102 8.235 1.00 27.79 87 ALA C O 1
ATOM 2856 N N . GLN C 1 88 ? 4.621 6.583 8.981 1.00 27.10 88 GLN C N 1
ATOM 2857 C CA . GLN C 1 88 ? 5.078 6.051 10.262 1.00 26.66 88 GLN C CA 1
ATOM 2858 C C . GLN C 1 88 ? 5.944 4.793 10.103 1.00 26.83 88 GLN C C 1
ATOM 2859 O O . GLN C 1 88 ? 6.973 4.666 10.741 1.00 25.98 88 GLN C O 1
ATOM 2865 N N . LEU C 1 89 ? 5.530 3.857 9.259 1.00 27.11 89 LEU C N 1
ATOM 2866 C CA . LEU C 1 89 ? 6.293 2.623 9.120 1.00 27.57 89 LEU C CA 1
ATOM 2867 C C . LEU C 1 89 ? 7.635 2.798 8.389 1.00 28.13 89 LEU C C 1
ATOM 2868 O O . LEU C 1 89 ? 8.587 2.044 8.642 1.00 28.13 89 LEU C O 1
ATOM 2873 N N . MET C 1 90 ? 7.717 3.804 7.517 1.00 28.43 90 MET C N 1
ATOM 2874 C CA . MET C 1 90 ? 8.948 4.096 6.786 1.00 28.92 90 MET C CA 1
ATOM 2875 C C . MET C 1 90 ? 10.002 4.743 7.703 1.00 29.02 90 MET C C 1
ATOM 2876 O O . MET C 1 90 ? 11.191 4.426 7.636 1.00 28.65 90 MET C O 1
ATOM 2881 N N . THR C 1 91 ? 9.545 5.660 8.542 1.00 29.22 91 THR C N 1
ATOM 2882 C CA . THR C 1 91 ? 10.310 6.121 9.687 1.00 29.65 91 THR C CA 1
ATOM 2883 C C . THR C 1 91 ? 9.889 5.163 10.808 1.00 30.40 91 THR C C 1
ATOM 2884 O O . THR C 1 91 ? 8.847 4.506 10.710 1.00 31.80 91 T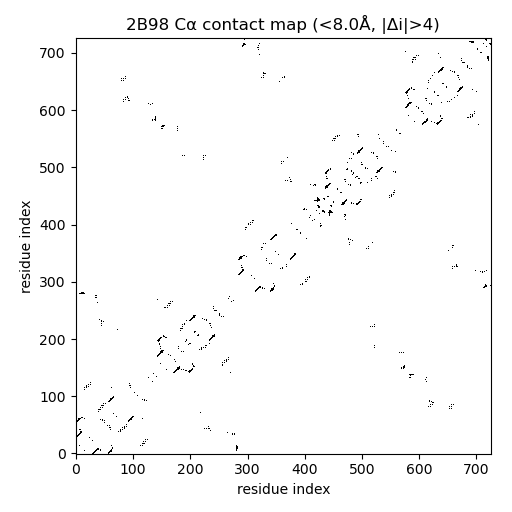HR C O 1
ATOM 2888 N N . ASN C 1 92 ? 10.641 5.071 11.883 1.00 29.81 92 ASN C N 1
ATOM 2889 C CA . ASN C 1 92 ? 10.101 4.313 13.003 1.00 29.63 92 ASN C CA 1
ATOM 2890 C C . ASN C 1 92 ? 9.566 5.306 14.042 1.00 29.25 92 ASN C C 1
ATOM 2891 O O . ASN C 1 92 ? 10.044 5.370 15.172 1.00 28.84 92 ASN C O 1
ATOM 2896 N N . LYS C 1 93 ? 8.581 6.106 13.626 1.00 28.76 93 LYS C N 1
ATOM 2897 C CA . LYS C 1 93 ? 8.152 7.256 14.415 1.00 28.03 93 LYS C CA 1
ATOM 2898 C C . LYS C 1 93 ? 6.652 7.451 14.341 1.00 27.81 93 LYS C C 1
ATOM 2899 O O . LYS C 1 93 ? 6.048 7.294 13.278 1.00 27.21 93 LYS C O 1
ATOM 2905 N N . HIS C 1 94 ? 6.063 7.800 15.483 1.00 27.52 94 HIS C N 1
ATOM 2906 C CA . HIS C 1 94 ? 4.618 7.971 15.593 1.00 27.42 94 HIS C CA 1
ATOM 2907 C C . HIS C 1 94 ? 4.167 9.231 14.878 1.00 27.56 94 HIS C C 1
ATOM 2908 O O . HIS C 1 94 ? 4.830 10.274 14.922 1.00 27.23 94 HIS C O 1
ATOM 2915 N N . ILE C 1 95 ? 3.037 9.110 14.200 1.00 27.46 95 ILE C N 1
ATOM 2916 C CA . ILE C 1 95 ? 2.261 10.258 13.794 1.00 27.35 95 ILE C CA 1
ATOM 2917 C C . ILE C 1 95 ? 0.919 10.055 14.463 1.00 27.32 95 ILE C C 1
ATOM 2918 O O . ILE C 1 95 ? 0.238 9.065 14.206 1.00 26.94 95 ILE C O 1
ATOM 2923 N N . ILE C 1 96 ? 0.556 10.972 15.355 1.00 27.76 96 ILE C N 1
ATOM 2924 C CA . ILE C 1 96 ? -0.769 10.925 15.978 1.00 27.81 96 ILE C CA 1
ATOM 2925 C C . ILE C 1 96 ? -1.789 11.588 15.052 1.00 27.72 96 ILE C C 1
ATOM 2926 O O . ILE C 1 96 ? -1.756 12.802 14.859 1.00 27.95 96 ILE C O 1
ATOM 2931 N N . GLU C 1 97 ? -2.684 10.790 14.481 1.00 27.72 97 GLU C N 1
ATOM 2932 C CA . GLU C 1 97 ? -3.714 11.309 13.584 1.00 28.17 97 GLU C CA 1
ATOM 2933 C C . GLU C 1 97 ? -4.844 11.996 14.342 1.00 28.61 97 GLU C C 1
ATOM 2934 O O . GLU C 1 97 ? -5.577 11.344 15.093 1.00 28.52 97 GLU C O 1
ATOM 2940 N N . VAL C 1 98 ? -5.006 13.303 14.122 1.00 28.88 98 VAL C N 1
ATOM 2941 C CA . VAL C 1 98 ? -6.136 14.025 14.707 1.00 29.31 98 VAL C CA 1
ATOM 2942 C C . VAL C 1 98 ? -7.129 14.503 13.634 1.00 29.54 98 VAL C C 1
ATOM 2943 O O . VAL C 1 98 ? -7.074 15.659 13.172 1.00 29.14 98 VAL C O 1
ATOM 2947 N N . PHE C 1 99 ? -8.018 13.588 13.240 1.00 29.67 99 PHE C N 1
ATOM 2948 C CA . PHE C 1 99 ? -9.060 13.865 12.259 1.00 30.73 99 PHE C CA 1
ATOM 2949 C C . PHE C 1 99 ? -10.391 14.091 12.945 1.00 31.24 99 PHE C C 1
ATOM 2950 O O . PHE C 1 99 ? -10.877 13.219 13.667 1.00 32.02 99 PHE C O 1
ATOM 2958 N N . VAL C 1 100 ? -10.994 15.248 12.701 1.00 31.67 100 VAL C N 1
ATOM 2959 C CA . VAL C 1 100 ? -12.350 15.503 13.183 1.00 32.17 100 VAL C CA 1
ATOM 2960 C C . VAL C 1 100 ? -13.294 15.623 11.994 1.00 32.68 100 VAL C C 1
ATOM 2961 O O . VAL C 1 100 ? -13.337 16.667 11.364 1.00 32.85 100 VAL C O 1
ATOM 2965 N N . HIS C 1 101 ? -14.033 14.558 11.679 1.00 33.42 101 HIS C N 1
ATOM 2966 C CA . HIS C 1 101 ? -15.037 14.606 10.607 1.00 34.86 101 HIS C CA 1
ATOM 2967 C C . HIS C 1 101 ? -16.111 15.639 10.940 1.00 35.63 101 HIS C C 1
ATOM 2968 O O . HIS C 1 101 ? -16.470 15.804 12.100 1.00 35.76 101 HIS C O 1
ATOM 2975 N N . GLU C 1 102 ? -16.617 16.330 9.922 1.00 36.63 102 GLU C N 1
ATOM 2976 C CA . GLU C 1 102 ? -17.660 17.322 10.125 1.00 37.77 102 GLU C CA 1
ATOM 2977 C C . GLU C 1 102 ? -18.989 16.683 10.550 1.00 38.36 102 GLU C C 1
ATOM 2978 O O . GLU C 1 102 ? -19.817 17.357 11.167 1.00 38.62 102 GLU C O 1
ATOM 2984 N N . ASP C 1 103 ? -19.174 15.389 10.250 1.00 39.01 103 ASP C N 1
ATOM 2985 C CA . ASP C 1 103 ? -20.414 14.662 10.588 1.00 39.55 103 ASP C CA 1
ATOM 2986 C C . ASP C 1 103 ? -20.588 14.389 12.077 1.00 38.84 103 ASP C C 1
ATOM 2987 O O . ASP C 1 103 ? -21.658 13.972 12.503 1.00 38.81 103 ASP C O 1
ATOM 2992 N N . GLU C 1 104 ? -19.532 14.593 12.852 1.00 38.47 104 GLU C N 1
ATOM 2993 C CA . GLU C 1 104 ? -19.534 14.243 14.270 1.00 38.09 104 GLU C CA 1
ATOM 2994 C C . GLU C 1 104 ? -20.159 15.305 15.169 1.00 37.93 104 GLU C C 1
ATOM 2995 O O . GLU C 1 104 ? -20.547 15.009 16.291 1.00 38.01 104 GLU C O 1
ATOM 3001 N N . ALA C 1 105 ? -20.228 16.539 14.676 1.00 37.89 105 ALA C N 1
ATOM 3002 C CA . ALA C 1 105 ? -20.855 17.647 15.392 1.00 37.46 105 ALA C CA 1
ATOM 3003 C C . ALA C 1 105 ? -22.222 18.013 14.769 1.00 37.40 105 ALA C C 1
ATOM 3004 O O . ALA C 1 105 ? -22.458 17.775 13.580 1.00 37.25 105 ALA C O 1
ATOM 3006 N N . LYS C 1 106 ? -23.105 18.591 15.586 1.00 37.03 106 LYS C N 1
ATOM 3007 C CA . LYS C 1 106 ? -24.495 18.871 15.206 1.00 36.60 106 LYS C CA 1
ATOM 3008 C C . LYS C 1 106 ? -24.710 20.319 14.744 1.00 36.44 106 LYS C C 1
ATOM 3009 O O . LYS C 1 106 ? -25.777 20.656 14.233 1.00 36.12 106 LYS C O 1
ATOM 3015 N N . ASP C 1 107 ? -23.684 21.153 14.937 1.00 36.37 107 ASP C N 1
ATOM 3016 C CA . ASP C 1 107 ? -23.635 22.549 14.494 1.00 36.49 107 ASP C CA 1
ATOM 3017 C C . ASP C 1 107 ? -22.166 22.981 14.531 1.00 36.71 107 ASP C C 1
ATOM 3018 O O . ASP C 1 107 ? -21.293 22.164 14.828 1.00 36.51 107 ASP C O 1
ATOM 3023 N N . ASP C 1 108 ? -21.886 24.252 14.246 1.00 36.80 108 ASP C N 1
ATOM 3024 C CA . ASP C 1 108 ? -20.498 24.714 14.192 1.00 37.21 108 ASP C CA 1
ATOM 3025 C C . ASP C 1 108 ? -19.877 24.925 15.572 1.00 37.36 108 ASP C C 1
ATOM 3026 O O . ASP C 1 108 ? -18.674 24.703 15.758 1.00 37.39 108 ASP C O 1
ATOM 3031 N N . LYS C 1 109 ? -20.707 25.337 16.528 1.00 37.40 109 LYS C N 1
ATOM 3032 C CA . LYS C 1 109 ? -20.280 25.550 17.903 1.00 37.73 109 LYS C CA 1
ATOM 3033 C C . LYS C 1 109 ? -19.750 24.257 18.504 1.00 37.65 109 LYS C C 1
ATOM 3034 O O . LYS C 1 109 ? -18.719 24.268 19.182 1.00 37.99 109 LYS C O 1
ATOM 3040 N N . GLU C 1 110 ? -20.458 23.156 18.256 1.00 37.17 110 GLU C N 1
ATOM 3041 C CA . GLU C 1 110 ? -20.030 21.828 18.697 1.00 36.78 110 GLU C CA 1
ATOM 3042 C C . GLU C 1 110 ? -18.725 21.399 18.031 1.00 36.55 110 GLU C C 1
ATOM 3043 O O . GLU C 1 110 ? -17.849 20.833 18.689 1.00 36.53 110 GLU C O 1
ATOM 3049 N N . LEU C 1 111 ? -18.608 21.676 16.733 1.00 36.08 111 LEU C N 1
ATOM 3050 C CA . LEU C 1 111 ? -17.443 21.296 15.933 1.00 36.10 111 LEU C CA 1
ATOM 3051 C C . LEU C 1 111 ? -16.163 22.020 16.321 1.00 35.86 111 LEU C C 1
ATOM 3052 O O . LEU C 1 111 ? -15.078 21.433 16.305 1.00 35.56 111 LEU C O 1
ATOM 3057 N N . ASP C 1 112 ? -16.300 23.301 16.659 1.00 35.87 112 ASP C N 1
ATOM 3058 C CA . ASP C 1 112 ? -15.202 24.069 17.222 1.00 35.72 112 ASP C CA 1
ATOM 3059 C C . ASP C 1 112 ? -14.782 23.446 18.552 1.00 35.85 112 ASP C C 1
ATOM 3060 O O . ASP C 1 112 ? -13.583 23.223 18.784 1.00 35.78 112 ASP C O 1
ATOM 3065 N N . TRP C 1 113 ? -15.775 23.166 19.403 1.00 35.43 113 TRP C N 1
ATOM 3066 C CA . TRP C 1 113 ? -15.568 22.514 20.693 1.00 35.89 113 TRP C CA 1
ATOM 3067 C C . TRP C 1 113 ? -14.902 21.138 20.557 1.00 35.55 113 TRP C C 1
ATOM 3068 O O . TRP C 1 113 ? -13.872 20.880 21.189 1.00 35.38 113 TRP C O 1
ATOM 3079 N N . LEU C 1 114 ? -15.505 20.269 19.741 1.00 35.12 114 LEU C N 1
ATOM 3080 C CA . LEU C 1 114 ? -15.022 18.904 19.535 1.00 34.70 114 LEU C CA 1
ATOM 3081 C C . LEU C 1 114 ? -13.608 18.845 18.995 1.00 34.44 114 LEU C C 1
ATOM 3082 O O . LEU C 1 114 ? -12.800 18.078 19.502 1.00 34.44 114 LEU C O 1
ATOM 3087 N N . ALA C 1 115 ? -13.318 19.650 17.974 1.00 34.50 115 ALA C N 1
ATOM 3088 C CA . ALA C 1 115 ? -11.997 19.653 17.337 1.00 34.23 115 ALA C CA 1
ATOM 3089 C C . ALA C 1 115 ? -10.904 20.122 18.289 1.00 34.14 115 ALA C C 1
ATOM 3090 O O . ALA C 1 115 ? -9.824 19.538 18.328 1.00 34.03 115 ALA C O 1
ATOM 3092 N N . LYS C 1 116 ? -11.201 21.168 19.057 1.00 34.51 116 LYS C N 1
ATOM 3093 C CA . LYS C 1 116 ? -10.266 21.727 20.041 1.00 34.70 116 LYS C CA 1
ATOM 3094 C C . LYS C 1 116 ? -9.974 20.737 21.162 1.00 34.35 116 LYS C C 1
ATOM 3095 O O . LYS C 1 116 ? -8.833 20.610 21.600 1.00 34.38 116 LYS C O 1
ATOM 3101 N N . ARG C 1 117 ? -11.010 20.035 21.616 1.00 34.27 117 ARG C N 1
ATOM 3102 C CA . ARG C 1 117 ? -10.882 19.069 22.708 1.00 34.43 117 ARG C CA 1
ATOM 3103 C C . ARG C 1 117 ? -10.080 17.830 22.283 1.00 33.93 117 ARG C C 1
ATOM 3104 O O . ARG C 1 117 ? -9.126 17.448 22.957 1.00 33.95 117 ARG C O 1
ATOM 3112 N N . ARG C 1 118 ? -10.465 17.229 21.157 1.00 33.56 118 ARG C N 1
ATOM 3113 C CA . ARG C 1 118 ? -9.732 16.105 20.563 1.00 33.40 118 ARG C CA 1
ATOM 3114 C C . ARG C 1 118 ? -8.236 16.442 20.367 1.00 32.87 118 ARG C C 1
ATOM 3115 O O . ARG C 1 118 ? -7.373 15.625 20.670 1.00 32.57 118 ARG C O 1
ATOM 3123 N N . ALA C 1 119 ? -7.952 17.654 19.892 1.00 32.54 119 ALA C N 1
ATOM 3124 C CA . ALA C 1 119 ? -6.580 18.143 19.680 1.00 32.57 119 ALA C CA 1
ATOM 3125 C C . ALA C 1 119 ? -5.795 18.186 20.980 1.00 32.58 119 ALA C C 1
ATOM 3126 O O . ALA C 1 119 ? -4.670 17.706 21.051 1.00 32.56 119 ALA C O 1
ATOM 3128 N N . GLU C 1 120 ? -6.411 18.770 22.001 1.00 32.73 120 GLU C N 1
ATOM 3129 C CA . GLU C 1 120 ? -5.812 18.905 23.320 1.00 33.03 120 GLU C CA 1
ATOM 3130 C C . GLU C 1 120 ? -5.482 17.558 23.950 1.00 32.52 120 GLU C C 1
ATOM 3131 O O . GLU C 1 120 ? -4.388 17.362 24.482 1.00 32.13 120 GLU C O 1
ATOM 3137 N N . GLU C 1 121 ? -6.435 16.631 23.886 1.00 32.29 121 GLU C N 1
ATOM 3138 C CA . GLU C 1 121 ? -6.278 15.324 24.533 1.00 31.82 121 GLU C CA 1
ATOM 3139 C C . GLU C 1 121 ? -5.231 14.480 23.826 1.00 31.30 121 GLU C C 1
ATOM 3140 O O . GLU C 1 121 ? -4.518 13.702 24.455 1.00 31.37 121 GLU C O 1
ATOM 3146 N N . HIS C 1 122 ? -5.145 14.646 22.514 1.00 30.82 122 HIS C N 1
ATOM 3147 C CA . HIS C 1 122 ? -4.129 13.978 21.729 1.00 30.58 122 HIS C CA 1
ATOM 3148 C C . HIS C 1 122 ? -2.765 14.607 21.992 1.00 30.25 122 HIS C C 1
ATOM 3149 O O . HIS C 1 122 ? -1.749 13.923 21.945 1.00 30.03 122 HIS C O 1
ATOM 3156 N N . ALA C 1 123 ? -2.764 15.914 22.253 1.00 29.77 123 ALA C N 1
ATOM 3157 C CA . ALA C 1 123 ? -1.562 16.638 22.650 1.00 29.76 123 ALA C CA 1
ATOM 3158 C C . ALA C 1 123 ? -1.036 16.097 23.976 1.00 29.31 123 ALA C C 1
ATOM 3159 O O . ALA C 1 123 ? 0.155 15.953 24.164 1.00 29.08 123 ALA C O 1
ATOM 3161 N N . GLU C 1 124 ? -1.949 15.770 24.881 1.00 29.53 124 GLU C N 1
ATOM 3162 C CA . GLU C 1 124 ? -1.610 15.114 26.137 1.00 29.67 124 GLU C CA 1
ATOM 3163 C C . GLU C 1 124 ? -1.063 13.701 25.880 1.00 29.89 124 GLU C C 1
ATOM 3164 O O . GLU C 1 124 ? -0.114 13.269 26.536 1.00 29.81 124 GLU C O 1
ATOM 3170 N N . ASN C 1 125 ? -1.648 12.995 24.915 1.00 29.77 125 ASN C N 1
ATOM 3171 C CA . ASN C 1 125 ? -1.145 11.674 24.534 1.00 30.28 125 ASN C CA 1
ATOM 3172 C C . ASN C 1 125 ? 0.288 11.692 24.007 1.00 30.45 125 ASN C C 1
ATOM 3173 O O . ASN C 1 125 ? 1.072 10.779 24.298 1.00 30.53 125 ASN C O 1
ATOM 3178 N N . VAL C 1 126 ? 0.619 12.739 23.253 1.00 30.25 126 VAL C N 1
ATOM 3179 C CA . VAL C 1 126 ? 1.980 12.955 22.779 1.00 30.53 126 VAL C CA 1
ATOM 3180 C C . VAL C 1 126 ? 2.951 13.128 23.944 1.00 30.73 126 VAL C C 1
ATOM 3181 O O . VAL C 1 126 ? 4.023 12.505 23.960 1.00 30.60 126 VAL C O 1
ATOM 3185 N N . TYR C 1 127 ? 2.566 13.968 24.912 1.00 31.03 127 TYR C N 1
ATOM 3186 C CA . TYR C 1 127 ? 3.366 14.197 26.113 1.00 31.30 127 TYR C CA 1
ATOM 3187 C C . TYR C 1 127 ? 3.777 12.882 26.758 1.00 31.71 127 TYR C C 1
ATOM 3188 O O . TYR C 1 127 ? 4.964 12.661 27.015 1.00 31.49 127 TYR C O 1
ATOM 3197 N N . TYR C 1 128 ? 2.784 12.024 27.014 1.00 32.15 128 TYR C N 1
ATOM 3198 C CA . TYR C 1 128 ? 3.008 10.705 27.612 1.00 32.87 128 TYR C CA 1
ATOM 3199 C C . TYR C 1 128 ? 3.895 9.813 26.754 1.00 32.56 128 TYR C C 1
ATOM 3200 O O . TYR C 1 128 ? 4.795 9.159 27.276 1.00 32.33 128 TYR C O 1
ATOM 3209 N N . LEU C 1 129 ? 3.652 9.801 25.446 1.00 32.33 129 LEU C N 1
ATOM 3210 C CA . LEU C 1 129 ? 4.451 8.976 24.531 1.00 32.62 129 LEU C CA 1
ATOM 3211 C C . LEU C 1 129 ? 5.921 9.403 24.533 1.00 32.72 129 LEU C C 1
ATOM 3212 O O . LEU C 1 129 ? 6.823 8.569 24.467 1.00 32.83 129 LEU C O 1
ATOM 3217 N N . LEU C 1 130 ? 6.137 10.709 24.638 1.00 33.14 130 LEU C N 1
ATOM 3218 C CA . LEU C 1 130 ? 7.469 11.300 24.674 1.00 33.37 130 LEU C CA 1
ATOM 3219 C C . LEU C 1 130 ? 8.177 11.144 26.016 1.00 33.90 130 LEU C C 1
ATOM 3220 O O . LEU C 1 130 ? 9.387 10.923 26.049 1.00 33.99 130 LEU C O 1
ATOM 3225 N N . PHE C 1 131 ? 7.425 11.252 27.110 1.00 34.51 131 PHE C N 1
ATOM 3226 C CA . PHE C 1 131 ? 8.018 11.446 28.433 1.00 35.36 131 PHE C CA 1
ATOM 3227 C C . PHE C 1 131 ? 7.610 10.442 29.488 1.00 35.89 131 PHE C C 1
ATOM 3228 O O . PHE C 1 131 ? 8.381 10.165 30.398 1.00 36.55 131 PHE C O 1
ATOM 3236 N N . LYS C 1 132 ? 6.396 9.922 29.374 1.00 36.72 132 LYS C N 1
ATOM 3237 C CA . LYS C 1 132 ? 5.797 9.087 30.412 1.00 37.47 132 LYS C CA 1
ATOM 3238 C C . LYS C 1 132 ? 5.001 7.902 29.811 1.00 37.64 132 LYS C C 1
ATOM 3239 O O . LYS C 1 132 ? 3.802 7.756 30.066 1.00 37.52 132 LYS C O 1
ATOM 3245 N N . PRO C 1 133 ? 5.662 7.059 29.017 1.00 37.94 133 PRO C N 1
ATOM 3246 C CA . PRO C 1 133 ? 4.954 5.989 28.290 1.00 38.36 133 PRO C CA 1
ATOM 3247 C C . PRO C 1 133 ? 4.454 4.835 29.166 1.00 38.75 133 PRO C C 1
ATOM 3248 O O . PRO C 1 133 ? 3.619 4.071 28.689 1.00 39.08 133 PRO C O 1
ATOM 3252 N N . GLU C 1 134 ? 4.929 4.735 30.411 1.00 38.97 134 GLU C N 1
ATOM 3253 C CA . GLU C 1 134 ? 4.456 3.729 31.365 1.00 39.12 134 GLU C CA 1
ATOM 3254 C C . GLU C 1 134 ? 3.077 4.077 31.919 1.00 39.54 134 GLU C C 1
ATOM 3255 O O . GLU C 1 134 ? 2.362 3.192 32.410 1.00 39.75 134 GLU C O 1
ATOM 3261 N N . TYR C 1 135 ? 2.711 5.357 31.854 1.00 39.42 135 TYR C N 1
ATOM 3262 C CA . TYR C 1 135 ? 1.392 5.793 32.299 1.00 39.66 135 TYR C CA 1
ATOM 3263 C C . TYR C 1 135 ? 0.305 5.301 31.348 1.00 39.53 135 TYR C C 1
ATOM 3264 O O . TYR C 1 135 ? -0.787 4.953 31.789 1.00 39.57 135 TYR C O 1
ATOM 3273 N N . LEU C 1 136 ? 0.604 5.278 30.050 1.00 39.26 136 LEU C N 1
ATOM 3274 C CA . LEU C 1 136 ? -0.338 4.763 29.058 1.00 38.91 136 LEU C CA 1
ATOM 3275 C C . LEU C 1 136 ? -0.620 3.267 29.267 1.00 39.01 136 LEU C C 1
ATOM 3276 O O . LEU C 1 136 ? -1.732 2.793 29.010 1.00 38.94 136 LEU C O 1
ATOM 3281 N N . THR C 1 137 ? 0.381 2.542 29.761 1.00 38.98 137 THR C N 1
ATOM 3282 C CA . THR C 1 137 ? 0.194 1.161 30.207 1.00 38.88 137 THR C CA 1
ATOM 3283 C C . THR C 1 137 ? -0.765 1.054 31.406 1.00 39.24 137 THR C C 1
ATOM 3284 O O . THR C 1 137 ? -1.528 0.091 31.507 1.00 39.59 137 THR C O 1
ATOM 3288 N N . ARG C 1 138 ? -0.734 2.048 32.294 1.00 39.39 138 ARG C N 1
ATOM 3289 C CA . ARG C 1 138 ? -1.652 2.120 33.438 1.00 39.64 138 ARG C CA 1
ATOM 3290 C C . ARG C 1 138 ? -3.092 2.240 32.972 1.00 39.75 138 ARG C C 1
ATOM 3291 O O . ARG C 1 138 ? -4.005 1.756 33.632 1.00 40.00 138 ARG C O 1
ATOM 3299 N N . MET C 1 139 ? -3.276 2.890 31.827 1.00 39.87 139 MET C N 1
ATOM 3300 C CA . MET C 1 139 ? -4.590 3.155 31.262 1.00 39.73 139 MET C CA 1
ATOM 3301 C C . MET C 1 139 ? -4.891 2.185 30.116 1.00 39.87 139 MET C C 1
ATOM 3302 O O . MET C 1 139 ? -5.823 2.391 29.337 1.00 40.13 139 MET C O 1
ATOM 3307 N N . ALA C 1 140 ? -4.096 1.126 30.018 1.00 39.73 140 ALA C N 1
ATOM 3308 C CA . ALA C 1 140 ? -4.337 0.079 29.037 1.00 39.53 140 ALA C CA 1
ATOM 3309 C C . ALA C 1 140 ? -5.657 -0.611 29.350 1.00 39.58 140 ALA C C 1
ATOM 3310 O O . ALA C 1 140 ? -5.854 -1.105 30.462 1.00 39.56 140 ALA C O 1
ATOM 3312 N N . GLY C 1 141 ? -6.559 -0.625 28.371 1.00 39.20 141 GLY C N 1
ATOM 3313 C CA . GLY C 1 141 ? -7.831 -1.306 28.509 1.00 39.39 141 GLY C CA 1
ATOM 3314 C C . GLY C 1 141 ? -8.901 -0.523 29.250 1.00 39.54 141 GLY C C 1
ATOM 3315 O O . GLY C 1 141 ? -9.932 -1.083 29.612 1.00 39.15 141 GLY C O 1
ATOM 3316 N N . LYS C 1 142 ? -8.668 0.769 29.460 1.00 39.84 142 LYS C N 1
ATOM 3317 C CA . LYS C 1 142 ? -9.618 1.613 30.174 1.00 40.54 142 LYS C CA 1
ATOM 3318 C C . LYS C 1 142 ? -10.533 2.399 29.212 1.00 41.22 142 LYS C C 1
ATOM 3319 O O . LYS C 1 142 ? -10.571 2.133 28.003 1.00 41.42 142 LYS C O 1
ATOM 3325 N N . GLY C 1 143 ? -11.273 3.370 29.730 1.00 41.55 143 GLY C N 1
ATOM 3326 C CA . GLY C 1 143 ? -12.298 3.994 28.911 1.00 42.31 143 GLY C CA 1
ATOM 3327 C C . GLY C 1 143 ? -11.932 5.091 27.926 1.00 42.34 143 GLY C C 1
ATOM 3328 O O . GLY C 1 143 ? -12.834 5.733 27.396 1.00 42.25 143 GLY C O 1
ATOM 3329 N N . LEU C 1 144 ? -10.637 5.262 27.650 1.00 42.38 144 LEU C N 1
ATOM 3330 C CA . LEU C 1 144 ? -10.096 6.514 27.109 1.00 42.15 144 LEU C CA 1
ATOM 3331 C C . LEU C 1 144 ? -10.545 6.910 25.706 1.00 42.23 144 LEU C C 1
ATOM 3332 O O . LEU C 1 144 ? -10.452 6.126 24.749 1.00 42.55 144 LEU C O 1
ATOM 3337 N N . ARG C 1 145 ? -11.014 8.150 25.605 1.00 41.99 145 ARG C N 1
ATOM 3338 C CA . ARG C 1 145 ? -11.441 8.742 24.343 1.00 42.01 145 ARG C CA 1
ATOM 3339 C C . ARG C 1 145 ? -10.883 10.157 24.194 1.00 42.13 145 ARG C C 1
ATOM 3340 O O . ARG C 1 145 ? -10.596 10.837 25.180 1.00 42.39 145 ARG C O 1
ATOM 3348 N N . GLN C 1 146 ? -10.737 10.596 22.951 1.00 42.35 146 GLN C N 1
ATOM 3349 C CA . GLN C 1 146 ? -10.270 11.940 22.661 1.00 42.23 146 GLN C CA 1
ATOM 3350 C C . GLN C 1 146 ? -11.382 12.703 21.961 1.00 42.35 146 GLN C C 1
ATOM 3351 O O . GLN C 1 146 ? -11.847 12.297 20.895 1.00 41.97 146 GLN C O 1
ATOM 3357 N N . GLY C 1 147 ? -11.805 13.807 22.576 1.00 42.70 147 GLY C N 1
ATOM 3358 C CA . GLY C 1 147 ? -12.907 14.605 22.071 1.00 43.40 147 GLY C CA 1
ATOM 3359 C C . GLY C 1 147 ? -14.146 14.325 22.893 1.00 43.93 147 GLY C C 1
ATOM 3360 O O . GLY C 1 147 ? -14.440 15.045 23.847 1.00 44.19 147 GLY C O 1
ATOM 3361 N N . PHE C 1 148 ? -14.859 13.261 22.525 1.00 44.65 148 PHE C N 1
ATOM 3362 C CA . PHE C 1 148 ? -15.992 12.744 23.304 1.00 45.18 148 PHE C CA 1
ATOM 3363 C C . PHE C 1 148 ? -15.527 12.148 24.640 1.00 45.46 148 PHE C C 1
ATOM 3364 O O . PHE C 1 148 ? -14.360 11.779 24.801 1.00 45.52 148 PHE C O 1
ATOM 3372 N N . GLU C 1 149 ? -16.450 12.063 25.594 1.00 46.04 149 GLU C N 1
ATOM 3373 C CA . GLU C 1 149 ? -16.134 11.627 26.952 1.00 46.39 149 GLU C CA 1
ATOM 3374 C C . GLU C 1 149 ? -15.672 10.184 26.957 1.00 46.48 149 GLU C C 1
ATOM 3375 O O . GLU C 1 149 ? -16.098 9.384 26.121 1.00 46.36 149 GLU C O 1
ATOM 3381 N N . ASP C 1 150 ? -14.792 9.867 27.901 1.00 46.58 150 ASP C N 1
ATOM 3382 C CA . ASP C 1 150 ? -14.239 8.528 28.025 1.00 46.98 150 ASP C CA 1
ATOM 3383 C C . ASP C 1 150 ? -15.362 7.482 28.121 1.00 47.14 150 ASP C C 1
ATOM 3384 O O . ASP C 1 150 ? -16.322 7.656 28.886 1.00 47.40 150 ASP C O 1
ATOM 3389 N N . ALA C 1 151 ? -15.249 6.418 27.323 1.00 46.80 151 ALA C N 1
ATOM 3390 C CA . ALA C 1 151 ? -16.266 5.359 27.293 1.00 46.82 151 ALA C CA 1
ATOM 3391 C C . ALA C 1 151 ? -16.270 4.476 28.549 1.00 46.53 151 ALA C C 1
ATOM 3392 O O . ALA C 1 151 ? -17.270 3.817 28.837 1.00 46.82 151 ALA C O 1
ATOM 3394 N N . GLY C 1 152 ? -15.156 4.470 29.283 1.00 46.37 152 GLY C N 1
ATOM 3395 C CA . GLY C 1 152 ? -14.985 3.617 30.453 1.00 46.17 152 GLY C CA 1
ATOM 3396 C C . GLY C 1 152 ? -14.683 2.162 30.100 1.00 45.90 152 GLY C C 1
ATOM 3397 O O . GLY C 1 152 ? -14.977 1.724 28.981 1.00 45.71 152 GLY C O 1
ATOM 3398 N N . PRO C 1 153 ? -14.079 1.417 31.030 1.00 45.67 153 PRO C N 1
ATOM 3399 C CA . PRO C 1 153 ? -13.896 -0.025 30.857 1.00 45.51 153 PRO C CA 1
ATOM 3400 C C . PRO C 1 153 ? -15.227 -0.758 31.006 1.00 45.51 153 PRO C C 1
ATOM 3401 O O . PRO C 1 153 ? -15.476 -1.762 30.337 1.00 45.55 153 PRO C O 1
ATOM 3405 N N . LYS D 1 3 ? 13.239 -16.570 24.159 1.00 30.70 3 LYS D N 1
ATOM 3406 C CA . LYS D 1 3 ? 12.652 -15.738 23.067 1.00 30.27 3 LYS D CA 1
ATOM 3407 C C . LYS D 1 3 ? 11.939 -14.507 23.612 1.00 30.16 3 LYS D C 1
ATOM 3408 O O . LYS D 1 3 ? 11.570 -14.455 24.791 1.00 30.10 3 LYS D O 1
ATOM 3414 N N . LYS D 1 4 ? 11.782 -13.511 22.746 1.00 29.85 4 LYS D N 1
ATOM 3415 C CA . LYS D 1 4 ? 11.186 -12.244 23.123 1.00 29.57 4 LYS D CA 1
ATOM 3416 C C . LYS D 1 4 ? 9.899 -11.982 22.350 1.00 29.31 4 LYS D C 1
ATOM 3417 O O . LYS D 1 4 ? 9.874 -12.035 21.111 1.00 29.54 4 LYS D O 1
ATOM 3423 N N . VAL D 1 5 ? 8.835 -11.717 23.104 1.00 28.67 5 VAL D N 1
ATOM 3424 C CA . VAL D 1 5 ? 7.531 -11.359 22.558 1.00 27.93 5 VAL D CA 1
ATOM 3425 C C . VAL D 1 5 ? 7.196 -9.926 22.952 1.00 28.03 5 VAL D C 1
ATOM 3426 O O . VAL D 1 5 ? 7.305 -9.562 24.130 1.00 27.50 5 VAL D O 1
ATOM 3430 N N . GLY D 1 6 ? 6.809 -9.121 21.961 1.00 27.91 6 GLY D N 1
ATOM 3431 C CA . GLY D 1 6 ? 6.277 -7.793 22.199 1.00 27.78 6 GLY D CA 1
ATOM 3432 C C . GLY D 1 6 ? 4.750 -7.802 22.236 1.00 28.06 6 GLY D C 1
ATOM 3433 O O . GLY D 1 6 ? 4.097 -8.529 21.485 1.00 27.67 6 GLY D O 1
ATOM 3434 N N . ILE D 1 7 ? 4.183 -7.011 23.142 1.00 28.05 7 ILE D N 1
ATOM 3435 C CA . ILE D 1 7 ? 2.734 -6.907 23.286 1.00 28.37 7 ILE D CA 1
ATOM 3436 C C . ILE D 1 7 ? 2.362 -5.438 23.286 1.00 28.50 7 ILE D C 1
ATOM 3437 O O . ILE D 1 7 ? 2.858 -4.649 24.108 1.00 28.76 7 ILE D O 1
ATOM 3442 N N . VAL D 1 8 ? 1.507 -5.088 22.335 1.00 28.41 8 VAL D N 1
ATOM 3443 C CA . VAL D 1 8 ? 1.100 -3.713 22.116 1.00 28.60 8 VAL D CA 1
ATOM 3444 C C . VAL D 1 8 ? -0.419 -3.637 22.253 1.00 28.65 8 VAL D C 1
ATOM 3445 O O . VAL D 1 8 ? -1.163 -4.286 21.514 1.00 28.46 8 VAL D O 1
ATOM 3449 N N . ASP D 1 9 ? -0.855 -2.870 23.249 1.00 28.71 9 ASP D N 1
ATOM 3450 C CA . ASP D 1 9 ? -2.269 -2.658 23.524 1.00 28.46 9 ASP D CA 1
ATOM 3451 C C . ASP D 1 9 ? -2.586 -1.154 23.518 1.00 28.44 9 ASP D C 1
ATOM 3452 O O . ASP D 1 9 ? -1.708 -0.324 23.238 1.00 27.50 9 ASP D O 1
ATOM 3457 N N . THR D 1 10 ? -3.845 -0.822 23.810 1.00 28.32 10 THR D N 1
ATOM 3458 C CA . THR D 1 10 ? -4.341 0.538 23.679 1.00 28.41 10 THR D CA 1
ATOM 3459 C C . THR D 1 10 ? -5.075 0.967 24.945 1.00 28.60 10 THR D C 1
ATOM 3460 O O . THR D 1 10 ? -5.555 0.125 25.690 1.00 27.94 10 THR D O 1
ATOM 3464 N N . THR D 1 11 ? -5.145 2.281 25.176 1.00 29.34 11 THR D N 1
ATOM 3465 C CA . THR D 1 11 ? -6.008 2.857 26.218 1.00 30.18 11 THR D CA 1
ATOM 3466 C C . THR D 1 11 ? -7.466 2.949 25.740 1.00 30.74 11 THR D C 1
ATOM 3467 O O . THR D 1 11 ? -8.384 3.057 26.544 1.00 30.65 11 THR D O 1
ATOM 3471 N N . PHE D 1 12 ? -7.654 2.927 24.421 1.00 31.24 12 PHE D N 1
ATOM 3472 C CA . PHE D 1 12 ? -8.970 2.982 23.793 1.00 31.68 12 PHE D CA 1
ATOM 3473 C C . PHE D 1 12 ? -9.818 1.750 24.127 1.00 32.41 12 PHE D C 1
ATOM 3474 O O . PHE D 1 12 ? -11.003 1.878 24.493 1.00 32.25 12 PHE D O 1
ATOM 3482 N N . ALA D 1 13 ? -9.208 0.570 23.979 1.00 32.47 13 ALA D N 1
ATOM 3483 C CA . ALA D 1 13 ? -9.823 -0.696 24.359 1.00 33.05 13 ALA D CA 1
ATOM 3484 C C . ALA D 1 13 ? -10.545 -0.587 25.693 1.00 33.51 13 ALA D C 1
ATOM 3485 O O . ALA D 1 13 ? -10.040 0.016 26.637 1.00 33.59 13 ALA D O 1
ATOM 3487 N N . ARG D 1 14 ? -11.719 -1.198 25.772 1.00 34.04 14 ARG D N 1
ATOM 3488 C CA . ARG D 1 14 ? -12.536 -1.140 26.977 1.00 34.54 14 ARG D CA 1
ATOM 3489 C C . ARG D 1 14 ? -12.316 -2.383 27.840 1.00 34.90 14 ARG D C 1
ATOM 3490 O O . ARG D 1 14 ? -13.047 -2.609 28.812 1.00 35.00 14 ARG D O 1
ATOM 3498 N N . VAL D 1 15 ? -11.298 -3.172 27.482 1.00 34.94 15 VAL D N 1
ATOM 3499 C CA . VAL D 1 15 ? -10.942 -4.405 28.192 1.00 35.36 15 VAL D CA 1
ATOM 3500 C C . VAL D 1 15 ? -9.428 -4.639 28.106 1.00 35.54 15 VAL D C 1
ATOM 3501 O O . VAL D 1 15 ? -8.834 -4.565 27.021 1.00 35.42 15 VAL D O 1
ATOM 3505 N N . ASP D 1 16 ? -8.818 -4.923 29.254 1.00 35.72 16 ASP D N 1
ATOM 3506 C CA . ASP D 1 16 ? -7.421 -5.356 29.323 1.00 36.13 16 ASP D CA 1
ATOM 3507 C C . ASP D 1 16 ? -7.271 -6.803 28.846 1.00 36.05 16 ASP D C 1
ATOM 3508 O O . ASP D 1 16 ? -7.674 -7.742 29.534 1.00 36.47 16 ASP D O 1
ATOM 3513 N N . MET D 1 17 ? -6.686 -6.963 27.664 1.00 35.95 17 MET D N 1
ATOM 3514 C CA . MET D 1 17 ? -6.363 -8.272 27.092 1.00 35.79 17 MET D CA 1
ATOM 3515 C C . MET D 1 17 ? -4.910 -8.668 27.395 1.00 35.32 17 MET D C 1
ATOM 3516 O O . MET D 1 17 ? -4.564 -9.852 27.404 1.00 35.29 17 MET D O 1
ATOM 3521 N N . ALA D 1 18 ? -4.067 -7.672 27.648 1.00 35.34 18 ALA D N 1
ATOM 3522 C CA . ALA D 1 18 ? -2.633 -7.903 27.866 1.00 35.32 18 ALA D CA 1
ATOM 3523 C C . ALA D 1 18 ? -2.328 -8.830 29.043 1.00 35.22 18 ALA D C 1
ATOM 3524 O O . ALA D 1 18 ? -1.624 -9.821 28.869 1.00 35.14 18 ALA D O 1
ATOM 3526 N N . SER D 1 19 ? -2.865 -8.525 30.224 1.00 34.91 19 SER D N 1
ATOM 3527 C CA . SER D 1 19 ? -2.542 -9.307 31.419 1.00 35.12 19 SER D CA 1
ATOM 3528 C C . SER D 1 19 ? -2.768 -10.820 31.236 1.00 35.11 19 SER D C 1
ATOM 3529 O O . SER D 1 19 ? -1.965 -11.636 31.696 1.00 35.35 19 SER D O 1
ATOM 3532 N N . ILE D 1 20 ? -3.837 -11.193 30.541 1.00 35.10 20 ILE D N 1
ATOM 3533 C CA . ILE D 1 20 ? -4.107 -12.608 30.291 1.00 35.21 20 ILE D CA 1
ATOM 3534 C C . ILE D 1 20 ? -3.231 -13.206 29.189 1.00 34.84 20 ILE D C 1
ATOM 3535 O O . ILE D 1 20 ? -2.929 -14.392 29.222 1.00 35.11 20 ILE D O 1
ATOM 3540 N N . ALA D 1 21 ? -2.832 -12.392 28.214 1.00 34.71 21 ALA D N 1
ATOM 3541 C CA . ALA D 1 21 ? -1.863 -12.833 27.210 1.00 34.51 21 ALA D CA 1
ATOM 3542 C C . ALA D 1 21 ? -0.516 -13.161 27.877 1.00 34.27 21 ALA D C 1
ATOM 3543 O O . ALA D 1 21 ? -0.001 -14.275 27.713 1.00 33.85 21 ALA D O 1
ATOM 3545 N N . ILE D 1 22 ? 0.014 -12.201 28.645 1.00 34.09 22 ILE D N 1
ATOM 3546 C CA . ILE D 1 22 ? 1.247 -12.366 29.432 1.00 34.11 22 ILE D CA 1
ATOM 3547 C C . ILE D 1 22 ? 1.196 -13.672 30.226 1.00 34.38 22 ILE D C 1
ATOM 3548 O O . ILE D 1 22 ? 2.048 -14.559 30.055 1.00 34.39 22 ILE D O 1
ATOM 3553 N N . LYS D 1 23 ? 0.180 -13.779 31.084 1.00 34.21 23 LYS D N 1
ATOM 3554 C CA . LYS D 1 23 ? -0.003 -14.925 31.963 1.00 34.32 23 LYS D CA 1
ATOM 3555 C C . LYS D 1 23 ? -0.002 -16.264 31.212 1.00 34.28 23 LYS D C 1
ATOM 3556 O O . LYS D 1 23 ? 0.592 -17.243 31.674 1.00 34.28 23 LYS D O 1
ATOM 3562 N N . LYS D 1 24 ? -0.661 -16.301 30.058 1.00 34.22 24 LYS D N 1
ATOM 3563 C CA . LYS D 1 24 ? -0.687 -17.501 29.229 1.00 34.15 24 LYS D CA 1
ATOM 3564 C C . LYS D 1 24 ? 0.699 -17.841 28.697 1.00 33.85 24 LYS D C 1
ATOM 3565 O O . LYS D 1 24 ? 1.132 -18.995 28.773 1.00 33.54 24 LYS D O 1
ATOM 3571 N N . LEU D 1 25 ? 1.387 -16.831 28.172 1.00 33.90 25 LEU D N 1
ATOM 3572 C CA . LEU D 1 25 ? 2.762 -16.993 27.687 1.00 34.28 25 LEU D CA 1
ATOM 3573 C C . LEU D 1 25 ? 3.739 -17.518 28.758 1.00 34.37 25 LEU D C 1
ATOM 3574 O O . LEU D 1 25 ? 4.573 -18.375 28.466 1.00 34.41 25 LEU D O 1
ATOM 3579 N N . LYS D 1 26 ? 3.632 -16.994 29.982 1.00 34.56 26 LYS D N 1
ATOM 3580 C CA . LYS D 1 26 ? 4.517 -17.375 31.087 1.00 35.04 26 LYS D CA 1
ATOM 3581 C C . LYS D 1 26 ? 4.206 -18.780 31.605 1.00 35.05 26 LYS D C 1
ATOM 3582 O O . LYS D 1 26 ? 5.108 -19.544 31.932 1.00 34.90 26 LYS D O 1
ATOM 3588 N N . GLU D 1 27 ? 2.923 -19.112 31.656 1.00 35.31 27 GLU D N 1
ATOM 3589 C CA . GLU D 1 27 ? 2.477 -20.463 31.956 1.00 35.69 27 GLU D CA 1
ATOM 3590 C C . GLU D 1 27 ? 3.183 -21.478 31.050 1.00 35.55 27 GLU D C 1
ATOM 3591 O O . GLU D 1 27 ? 3.794 -22.433 31.539 1.00 35.56 27 GLU D O 1
ATOM 3597 N N . LEU D 1 28 ? 3.119 -21.237 29.739 1.00 35.49 28 LEU D N 1
ATOM 3598 C CA . LEU D 1 28 ? 3.581 -22.181 28.715 1.00 35.35 28 LEU D CA 1
ATOM 3599 C C . LEU D 1 28 ? 5.096 -22.216 28.536 1.00 35.49 28 LEU D C 1
ATOM 3600 O O . LEU D 1 28 ? 5.658 -23.257 28.183 1.00 35.77 28 LEU D O 1
ATOM 3605 N N . SER D 1 29 ? 5.750 -21.079 28.762 1.00 35.52 29 SER D N 1
ATOM 3606 C CA . SER D 1 29 ? 7.210 -20.989 28.695 1.00 35.63 29 SER D CA 1
ATOM 3607 C C . SER D 1 29 ? 7.727 -20.042 29.787 1.00 35.80 29 SER D C 1
ATOM 3608 O O . SER D 1 29 ? 7.968 -18.859 29.519 1.00 35.46 29 SER D O 1
ATOM 3611 N N . PRO D 1 30 ? 7.895 -20.567 31.012 1.00 36.00 30 PRO D N 1
ATOM 3612 C CA . PRO D 1 30 ? 8.167 -19.748 32.214 1.00 36.07 30 PRO D CA 1
ATOM 3613 C C . PRO D 1 30 ? 9.231 -18.643 32.087 1.00 36.34 30 PRO D C 1
ATOM 3614 O O . PRO D 1 30 ? 9.071 -17.582 32.704 1.00 35.86 30 PRO D O 1
ATOM 3618 N N . ASN D 1 31 ? 10.276 -18.878 31.296 1.00 36.64 31 ASN D N 1
ATOM 3619 C CA . ASN D 1 31 ? 11.401 -17.953 31.229 1.00 37.00 31 ASN D CA 1
ATOM 3620 C C . ASN D 1 31 ? 11.432 -17.056 29.992 1.00 37.26 31 ASN D C 1
ATOM 3621 O O . ASN D 1 31 ? 12.409 -16.328 29.774 1.00 37.78 31 ASN D O 1
ATOM 3626 N N . ILE D 1 32 ? 10.352 -17.098 29.208 1.00 37.29 32 ILE D N 1
ATOM 3627 C CA . ILE D 1 32 ? 10.168 -16.267 28.013 1.00 36.70 32 ILE D CA 1
ATOM 3628 C C . ILE D 1 32 ? 10.171 -14.769 28.355 1.00 36.66 32 ILE D C 1
ATOM 3629 O O . ILE D 1 32 ? 9.639 -14.354 29.393 1.00 36.73 32 ILE D O 1
ATOM 3634 N N . LYS D 1 33 ? 10.781 -13.963 27.489 1.00 36.32 33 LYS D N 1
ATOM 3635 C CA . LYS D 1 33 ? 10.916 -12.537 27.753 1.00 35.90 33 LYS D CA 1
ATOM 3636 C C . LYS D 1 33 ? 9.786 -11.725 27.130 1.00 35.93 33 LYS D C 1
ATOM 3637 O O . LYS D 1 33 ? 9.432 -11.902 25.955 1.00 35.83 33 LYS D O 1
ATOM 3643 N N . ILE D 1 34 ? 9.228 -10.831 27.935 1.00 35.70 34 ILE D N 1
ATOM 3644 C CA . ILE D 1 34 ? 8.073 -10.039 27.535 1.00 36.17 34 ILE D CA 1
ATOM 3645 C C . ILE D 1 34 ? 8.380 -8.545 27.646 1.00 36.17 34 ILE D C 1
ATOM 3646 O O . ILE D 1 34 ? 8.965 -8.096 28.630 1.00 36.02 34 ILE D O 1
ATOM 3651 N N . ILE D 1 35 ? 7.979 -7.791 26.624 1.00 36.31 35 ILE D N 1
ATOM 3652 C CA . ILE D 1 35 ? 8.035 -6.335 26.666 1.00 36.29 35 ILE D CA 1
ATOM 3653 C C . ILE D 1 35 ? 6.694 -5.749 26.226 1.00 36.02 35 ILE D C 1
ATOM 3654 O O . ILE D 1 35 ? 6.109 -6.168 25.222 1.00 35.91 35 ILE D O 1
ATOM 3659 N N . ARG D 1 36 ? 6.207 -4.799 27.015 1.00 35.61 36 ARG D N 1
ATOM 3660 C CA . ARG D 1 36 ? 4.880 -4.223 26.832 1.00 35.30 36 ARG D CA 1
ATOM 3661 C C . ARG D 1 36 ? 4.957 -2.753 26.463 1.00 34.63 36 ARG D C 1
ATOM 3662 O O . ARG D 1 36 ? 5.702 -1.995 27.069 1.00 34.72 36 ARG D O 1
ATOM 3670 N N . LYS D 1 37 ? 4.175 -2.362 25.462 1.00 34.05 37 LYS D N 1
ATOM 3671 C CA . LYS D 1 37 ? 4.054 -0.962 25.069 1.00 32.95 37 LYS D CA 1
ATOM 3672 C C . LYS D 1 37 ? 2.572 -0.676 24.913 1.00 32.04 37 LYS D C 1
ATOM 3673 O O . LYS D 1 37 ? 1.831 -1.512 24.397 1.00 32.72 37 LYS D O 1
ATOM 3679 N N . THR D 1 38 ? 2.139 0.488 25.381 1.00 30.91 38 THR D N 1
ATOM 3680 C CA . THR D 1 38 ? 0.743 0.898 25.268 1.00 29.73 38 THR D CA 1
ATOM 3681 C C . THR D 1 38 ? 0.622 2.196 24.483 1.00 29.50 38 THR D C 1
ATOM 3682 O O . THR D 1 38 ? 1.371 3.155 24.715 1.00 29.61 38 THR D O 1
ATOM 3686 N N . VAL D 1 39 ? -0.340 2.213 23.570 1.00 28.43 39 VAL D N 1
ATOM 3687 C CA . VAL D 1 39 ? -0.560 3.333 22.674 1.00 28.08 39 VAL D CA 1
ATOM 3688 C C . VAL D 1 39 ? -2.024 3.801 22.816 1.00 27.94 39 VAL D C 1
ATOM 3689 O O . VAL D 1 39 ? -2.859 3.036 23.277 1.00 27.82 39 VAL D O 1
ATOM 3693 N N . PRO D 1 40 ? -2.323 5.058 22.483 1.00 28.14 40 PRO D N 1
ATOM 3694 C CA . PRO D 1 40 ? -3.705 5.571 22.537 1.00 28.16 40 PRO D CA 1
ATOM 3695 C C . PRO D 1 40 ? -4.742 4.724 21.794 1.00 28.57 40 PRO D C 1
ATOM 3696 O O . PRO D 1 40 ? -5.714 4.287 22.431 1.00 29.12 40 PRO D O 1
ATOM 3700 N N . GLY D 1 41 ? -4.529 4.481 20.496 1.00 28.46 41 GLY D N 1
ATOM 3701 C CA . GLY D 1 41 ? -5.541 3.887 19.646 1.00 28.54 41 GLY D CA 1
ATOM 3702 C C . GLY D 1 41 ? -5.015 2.838 18.686 1.00 28.67 41 GLY D C 1
ATOM 3703 O O . GLY D 1 41 ? -3.800 2.661 18.536 1.00 28.75 41 GLY D O 1
ATOM 3704 N N . ILE D 1 42 ? -5.945 2.149 18.033 1.00 28.14 42 ILE D N 1
ATOM 3705 C CA . ILE D 1 42 ? -5.629 1.071 17.098 1.00 28.27 42 ILE D CA 1
ATOM 3706 C C . ILE D 1 42 ? -4.713 1.478 15.919 1.00 28.06 42 ILE D C 1
ATOM 3707 O O . ILE D 1 42 ? -3.882 0.686 15.468 1.00 27.53 42 ILE D O 1
ATOM 3712 N N . LYS D 1 43 ? -4.852 2.723 15.460 1.00 27.91 43 LYS D N 1
ATOM 3713 C CA . LYS D 1 43 ? -4.046 3.274 14.371 1.00 27.64 43 LYS D CA 1
ATOM 3714 C C . LYS D 1 43 ? -2.616 3.585 14.790 1.00 27.13 43 LYS D C 1
ATOM 3715 O O . LYS D 1 43 ? -1.768 3.907 13.949 1.00 26.47 43 LYS D O 1
ATOM 3721 N N . ASP D 1 44 ? -2.353 3.507 16.093 1.00 26.62 44 ASP D N 1
ATOM 3722 C CA . ASP D 1 44 ? -1.010 3.744 16.608 1.00 25.94 44 ASP D CA 1
ATOM 3723 C C . ASP D 1 44 ? -0.256 2.434 16.766 1.00 25.60 44 ASP D C 1
ATOM 3724 O O . ASP D 1 44 ? 0.944 2.437 17.027 1.00 25.50 44 ASP D O 1
ATOM 3729 N N . LEU D 1 45 ? -0.967 1.321 16.578 1.00 25.27 45 LEU D N 1
ATOM 3730 C CA . LEU D 1 45 ? -0.424 -0.023 16.773 1.00 24.79 45 LEU D CA 1
ATOM 3731 C C . LEU D 1 45 ? 0.672 -0.460 15.794 1.00 24.86 45 LEU D C 1
ATOM 3732 O O . LEU D 1 45 ? 1.666 -1.003 16.242 1.00 25.29 45 LEU D O 1
ATOM 3737 N N . PRO D 1 46 ? 0.505 -0.259 14.479 1.00 25.08 46 PRO D N 1
ATOM 3738 C CA . PRO D 1 46 ? 1.528 -0.672 13.505 1.00 24.93 46 PRO D CA 1
ATOM 3739 C C . PRO D 1 46 ? 2.979 -0.165 13.742 1.00 25.19 46 PRO D C 1
ATOM 3740 O O . PRO D 1 46 ? 3.881 -0.999 13.708 1.00 25.42 46 PRO D O 1
ATOM 3744 N N . VAL D 1 47 ? 3.217 1.130 13.958 1.00 25.53 47 VAL D N 1
ATOM 3745 C CA . VAL D 1 47 ? 4.604 1.611 14.171 1.00 25.46 47 VAL D CA 1
ATOM 3746 C C . VAL D 1 47 ? 5.189 1.102 15.471 1.00 25.55 47 VAL D C 1
ATOM 3747 O O . VAL D 1 47 ? 6.398 0.872 15.549 1.00 25.38 47 VAL D O 1
ATOM 3751 N N . ALA D 1 48 ? 4.339 0.981 16.495 1.00 25.28 48 ALA D N 1
ATOM 3752 C CA . ALA D 1 48 ? 4.792 0.561 17.814 1.00 25.66 48 ALA D CA 1
ATOM 3753 C C . ALA D 1 48 ? 5.240 -0.898 17.759 1.00 26.00 48 ALA D C 1
ATOM 3754 O O . ALA D 1 48 ? 6.272 -1.264 18.333 1.00 26.09 48 ALA D O 1
ATOM 3756 N N . CYS D 1 49 ? 4.445 -1.710 17.068 1.00 25.90 49 CYS D N 1
ATOM 3757 C CA . CYS D 1 49 ? 4.788 -3.095 16.806 1.00 26.42 49 CYS D CA 1
ATOM 3758 C C . CYS D 1 49 ? 6.096 -3.184 16.037 1.00 26.30 49 CYS D C 1
ATOM 3759 O O . CYS D 1 49 ? 6.986 -3.930 16.427 1.00 27.04 49 CYS D O 1
ATOM 3762 N N . LYS D 1 50 ? 6.230 -2.396 14.977 1.00 26.40 50 LYS D N 1
ATOM 3763 C CA . LYS D 1 50 ? 7.443 -2.419 14.158 1.00 26.37 50 LYS D CA 1
ATOM 3764 C C . LYS D 1 50 ? 8.690 -2.015 14.949 1.00 26.43 50 LYS D C 1
ATOM 3765 O O . LYS D 1 50 ? 9.728 -2.681 14.851 1.00 26.21 50 LYS D O 1
ATOM 3771 N N . LYS D 1 51 ? 8.582 -0.929 15.721 1.00 26.37 51 LYS D N 1
ATOM 3772 C CA . LYS D 1 51 ? 9.676 -0.458 16.578 1.00 26.97 51 LYS D CA 1
ATOM 3773 C C . LYS D 1 51 ? 10.132 -1.563 17.522 1.00 27.38 51 LYS D C 1
ATOM 3774 O O . LYS D 1 51 ? 11.324 -1.782 17.701 1.00 27.22 51 LYS D O 1
ATOM 3780 N N . LEU D 1 52 ? 9.161 -2.256 18.110 1.00 27.81 52 LEU D N 1
ATOM 3781 C CA . LEU D 1 52 ? 9.412 -3.356 19.031 1.00 28.42 52 LEU D CA 1
ATOM 3782 C C . LEU D 1 52 ? 10.108 -4.522 18.339 1.00 28.66 52 LEU D C 1
ATOM 3783 O O . LEU D 1 52 ? 10.953 -5.173 18.939 1.00 29.17 52 LEU D O 1
ATOM 3788 N N . LEU D 1 53 ? 9.774 -4.770 17.073 1.00 28.64 53 LEU D N 1
ATOM 3789 C CA . LEU D 1 53 ? 10.427 -5.833 16.297 1.00 28.92 53 LEU D CA 1
ATOM 3790 C C . LEU D 1 53 ? 11.861 -5.468 15.879 1.00 29.23 53 LEU D C 1
ATOM 3791 O O . LEU D 1 53 ? 12.741 -6.334 15.785 1.00 28.80 53 LEU D O 1
ATOM 3796 N N . GLU D 1 54 ? 12.087 -4.183 15.622 1.00 29.58 54 GLU D N 1
ATOM 3797 C CA . GLU D 1 54 ? 13.362 -3.750 15.052 1.00 30.02 54 GLU D CA 1
ATOM 3798 C C . GLU D 1 54 ? 14.322 -3.143 16.052 1.00 30.09 54 GLU D C 1
ATOM 3799 O O . GLU D 1 54 ? 15.503 -3.010 15.760 1.00 30.90 54 GLU D O 1
ATOM 3805 N N . GLU D 1 55 ? 13.825 -2.773 17.225 1.00 29.75 55 GLU D N 1
ATOM 3806 C CA . GLU D 1 55 ? 14.613 -1.956 18.135 1.00 29.85 55 GLU D CA 1
ATOM 3807 C C . GLU D 1 55 ? 14.706 -2.550 19.528 1.00 29.71 55 GLU D C 1
ATOM 3808 O O . GLU D 1 55 ? 15.598 -2.201 20.299 1.00 29.16 55 GLU D O 1
ATOM 3814 N N . GLU D 1 56 ? 13.779 -3.453 19.837 1.00 29.72 56 GLU D N 1
ATOM 3815 C CA . GLU D 1 56 ? 13.751 -4.095 21.143 1.00 29.54 56 GLU D CA 1
ATOM 3816 C C . GLU D 1 56 ? 13.920 -5.611 21.044 1.00 29.13 56 GLU D C 1
ATOM 3817 O O . GLU D 1 56 ? 13.621 -6.330 21.985 1.00 29.31 56 GLU D O 1
ATOM 3823 N N . GLY D 1 57 ? 14.388 -6.092 19.900 1.00 28.58 57 GLY D N 1
ATOM 3824 C CA . GLY D 1 57 ? 14.732 -7.497 19.745 1.00 28.24 57 GLY D CA 1
ATOM 3825 C C . GLY D 1 57 ? 13.596 -8.511 19.734 1.00 28.15 57 GLY D C 1
ATOM 3826 O O . GLY D 1 57 ? 13.847 -9.706 19.823 1.00 28.26 57 GLY D O 1
ATOM 3827 N N . CYS D 1 58 ? 12.355 -8.056 19.590 1.00 28.07 58 CYS D N 1
ATOM 3828 C CA . CYS D 1 58 ? 11.215 -8.958 19.683 1.00 28.08 58 CYS D CA 1
ATOM 3829 C C . CYS D 1 58 ? 11.154 -9.897 18.499 1.00 28.03 58 CYS D C 1
ATOM 3830 O O . CYS D 1 58 ? 11.238 -9.470 17.351 1.00 28.24 58 CYS D O 1
ATOM 3833 N N . ASP D 1 59 ? 11.018 -11.185 18.797 1.00 28.10 59 ASP D N 1
ATOM 3834 C CA . ASP D 1 59 ? 10.919 -12.220 17.771 1.00 27.83 59 ASP D CA 1
ATOM 3835 C C . ASP D 1 59 ? 9.547 -12.235 17.136 1.00 27.48 59 ASP D C 1
ATOM 3836 O O . ASP D 1 59 ? 9.381 -12.693 16.014 1.00 27.98 59 ASP D O 1
ATOM 3841 N N . ILE D 1 60 ? 8.566 -11.734 17.874 1.00 27.19 60 ILE D N 1
ATOM 3842 C CA . ILE D 1 60 ? 7.171 -11.751 17.471 1.00 26.82 60 ILE D CA 1
ATOM 3843 C C . ILE D 1 60 ? 6.462 -10.738 18.330 1.00 26.64 60 ILE D C 1
ATOM 3844 O O . ILE D 1 60 ? 6.931 -10.419 19.423 1.00 26.80 60 ILE D O 1
ATOM 3849 N N . VAL D 1 61 ? 5.342 -10.225 17.831 1.00 26.68 61 VAL D N 1
ATOM 3850 C CA . VAL D 1 61 ? 4.546 -9.248 18.568 1.00 26.42 61 VAL D CA 1
ATOM 3851 C C . VAL D 1 61 ? 3.074 -9.663 18.547 1.00 26.84 61 VAL D C 1
ATOM 3852 O O . VAL D 1 61 ? 2.596 -10.245 17.563 1.00 27.03 61 VAL D O 1
ATOM 3856 N N . MET D 1 62 ? 2.374 -9.395 19.644 1.00 26.95 62 MET D N 1
ATOM 3857 C CA . MET D 1 62 ? 0.919 -9.464 19.671 1.00 27.59 62 MET D CA 1
ATOM 3858 C C . MET D 1 62 ? 0.339 -8.053 19.638 1.00 28.02 62 MET D C 1
ATOM 3859 O O . MET D 1 62 ? 0.681 -7.228 20.486 1.00 27.59 62 MET D O 1
ATOM 3864 N N . ALA D 1 63 ? -0.532 -7.786 18.659 1.00 28.60 63 ALA D N 1
ATOM 3865 C CA . ALA D 1 63 ? -1.193 -6.482 18.533 1.00 29.46 63 ALA D CA 1
ATOM 3866 C C . ALA D 1 63 ? -2.640 -6.524 19.043 1.00 30.06 63 ALA D C 1
ATOM 3867 O O . ALA D 1 63 ? -3.500 -7.136 18.410 1.00 29.70 63 ALA D O 1
ATOM 3869 N N . LEU D 1 64 ? -2.904 -5.868 20.176 1.00 30.84 64 LEU D N 1
ATOM 3870 C CA . LEU D 1 64 ? -4.215 -5.967 20.836 1.00 31.90 64 LEU D CA 1
ATOM 3871 C C . LEU D 1 64 ? -5.081 -4.721 20.631 1.00 32.42 64 LEU D C 1
ATOM 3872 O O . LEU D 1 64 ? -4.724 -3.619 21.035 1.00 32.36 64 LEU D O 1
ATOM 3877 N N . GLY D 1 65 ? -6.226 -4.903 19.987 1.00 33.59 65 GLY D N 1
ATOM 3878 C CA . GLY D 1 65 ? -7.125 -3.788 19.747 1.00 34.60 65 GLY D CA 1
ATOM 3879 C C . GLY D 1 65 ? -8.582 -4.155 19.892 1.00 35.53 65 GLY D C 1
ATOM 3880 O O . GLY D 1 65 ? -8.951 -5.327 19.800 1.00 35.42 65 GLY D O 1
ATOM 3881 N N . MET D 1 66 ? -9.410 -3.139 20.118 1.00 36.70 66 MET D N 1
ATOM 3882 C CA . MET D 1 66 ? -10.854 -3.310 20.191 1.00 37.75 66 MET D CA 1
ATOM 3883 C C . MET D 1 66 ? -11.600 -2.224 19.429 1.00 38.17 66 MET D C 1
ATOM 3884 O O . MET D 1 66 ? -11.894 -1.150 19.971 1.00 38.14 66 MET D O 1
ATOM 3889 N N . PRO D 1 67 ? -11.912 -2.511 18.167 1.00 38.79 67 PRO D N 1
ATOM 3890 C CA . PRO D 1 67 ? -12.681 -1.581 17.332 1.00 39.19 67 PRO D CA 1
ATOM 3891 C C . PRO D 1 67 ? -14.047 -1.252 17.935 1.00 39.75 67 PRO D C 1
ATOM 3892 O O . PRO D 1 67 ? -14.671 -2.106 18.571 1.00 39.53 67 PRO D O 1
ATOM 3896 N N . GLY D 1 68 ? -14.493 -0.014 17.737 1.00 40.61 68 GLY D N 1
ATOM 3897 C CA . GLY D 1 68 ? -15.828 0.396 18.139 1.00 41.48 68 GLY D CA 1
ATOM 3898 C C . GLY D 1 68 ? -16.894 -0.233 17.261 1.00 42.14 68 GLY D C 1
ATOM 3899 O O . GLY D 1 68 ? -16.598 -1.070 16.401 1.00 41.83 68 GLY D O 1
ATOM 3900 N N . LYS D 1 69 ? -18.140 0.183 17.477 1.00 43.07 69 LYS D N 1
ATOM 3901 C CA . LYS D 1 69 ? -19.290 -0.373 16.756 1.00 43.68 69 LYS D CA 1
ATOM 3902 C C . LYS D 1 69 ? -19.571 0.290 15.399 1.00 43.71 69 LYS D C 1
ATOM 3903 O O . LYS D 1 69 ? -20.101 -0.352 14.485 1.00 43.79 69 LYS D O 1
ATOM 3909 N N . ALA D 1 70 ? -19.203 1.564 15.272 1.00 43.92 70 ALA D N 1
ATOM 3910 C CA . ALA D 1 70 ? -19.537 2.379 14.097 1.00 43.99 70 ALA D CA 1
ATOM 3911 C C . ALA D 1 70 ? -18.908 1.908 12.781 1.00 44.19 70 ALA D C 1
ATOM 3912 O O . ALA D 1 70 ? -17.995 1.075 12.772 1.00 44.37 70 ALA D O 1
ATOM 3914 N N . GLU D 1 71 ? -19.411 2.460 11.676 1.00 44.25 71 GLU D N 1
ATOM 3915 C CA . GLU D 1 71 ? -18.857 2.217 10.342 1.00 44.04 71 GLU D CA 1
ATOM 3916 C C . GLU D 1 71 ? -17.442 2.789 10.230 1.00 43.72 71 GLU D C 1
ATOM 3917 O O . GLU D 1 71 ? -16.575 2.191 9.582 1.00 43.57 71 GLU D O 1
ATOM 3923 N N . LYS D 1 72 ? -17.227 3.936 10.880 1.00 43.27 72 LYS D N 1
ATOM 3924 C CA . LYS D 1 72 ? -15.941 4.626 10.887 1.00 42.91 72 LYS D CA 1
ATOM 3925 C C . LYS D 1 72 ? -14.874 3.822 11.623 1.00 42.60 72 LYS D C 1
ATOM 3926 O O . LYS D 1 72 ? -13.706 3.858 11.255 1.00 42.73 72 LYS D O 1
ATOM 3932 N N . ASP D 1 73 ? -15.289 3.105 12.665 1.00 42.18 73 ASP D N 1
ATOM 3933 C CA . ASP D 1 73 ? -14.395 2.241 13.433 1.00 41.74 73 ASP D CA 1
ATOM 3934 C C . ASP D 1 73 ? -13.985 0.980 12.653 1.00 41.11 73 ASP D C 1
ATOM 3935 O O . ASP D 1 73 ? -12.873 0.464 12.835 1.00 40.95 73 ASP D O 1
ATOM 3940 N N . LYS D 1 74 ? -14.879 0.497 11.786 1.00 40.46 74 LYS D N 1
ATOM 3941 C CA . LYS D 1 74 ? -14.592 -0.666 10.941 1.00 40.01 74 LYS D CA 1
ATOM 3942 C C . LYS D 1 74 ? -13.542 -0.321 9.891 1.00 39.73 74 LYS D C 1
ATOM 3943 O O . LYS D 1 74 ? -12.729 -1.166 9.516 1.00 39.79 74 LYS D O 1
ATOM 3949 N N . VAL D 1 75 ? -13.570 0.932 9.436 1.00 39.44 75 VAL D N 1
ATOM 3950 C CA . VAL D 1 75 ? -12.604 1.464 8.474 1.00 38.81 75 VAL D CA 1
ATOM 3951 C C . VAL D 1 75 ? -11.250 1.687 9.155 1.00 38.32 75 VAL D C 1
ATOM 3952 O O . VAL D 1 75 ? -10.210 1.337 8.592 1.00 38.29 75 VAL D O 1
ATOM 3956 N N . CYS D 1 76 ? -11.275 2.235 10.372 1.00 37.66 76 CYS D N 1
ATOM 3957 C CA . CYS D 1 76 ? -10.071 2.389 11.204 1.00 37.71 76 CYS D CA 1
ATOM 3958 C C . CYS D 1 76 ? -9.307 1.079 11.429 1.00 36.69 76 CYS D C 1
ATOM 3959 O O . CYS D 1 76 ? -8.082 1.012 11.218 1.00 36.35 76 CYS D O 1
ATOM 3962 N N . ALA D 1 77 ? -10.043 0.049 11.862 1.00 35.71 77 ALA D N 1
ATOM 3963 C CA . ALA D 1 77 ? -9.493 -1.279 12.112 1.00 34.48 77 ALA D CA 1
ATOM 3964 C C . ALA D 1 77 ? -8.912 -1.906 10.844 1.00 33.84 77 ALA D C 1
ATOM 3965 O O . ALA D 1 77 ? -7.860 -2.553 10.885 1.00 33.09 77 ALA D O 1
ATOM 3967 N N . HIS D 1 78 ? -9.605 -1.702 9.722 1.00 33.02 78 HIS D N 1
ATOM 3968 C CA . HIS D 1 78 ? -9.126 -2.153 8.425 1.00 32.25 78 HIS D CA 1
ATOM 3969 C C . HIS D 1 78 ? -7.826 -1.439 8.064 1.00 31.63 78 HIS D C 1
ATOM 3970 O O . HIS D 1 78 ? -6.898 -2.061 7.573 1.00 31.26 78 HIS D O 1
ATOM 3977 N N . GLU D 1 79 ? -7.764 -0.135 8.314 1.00 31.48 79 GLU D N 1
ATOM 3978 C CA . GLU D 1 79 ? -6.538 0.632 8.082 1.00 31.30 79 GLU D CA 1
ATOM 3979 C C . GLU D 1 79 ? -5.404 0.055 8.927 1.00 31.14 79 GLU D C 1
ATOM 3980 O O . GLU D 1 79 ? -4.299 -0.175 8.416 1.00 31.33 79 GLU D O 1
ATOM 3986 N N . ALA D 1 80 ? -5.692 -0.183 10.212 1.00 30.37 80 ALA D N 1
ATOM 3987 C CA . ALA D 1 80 ? -4.697 -0.661 11.165 1.00 30.16 80 ALA D CA 1
ATOM 3988 C C . ALA D 1 80 ? -4.252 -2.096 10.848 1.00 30.06 80 ALA D C 1
ATOM 3989 O O . ALA D 1 80 ? -3.062 -2.429 10.956 1.00 30.39 80 ALA D O 1
ATOM 3991 N N . SER D 1 81 ? -5.209 -2.923 10.435 1.00 29.55 81 SER D N 1
ATOM 3992 C CA . SER D 1 81 ? -4.937 -4.276 9.962 1.00 29.53 81 SER D CA 1
ATOM 3993 C C . SER D 1 81 ? -3.888 -4.263 8.855 1.00 29.15 81 SER D C 1
ATOM 3994 O O . SER D 1 81 ? -2.905 -4.996 8.924 1.00 28.98 81 SER D O 1
ATOM 3997 N N . LEU D 1 82 ? -4.113 -3.423 7.844 1.00 28.91 82 LEU D N 1
ATOM 3998 C CA . LEU D 1 82 ? -3.208 -3.284 6.699 1.00 28.86 82 LEU D CA 1
ATOM 3999 C C . LEU D 1 82 ? -1.823 -2.780 7.127 1.00 28.73 82 LEU D C 1
ATOM 4000 O O . LEU D 1 82 ? -0.807 -3.262 6.631 1.00 28.45 82 LEU D O 1
ATOM 4005 N N . GLY D 1 83 ? -1.804 -1.812 8.052 1.00 28.83 83 GLY D N 1
ATOM 4006 C CA . GLY D 1 83 ? -0.583 -1.315 8.664 1.00 28.22 83 GLY D CA 1
ATOM 4007 C C . GLY D 1 83 ? 0.229 -2.416 9.307 1.00 28.17 83 GLY D C 1
ATOM 4008 O O . GLY D 1 83 ? 1.439 -2.490 9.106 1.00 27.98 83 GLY D O 1
ATOM 4009 N N . LEU D 1 84 ? -0.437 -3.279 10.073 1.00 28.52 84 LEU D N 1
ATOM 4010 C CA . LEU D 1 84 ? 0.216 -4.446 10.675 1.00 28.99 84 LEU D CA 1
ATOM 4011 C C . LEU D 1 84 ? 0.789 -5.397 9.636 1.00 29.37 84 LEU D C 1
ATOM 4012 O O . LEU D 1 84 ? 1.910 -5.905 9.787 1.00 29.57 84 LEU D O 1
ATOM 4017 N N . MET D 1 85 ? 0.031 -5.625 8.570 1.00 30.01 85 MET D N 1
ATOM 4018 C CA . MET D 1 85 ? 0.492 -6.485 7.492 1.00 30.45 85 MET D CA 1
ATOM 4019 C C . MET D 1 85 ? 1.755 -5.908 6.863 1.00 30.40 85 MET D C 1
ATOM 4020 O O . MET D 1 85 ? 2.740 -6.622 6.660 1.00 30.63 85 MET D O 1
ATOM 4025 N N . LEU D 1 86 ? 1.753 -4.607 6.592 1.00 30.25 86 LEU D N 1
ATOM 4026 C CA . LEU D 1 86 ? 2.966 -3.957 6.110 1.00 30.16 86 LEU D CA 1
ATOM 4027 C C . LEU D 1 86 ? 4.143 -3.997 7.104 1.00 29.55 86 LEU D C 1
ATOM 4028 O O . LEU D 1 86 ? 5.270 -4.260 6.703 1.00 29.42 86 LEU D O 1
ATOM 4033 N N . ALA D 1 87 ? 3.884 -3.765 8.388 1.00 28.72 87 ALA D N 1
ATOM 4034 C CA . ALA D 1 87 ? 4.948 -3.826 9.389 1.00 28.27 87 ALA D CA 1
ATOM 4035 C C . ALA D 1 87 ? 5.619 -5.196 9.377 1.00 27.92 87 ALA D C 1
ATOM 4036 O O . ALA D 1 87 ? 6.840 -5.298 9.509 1.00 28.25 87 ALA D O 1
ATOM 4038 N N . GLN D 1 88 ? 4.807 -6.235 9.205 1.00 27.27 88 GLN D N 1
ATOM 4039 C CA . GLN D 1 88 ? 5.280 -7.609 9.098 1.00 26.52 88 GLN D CA 1
ATOM 4040 C C . GLN D 1 88 ? 6.089 -7.875 7.831 1.00 26.62 88 GLN D C 1
ATOM 4041 O O . GLN D 1 88 ? 7.102 -8.546 7.885 1.00 26.27 88 GLN D O 1
ATOM 4047 N N . LEU D 1 89 ? 5.629 -7.393 6.682 1.00 26.40 89 LEU D N 1
ATOM 4048 C CA . LEU D 1 89 ? 6.399 -7.599 5.466 1.00 26.49 89 LEU D CA 1
ATOM 4049 C C . LEU D 1 89 ? 7.738 -6.848 5.461 1.00 27.12 89 LEU D C 1
ATOM 4050 O O . LEU D 1 89 ? 8.702 -7.301 4.866 1.00 26.82 89 LEU D O 1
ATOM 4055 N N . MET D 1 90 ? 7.793 -5.718 6.160 1.00 28.08 90 MET D N 1
ATOM 4056 C CA . MET D 1 90 ? 9.021 -4.942 6.290 1.00 28.64 90 MET D CA 1
ATOM 4057 C C . MET D 1 90 ? 10.032 -5.610 7.236 1.00 29.22 90 MET D C 1
ATOM 4058 O O . MET D 1 90 ? 11.234 -5.573 7.000 1.00 29.19 90 MET D O 1
ATOM 4063 N N . THR D 1 91 ? 9.538 -6.224 8.304 1.00 30.17 91 THR D N 1
ATOM 4064 C CA . THR D 1 91 ? 10.364 -7.088 9.156 1.00 30.62 91 THR D CA 1
ATOM 4065 C C . THR D 1 91 ? 9.864 -8.492 8.901 1.00 31.13 91 THR D C 1
ATOM 4066 O O . THR D 1 91 ? 8.687 -8.777 9.182 1.00 32.52 91 THR D O 1
ATOM 4070 N N . ASN D 1 92 ? 10.695 -9.393 8.406 1.00 30.42 92 ASN D N 1
ATOM 4071 C CA . ASN D 1 92 ? 10.183 -10.737 8.173 1.00 29.83 92 ASN D CA 1
ATOM 4072 C C . ASN D 1 92 ? 9.795 -11.426 9.492 1.00 29.07 92 ASN D C 1
ATOM 4073 O O . ASN D 1 92 ? 10.331 -12.471 9.843 1.00 28.79 92 ASN D O 1
ATOM 4078 N N . LYS D 1 93 ? 8.862 -10.809 10.218 1.00 28.50 93 LYS D N 1
ATOM 4079 C CA . LYS D 1 93 ? 8.426 -11.275 11.535 1.00 28.07 93 LYS D CA 1
ATOM 4080 C C . LYS D 1 93 ? 6.903 -11.163 11.727 1.00 27.55 93 LYS D C 1
ATOM 4081 O O . LYS D 1 93 ? 6.265 -10.240 11.219 1.00 26.90 93 LYS D O 1
ATOM 4087 N N . HIS D 1 94 ? 6.341 -12.112 12.471 1.00 27.11 94 HIS D N 1
ATOM 4088 C CA . HIS D 1 94 ? 4.906 -12.180 12.710 1.00 27.00 94 HIS D CA 1
ATOM 4089 C C . HIS D 1 94 ? 4.400 -11.151 13.725 1.00 27.34 94 HIS D C 1
ATOM 4090 O O . HIS D 1 94 ? 5.072 -10.839 14.723 1.00 27.24 94 HIS D O 1
ATOM 4097 N N . ILE D 1 95 ? 3.219 -10.613 13.420 1.00 27.20 95 ILE D N 1
ATOM 4098 C CA . ILE D 1 95 ? 2.418 -9.844 14.351 1.00 27.50 95 ILE D CA 1
ATOM 4099 C C . ILE D 1 95 ? 1.049 -10.514 14.350 1.00 27.40 95 ILE D C 1
ATOM 4100 O O . ILE D 1 95 ? 0.349 -10.514 13.327 1.00 27.78 95 ILE D O 1
ATOM 4105 N N . ILE D 1 96 ? 0.676 -11.112 15.473 1.00 27.11 96 ILE D N 1
ATOM 4106 C CA . ILE D 1 96 ? -0.660 -11.684 15.587 1.00 26.92 96 ILE D CA 1
ATOM 4107 C C . ILE D 1 96 ? -1.625 -10.575 15.963 1.00 27.08 96 ILE D C 1
ATOM 4108 O O . ILE D 1 96 ? -1.483 -9.938 17.004 1.00 27.27 96 ILE D O 1
ATOM 4113 N N . GLU D 1 97 ? -2.579 -10.337 15.078 1.00 27.46 97 GLU D N 1
ATOM 4114 C CA . GLU D 1 97 ? -3.576 -9.294 15.246 1.00 28.06 97 GLU D CA 1
ATOM 4115 C C . GLU D 1 97 ? -4.690 -9.845 16.107 1.00 28.73 97 GLU D C 1
ATOM 4116 O O . GLU D 1 97 ? -5.390 -10.790 15.710 1.00 29.02 97 GLU D O 1
ATOM 4122 N N . VAL D 1 98 ? -4.825 -9.275 17.299 1.00 29.04 98 VAL D N 1
ATOM 4123 C CA . VAL D 1 98 ? -5.830 -9.700 18.259 1.00 29.52 98 VAL D CA 1
ATOM 4124 C C . VAL D 1 98 ? -6.866 -8.583 18.349 1.00 29.72 98 VAL D C 1
ATOM 4125 O O . VAL D 1 98 ? -6.814 -7.748 19.257 1.00 29.34 98 VAL D O 1
ATOM 4129 N N . PHE D 1 99 ? -7.781 -8.563 17.375 1.00 30.19 99 PHE D N 1
ATOM 4130 C CA . PHE D 1 99 ? -8.834 -7.552 17.297 1.00 30.88 99 PHE D CA 1
ATOM 4131 C C . PHE D 1 99 ? -10.202 -8.098 17.705 1.00 31.49 99 PHE D C 1
ATOM 4132 O O . PHE D 1 99 ? -10.785 -8.959 17.034 1.00 31.90 99 PHE D O 1
ATOM 4140 N N . VAL D 1 100 ? -10.721 -7.570 18.803 1.00 32.21 100 VAL D N 1
ATOM 4141 C CA . VAL D 1 100 ? -12.052 -7.926 19.269 1.00 32.63 100 VAL D CA 1
ATOM 4142 C C . VAL D 1 100 ? -12.969 -6.715 19.101 1.00 32.98 100 VAL D C 1
ATOM 4143 O O . VAL D 1 100 ? -12.842 -5.724 19.810 1.00 32.88 100 VAL D O 1
ATOM 4147 N N . HIS D 1 101 ? -13.877 -6.792 18.136 1.00 33.57 101 HIS D N 1
ATOM 4148 C CA . HIS D 1 101 ? -14.863 -5.739 17.942 1.00 34.31 101 HIS D CA 1
ATOM 4149 C C . HIS D 1 101 ? -15.888 -5.745 19.082 1.00 34.74 101 HIS D C 1
ATOM 4150 O O . HIS D 1 101 ? -16.288 -6.808 19.568 1.00 34.14 101 HIS D O 1
ATOM 4157 N N . GLU D 1 102 ? -16.299 -4.554 19.513 1.00 35.69 102 GLU D N 1
ATOM 4158 C CA . GLU D 1 102 ? -17.370 -4.415 20.498 1.00 36.68 102 GLU D CA 1
ATOM 4159 C C . GLU D 1 102 ? -18.642 -5.096 19.994 1.00 37.37 102 GLU D C 1
ATOM 4160 O O . GLU D 1 102 ? -19.350 -5.740 20.761 1.00 37.86 102 GLU D O 1
ATOM 4166 N N . ASP D 1 103 ? -18.906 -4.935 18.698 1.00 38.09 103 ASP D N 1
ATOM 4167 C CA . ASP D 1 103 ? -19.900 -5.689 17.926 1.00 38.73 103 ASP D CA 1
ATOM 4168 C C . ASP D 1 103 ? -20.065 -7.167 18.321 1.00 38.58 103 ASP D C 1
ATOM 4169 O O . ASP D 1 103 ? -21.176 -7.702 18.291 1.00 38.68 103 ASP D O 1
ATOM 4174 N N . GLU D 1 104 ? -18.950 -7.810 18.665 1.00 38.31 104 GLU D N 1
ATOM 4175 C CA . GLU D 1 104 ? -18.867 -9.265 18.811 1.00 38.18 104 GLU D CA 1
ATOM 4176 C C . GLU D 1 104 ? -19.464 -9.803 20.118 1.00 38.28 104 GLU D C 1
ATOM 4177 O O . GLU D 1 104 ? -19.564 -11.015 20.302 1.00 37.90 104 GLU D O 1
ATOM 4183 N N . ALA D 1 105 ? -19.840 -8.903 21.025 1.00 38.32 105 ALA D N 1
ATOM 4184 C CA . ALA D 1 105 ? -20.427 -9.292 22.302 1.00 38.39 105 ALA D CA 1
ATOM 4185 C C . ALA D 1 105 ? -21.797 -8.646 22.506 1.00 38.42 105 ALA D C 1
ATOM 4186 O O . ALA D 1 105 ? -22.060 -7.558 21.983 1.00 38.51 105 ALA D O 1
ATOM 4188 N N . LYS D 1 106 ? -22.656 -9.319 23.273 1.00 38.30 106 LYS D N 1
ATOM 4189 C CA . LYS D 1 106 ? -24.040 -8.880 23.476 1.00 38.20 106 LYS D CA 1
ATOM 4190 C C . LYS D 1 106 ? -24.158 -7.879 24.626 1.00 37.99 106 LYS D C 1
ATOM 4191 O O . LYS D 1 106 ? -25.098 -7.093 24.674 1.00 37.89 106 LYS D O 1
ATOM 4197 N N . ASP D 1 107 ? -23.199 -7.926 25.548 1.00 38.04 107 ASP D N 1
ATOM 4198 C CA . ASP D 1 107 ? -23.102 -6.960 26.644 1.00 37.75 107 ASP D CA 1
ATOM 4199 C C . ASP D 1 107 ? -21.668 -6.855 27.165 1.00 37.72 107 ASP D C 1
ATOM 4200 O O . ASP D 1 107 ? -20.788 -7.597 26.729 1.00 37.98 107 ASP D O 1
ATOM 4205 N N . ASP D 1 108 ? -21.458 -5.923 28.092 1.00 37.75 108 ASP D N 1
ATOM 4206 C CA . ASP D 1 108 ? -20.161 -5.664 28.716 1.00 37.82 108 ASP D CA 1
ATOM 4207 C C . ASP D 1 108 ? -19.523 -6.892 29.367 1.00 37.60 108 ASP D C 1
ATOM 4208 O O . ASP D 1 108 ? -18.325 -7.128 29.202 1.00 37.68 108 ASP D O 1
ATOM 4213 N N . LYS D 1 109 ? -20.312 -7.651 30.126 1.00 37.47 109 LYS D N 1
ATOM 4214 C CA . LYS D 1 109 ? -19.787 -8.816 30.838 1.00 37.51 109 LYS D CA 1
ATOM 4215 C C . LYS D 1 109 ? -19.319 -9.900 29.866 1.00 37.61 109 LYS D C 1
ATOM 4216 O O . LYS D 1 109 ? -18.260 -10.505 30.072 1.00 37.69 109 LYS D O 1
ATOM 4222 N N . GLU D 1 110 ? -20.098 -10.117 28.805 1.00 37.60 110 GLU D N 1
ATOM 4223 C CA . GLU D 1 110 ? -19.731 -11.041 27.731 1.00 37.79 110 GLU D CA 1
ATOM 4224 C C . GLU D 1 110 ? -18.484 -10.573 26.975 1.00 37.46 110 GLU D C 1
ATOM 4225 O O . GLU D 1 110 ? -17.629 -11.393 26.618 1.00 37.31 110 GLU D O 1
ATOM 4231 N N . LEU D 1 111 ? -18.400 -9.257 26.739 1.00 37.14 111 LEU D N 1
ATOM 4232 C CA . LEU D 1 111 ? -17.293 -8.617 26.010 1.00 36.55 111 LEU D CA 1
ATOM 4233 C C . LEU D 1 111 ? -15.981 -8.761 26.748 1.00 36.35 111 LEU D C 1
ATOM 4234 O O . LEU D 1 111 ? -14.936 -9.032 26.144 1.00 36.32 111 LEU D O 1
ATOM 4239 N N . ASP D 1 112 ? -16.045 -8.543 28.056 1.00 36.17 112 ASP D N 1
ATOM 4240 C CA . ASP D 1 112 ? -14.906 -8.726 28.932 1.00 35.94 112 ASP D CA 1
ATOM 4241 C C . ASP D 1 112 ? -14.400 -10.168 28.839 1.00 35.81 112 ASP D C 1
ATOM 4242 O O . ASP D 1 112 ? -13.200 -10.392 28.619 1.00 35.79 112 ASP D O 1
ATOM 4247 N N . TRP D 1 113 ? -15.314 -11.131 28.988 1.00 35.40 113 TRP D N 1
ATOM 4248 C CA . TRP D 1 113 ? -14.989 -12.554 28.876 1.00 35.47 113 TRP D CA 1
ATOM 4249 C C . TRP D 1 113 ? -14.453 -12.931 27.488 1.00 35.23 113 TRP D C 1
ATOM 4250 O O . TRP D 1 113 ? -13.445 -13.632 27.388 1.00 35.13 113 TRP D O 1
ATOM 4261 N N . LEU D 1 114 ? -15.127 -12.462 26.432 1.00 34.87 114 LEU D N 1
ATOM 4262 C CA . LEU D 1 114 ? -14.759 -12.789 25.048 1.00 34.58 114 LEU D CA 1
ATOM 4263 C C . LEU D 1 114 ? -13.349 -12.296 24.637 1.00 34.40 114 LEU D C 1
ATOM 4264 O O . LEU D 1 114 ? -12.549 -13.071 24.105 1.00 34.37 114 LEU D O 1
ATOM 4269 N N . ALA D 1 115 ? -13.053 -11.022 24.896 1.00 34.25 115 ALA D N 1
ATOM 4270 C CA . ALA D 1 115 ? -11.762 -10.428 24.537 1.00 33.95 115 ALA D CA 1
ATOM 4271 C C . ALA D 1 115 ? -10.616 -11.113 25.278 1.00 34.24 115 ALA D C 1
ATOM 4272 O O . ALA D 1 115 ? -9.565 -11.380 24.700 1.00 33.81 115 ALA D O 1
ATOM 4274 N N . LYS D 1 116 ? -10.841 -11.416 26.556 1.00 34.40 116 LYS D N 1
ATOM 4275 C CA . LYS D 1 116 ? -9.857 -12.123 27.357 1.00 34.69 116 LYS D CA 1
ATOM 4276 C C . LYS D 1 116 ? -9.630 -13.566 26.886 1.00 34.38 116 LYS D C 1
ATOM 4277 O O . LYS D 1 116 ? -8.489 -14.021 26.827 1.00 34.54 116 LYS D O 1
ATOM 4283 N N . ARG D 1 117 ? -10.698 -14.270 26.527 1.00 34.04 117 ARG D N 1
ATOM 4284 C CA . ARG D 1 117 ? -10.565 -15.621 25.976 1.00 33.91 117 ARG D CA 1
ATOM 4285 C C . ARG D 1 117 ? -9.889 -15.626 24.595 1.00 33.90 117 ARG D C 1
ATOM 4286 O O . ARG D 1 117 ? -9.120 -16.540 24.281 1.00 34.47 117 ARG D O 1
ATOM 4294 N N . ARG D 1 118 ? -10.154 -14.608 23.783 1.00 33.15 118 ARG D N 1
ATOM 4295 C CA . ARG D 1 118 ? -9.474 -14.478 22.497 1.00 33.06 118 ARG D CA 1
ATOM 4296 C C . ARG D 1 118 ? -7.979 -14.170 22.666 1.00 32.78 118 ARG D C 1
ATOM 4297 O O . ARG D 1 118 ? -7.144 -14.734 21.962 1.00 32.38 118 ARG D O 1
ATOM 4305 N N . ALA D 1 119 ? -7.657 -13.281 23.604 1.00 32.74 119 ALA D N 1
ATOM 4306 C CA . ALA D 1 119 ? -6.273 -12.909 23.884 1.00 32.90 119 ALA D CA 1
ATOM 4307 C C . ALA D 1 119 ? -5.460 -14.087 24.414 1.00 32.81 119 ALA D C 1
ATOM 4308 O O . ALA D 1 119 ? -4.288 -14.226 24.086 1.00 32.59 119 ALA D O 1
ATOM 4310 N N . GLU D 1 120 ? -6.096 -14.928 25.227 1.00 32.99 120 GLU D N 1
ATOM 4311 C CA . GLU D 1 120 ? -5.490 -16.164 25.722 1.00 32.95 120 GLU D CA 1
ATOM 4312 C C . GLU D 1 120 ? -5.203 -17.136 24.587 1.00 32.66 120 GLU D C 1
ATOM 4313 O O . GLU D 1 120 ? -4.142 -17.758 24.549 1.00 32.75 120 GLU D O 1
ATOM 4319 N N . GLU D 1 121 ? -6.148 -17.250 23.659 1.00 32.45 121 GLU D N 1
ATOM 4320 C CA . GLU D 1 121 ? -6.057 -18.229 22.580 1.00 32.23 121 GLU D CA 1
ATOM 4321 C C . GLU D 1 121 ? -4.966 -17.868 21.579 1.00 31.85 121 GLU D C 1
ATOM 4322 O O . GLU D 1 121 ? -4.192 -18.737 21.147 1.00 31.91 121 GLU D O 1
ATOM 4328 N N . HIS D 1 122 ? -4.903 -16.588 21.224 1.00 31.09 122 HIS D N 1
ATOM 4329 C CA . HIS D 1 122 ? -3.871 -16.093 20.332 1.00 30.57 122 HIS D CA 1
ATOM 4330 C C . HIS D 1 122 ? -2.504 -16.204 21.017 1.00 30.49 122 HIS D C 1
ATOM 4331 O O . HIS D 1 122 ? -1.505 -16.470 20.358 1.00 30.57 122 HIS D O 1
ATOM 4338 N N . ALA D 1 123 ? -2.478 -16.027 22.341 1.00 30.04 123 ALA D N 1
ATOM 4339 C CA . ALA D 1 123 ? -1.275 -16.231 23.148 1.00 29.69 123 ALA D CA 1
ATOM 4340 C C . ALA D 1 123 ? -0.739 -17.658 23.006 1.00 29.69 123 ALA D C 1
ATOM 4341 O O . ALA D 1 123 ? 0.473 -17.874 22.893 1.00 29.05 123 ALA D O 1
ATOM 4343 N N . GLU D 1 124 ? -1.655 -18.624 23.016 1.00 29.79 124 GLU D N 1
ATOM 4344 C CA . GLU D 1 124 ? -1.322 -20.020 22.793 1.00 30.16 124 GLU D CA 1
ATOM 4345 C C . GLU D 1 124 ? -0.690 -20.187 21.422 1.00 30.34 124 GLU D C 1
ATOM 4346 O O . GLU D 1 124 ? 0.307 -20.895 21.285 1.00 30.36 124 GLU D O 1
ATOM 4352 N N . ASN D 1 125 ? -1.269 -19.523 20.416 1.00 30.51 125 ASN D N 1
ATOM 4353 C CA . ASN D 1 125 ? -0.752 -19.559 19.043 1.00 30.76 125 ASN D CA 1
ATOM 4354 C C . ASN D 1 125 ? 0.648 -18.978 18.899 1.00 30.85 125 ASN D C 1
ATOM 4355 O O . ASN D 1 125 ? 1.504 -19.560 18.221 1.00 31.03 125 ASN D O 1
ATOM 4360 N N . VAL D 1 126 ? 0.877 -17.832 19.537 1.00 30.77 126 VAL D N 1
ATOM 4361 C CA . VAL D 1 126 ? 2.207 -17.232 19.595 1.00 31.05 126 VAL D CA 1
ATOM 4362 C C . VAL D 1 126 ? 3.209 -18.258 20.109 1.00 31.31 126 VAL D C 1
ATOM 4363 O O . VAL D 1 126 ? 4.297 -18.401 19.553 1.00 31.48 126 VAL D O 1
ATOM 4367 N N . TYR D 1 127 ? 2.823 -18.976 21.164 1.00 31.65 127 TYR D N 1
ATOM 4368 C CA . TYR D 1 127 ? 3.659 -20.015 21.748 1.00 32.18 127 TYR D CA 1
ATOM 4369 C C . TYR D 1 127 ? 3.986 -21.122 20.746 1.00 32.41 127 TYR D C 1
ATOM 4370 O O . TYR D 1 127 ? 5.146 -21.525 20.616 1.00 32.61 127 TYR D O 1
ATOM 4379 N N . TYR D 1 128 ? 2.956 -21.600 20.050 1.00 32.60 128 TYR D N 1
ATOM 4380 C CA . TYR D 1 128 ? 3.095 -22.660 19.055 1.00 32.89 128 TYR D CA 1
ATOM 4381 C C . TYR D 1 128 ? 3.955 -22.233 17.865 1.00 32.88 128 TYR D C 1
ATOM 4382 O O . TYR D 1 128 ? 4.767 -23.023 17.380 1.00 32.71 128 TYR D O 1
ATOM 4391 N N . LEU D 1 129 ? 3.806 -20.979 17.436 1.00 32.57 129 LEU D N 1
ATOM 4392 C CA . LEU D 1 129 ? 4.611 -20.427 16.345 1.00 32.72 129 LEU D CA 1
ATOM 4393 C C . LEU D 1 129 ? 6.073 -20.278 16.733 1.00 33.09 129 LEU D C 1
ATOM 4394 O O . LEU D 1 129 ? 6.957 -20.359 15.893 1.00 33.27 129 LEU D O 1
ATOM 4399 N N . LEU D 1 130 ? 6.319 -20.061 18.017 1.00 33.89 130 LEU D N 1
ATOM 4400 C CA . LEU D 1 130 ? 7.667 -19.863 18.520 1.00 34.26 130 LEU D CA 1
ATOM 4401 C C . LEU D 1 130 ? 8.388 -21.188 18.704 1.00 34.81 130 LEU D C 1
ATOM 4402 O O . LEU D 1 130 ? 9.552 -21.310 18.334 1.00 34.76 130 LEU D O 1
ATOM 4407 N N . PHE D 1 131 ? 7.667 -22.182 19.232 1.00 35.87 131 PHE D N 1
ATOM 4408 C CA . PHE D 1 131 ? 8.265 -23.368 19.856 1.00 36.62 131 PHE D CA 1
ATOM 4409 C C . PHE D 1 131 ? 7.742 -24.729 19.353 1.00 37.18 131 PHE D C 1
ATOM 4410 O O . PHE D 1 131 ? 8.414 -25.753 19.488 1.00 37.22 131 PHE D O 1
ATOM 4418 N N . LYS D 1 132 ? 6.536 -24.741 18.795 1.00 37.87 132 LYS D N 1
ATOM 4419 C CA . LYS D 1 132 ? 5.923 -25.983 18.350 1.00 38.29 132 LYS D CA 1
ATOM 4420 C C . LYS D 1 132 ? 5.211 -25.813 16.991 1.00 38.36 132 LYS D C 1
ATOM 4421 O O . LYS D 1 132 ? 4.006 -26.066 16.872 1.00 38.19 132 LYS D O 1
ATOM 4427 N N . PRO D 1 133 ? 5.965 -25.398 15.965 1.00 38.59 133 PRO D N 1
ATOM 4428 C CA . PRO D 1 133 ? 5.394 -25.136 14.632 1.00 38.87 133 PRO D CA 1
ATOM 4429 C C . PRO D 1 133 ? 5.133 -26.405 13.801 1.00 39.61 133 PRO D C 1
ATOM 4430 O O . PRO D 1 133 ? 4.768 -26.306 12.618 1.00 39.91 133 PRO D O 1
ATOM 4434 N N . GLU D 1 134 ? 5.335 -27.574 14.411 1.00 39.87 134 GLU D N 1
ATOM 4435 C CA . GLU D 1 134 ? 4.951 -28.849 13.817 1.00 39.95 134 GLU D CA 1
ATOM 4436 C C . GLU D 1 134 ? 3.545 -29.199 14.279 1.00 40.22 134 GLU D C 1
ATOM 4437 O O . GLU D 1 134 ? 2.819 -29.926 13.589 1.00 40.25 134 GLU D O 1
ATOM 4443 N N . TYR D 1 135 ? 3.166 -28.683 15.451 1.00 40.26 135 TYR D N 1
ATOM 4444 C CA . TYR D 1 135 ? 1.823 -28.886 15.980 1.00 40.28 135 TYR D CA 1
ATOM 4445 C C . TYR D 1 135 ? 0.780 -28.199 15.105 1.00 40.25 135 TYR D C 1
ATOM 4446 O O . TYR D 1 135 ? -0.271 -28.774 14.815 1.00 40.37 135 TYR D O 1
ATOM 4455 N N . LEU D 1 136 ? 1.074 -26.973 14.678 1.00 40.30 136 LEU D N 1
ATOM 4456 C CA . LEU D 1 136 ? 0.139 -26.212 13.852 1.00 40.02 136 LEU D CA 1
ATOM 4457 C C . LEU D 1 136 ? -0.105 -26.885 12.503 1.00 39.98 136 LEU D C 1
ATOM 4458 O O . LEU D 1 136 ? -1.218 -26.840 11.977 1.00 40.08 136 LEU D O 1
ATOM 4463 N N . THR D 1 137 ? 0.936 -27.527 11.968 1.00 40.00 137 THR D N 1
ATOM 4464 C CA . THR D 1 137 ? 0.845 -28.334 10.750 1.00 39.91 137 THR D CA 1
ATOM 4465 C C . THR D 1 137 ? -0.072 -29.545 10.953 1.00 40.42 137 THR D C 1
ATOM 4466 O O . THR D 1 137 ? -0.916 -29.822 10.108 1.00 40.48 137 THR D O 1
ATOM 4470 N N . ARG D 1 138 ? 0.086 -30.250 12.075 1.00 41.25 138 ARG D N 1
ATOM 4471 C CA . ARG D 1 138 ? -0.772 -31.387 12.421 1.00 41.88 138 ARG D CA 1
ATOM 4472 C C . ARG D 1 138 ? -2.242 -30.983 12.446 1.00 42.50 138 ARG D C 1
ATOM 4473 O O . ARG D 1 138 ? -3.120 -31.769 12.067 1.00 42.57 138 ARG D O 1
ATOM 4481 N N . MET D 1 139 ? -2.495 -29.744 12.856 1.00 43.06 139 MET D N 1
ATOM 4482 C CA . MET D 1 139 ? -3.855 -29.211 12.947 1.00 43.24 139 MET D CA 1
ATOM 4483 C C . MET D 1 139 ? -4.334 -28.511 11.673 1.00 43.11 139 MET D C 1
ATOM 4484 O O . MET D 1 139 ? -5.374 -27.852 11.691 1.00 43.63 139 MET D O 1
ATOM 4489 N N . ALA D 1 140 ? -3.574 -28.626 10.589 1.00 42.90 140 ALA D N 1
ATOM 4490 C CA . ALA D 1 140 ? -3.950 -28.003 9.313 1.00 42.46 140 ALA D CA 1
ATOM 4491 C C . ALA D 1 140 ? -5.411 -28.181 8.874 1.00 42.20 140 ALA D C 1
ATOM 4492 O O . ALA D 1 140 ? -5.765 -29.196 8.269 1.00 42.14 140 ALA D O 1
ATOM 4494 N N . GLY D 1 141 ? -6.229 -27.159 9.135 0.00 43.80 141 GLY D N 1
ATOM 4495 C CA . GLY D 1 141 ? -7.642 -27.190 8.780 0.00 46.90 141 GLY D CA 1
ATOM 4496 C C . GLY D 1 141 ? -8.586 -28.195 9.412 1.00 68.68 141 GLY D C 1
ATOM 4497 O O . GLY D 1 141 ? -8.972 -29.168 8.755 1.00 68.61 141 GLY D O 1
ATOM 4498 N N . LYS D 1 142 ? -9.055 -27.906 10.630 1.00 68.67 142 LYS D N 1
ATOM 4499 C CA . LYS D 1 142 ? -9.752 -28.890 11.457 1.00 68.76 142 LYS D CA 1
ATOM 4500 C C . LYS D 1 142 ? -8.864 -30.098 11.783 1.00 68.91 142 LYS D C 1
ATOM 4501 O O . LYS D 1 142 ? -7.702 -29.969 12.180 1.00 68.99 142 LYS D O 1
ATOM 4507 N N . THR E 1 2 ? 15.676 28.639 -11.602 1.00 38.17 2 THR E N 1
ATOM 4508 C CA . THR E 1 2 ? 15.598 27.894 -10.313 1.00 37.92 2 THR E CA 1
ATOM 4509 C C . THR E 1 2 ? 14.137 27.703 -9.910 1.00 37.79 2 THR E C 1
ATOM 4510 O O . THR E 1 2 ? 13.260 28.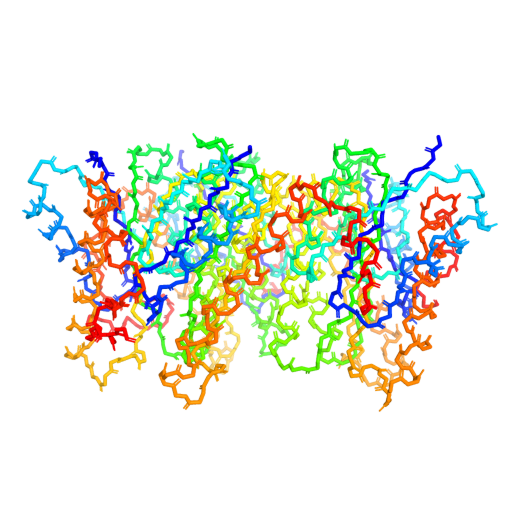511 -10.290 1.00 38.74 2 THR E O 1
ATOM 4514 N N . LYS E 1 3 ? 13.896 26.647 -9.131 1.00 36.06 3 LYS E N 1
ATOM 4515 C CA . LYS E 1 3 ? 12.557 26.156 -8.776 1.00 34.51 3 LYS E CA 1
ATOM 4516 C C . LYS E 1 3 ? 11.786 25.610 -9.966 1.00 33.21 3 LYS E C 1
ATOM 4517 O O . LYS E 1 3 ? 11.478 26.333 -10.907 1.00 32.78 3 LYS E O 1
ATOM 4523 N N . LYS E 1 4 ? 11.478 24.320 -9.890 1.00 31.72 4 LYS E N 1
ATOM 4524 C CA . LYS E 1 4 ? 10.941 23.571 -11.017 1.00 30.64 4 LYS E CA 1
ATOM 4525 C C . LYS E 1 4 ? 9.642 22.851 -10.650 1.00 29.90 4 LYS E C 1
ATOM 4526 O O . LYS E 1 4 ? 9.547 22.189 -9.612 1.00 29.10 4 LYS E O 1
ATOM 4532 N N . VAL E 1 5 ? 8.647 22.999 -11.519 1.00 29.12 5 VAL E N 1
ATOM 4533 C CA . VAL E 1 5 ? 7.341 22.383 -11.323 1.00 28.37 5 VAL E CA 1
ATOM 4534 C C . VAL E 1 5 ? 7.035 21.379 -12.440 1.00 28.19 5 VAL E C 1
ATOM 4535 O O . VAL E 1 5 ? 7.165 21.690 -13.627 1.00 28.10 5 VAL E O 1
ATOM 4539 N N . GLY E 1 6 ? 6.636 20.170 -12.048 1.00 27.99 6 GLY E N 1
ATOM 4540 C CA . GLY E 1 6 ? 6.114 19.195 -12.989 1.00 27.99 6 GLY E CA 1
ATOM 4541 C C . GLY E 1 6 ? 4.601 19.279 -13.081 1.00 28.16 6 GLY E C 1
ATOM 4542 O O . GLY E 1 6 ? 3.917 19.420 -12.061 1.00 28.24 6 GLY E O 1
ATOM 4543 N N . ILE E 1 7 ? 4.075 19.218 -14.303 1.00 27.93 7 ILE E N 1
ATOM 4544 C CA . ILE E 1 7 ? 2.634 19.192 -14.498 1.00 27.99 7 ILE E CA 1
ATOM 4545 C C . ILE E 1 7 ? 2.278 17.987 -15.341 1.00 28.07 7 ILE E C 1
ATOM 4546 O O . ILE E 1 7 ? 2.717 17.874 -16.484 1.00 28.23 7 ILE E O 1
ATOM 4551 N N . VAL E 1 8 ? 1.504 17.076 -14.753 1.00 28.17 8 VAL E N 1
ATOM 4552 C CA . VAL E 1 8 ? 1.083 15.869 -15.442 1.00 28.11 8 VAL E CA 1
ATOM 4553 C C . VAL E 1 8 ? -0.423 15.834 -15.599 1.00 28.25 8 VAL E C 1
ATOM 4554 O O . VAL E 1 8 ? -1.178 15.916 -14.621 1.00 27.90 8 VAL E O 1
ATOM 4558 N N . ASP E 1 9 ? -0.844 15.709 -16.851 1.00 28.29 9 ASP E N 1
ATOM 4559 C CA . ASP E 1 9 ? -2.253 15.630 -17.174 1.00 28.64 9 ASP E CA 1
ATOM 4560 C C . ASP E 1 9 ? -2.542 14.428 -18.063 1.00 28.66 9 ASP E C 1
ATOM 4561 O O . ASP E 1 9 ? -1.661 13.603 -18.326 1.00 28.10 9 ASP E O 1
ATOM 4566 N N . THR E 1 10 ? -3.792 14.333 -18.506 1.00 28.90 10 THR E N 1
ATOM 4567 C CA . THR E 1 10 ? -4.268 13.153 -19.215 1.00 28.81 10 THR E CA 1
ATOM 4568 C C . THR E 1 10 ? -4.915 13.533 -20.539 1.00 29.12 10 THR E C 1
ATOM 4569 O O . THR E 1 10 ? -5.255 14.688 -20.755 1.00 29.07 10 THR E O 1
ATOM 4573 N N . THR E 1 11 ? -5.085 12.554 -21.424 1.00 29.87 11 THR E N 1
ATOM 4574 C CA . THR E 1 11 ? -5.863 12.751 -22.651 1.00 30.78 11 THR E CA 1
ATOM 4575 C C . THR E 1 11 ? -7.336 12.406 -22.372 1.00 31.36 11 THR E C 1
ATOM 4576 O O . THR E 1 11 ? -8.250 12.944 -23.006 1.00 31.42 11 THR E O 1
ATOM 4580 N N . PHE E 1 12 ? -7.539 11.512 -21.405 1.00 31.76 12 PHE E N 1
ATOM 4581 C CA . PHE E 1 12 ? -8.863 11.114 -20.920 1.00 32.68 12 PHE E CA 1
ATOM 4582 C C . PHE E 1 12 ? -9.719 12.313 -20.474 1.00 33.16 12 PHE E C 1
ATOM 4583 O O . PHE E 1 12 ? -10.935 12.339 -20.718 1.00 32.68 12 PHE E O 1
ATOM 4591 N N . ALA E 1 13 ? -9.073 13.300 -19.843 1.00 33.68 13 ALA E N 1
ATOM 4592 C CA . ALA E 1 13 ? -9.747 14.506 -19.338 1.00 34.16 13 ALA E CA 1
ATOM 4593 C C . ALA E 1 13 ? -10.653 15.167 -20.380 1.00 34.63 13 ALA E C 1
ATOM 4594 O O . ALA E 1 13 ? -10.331 15.186 -21.576 1.00 35.00 13 ALA E O 1
ATOM 4596 N N . ARG E 1 14 ? -11.781 15.706 -19.913 1.00 34.98 14 ARG E N 1
ATOM 4597 C CA . ARG E 1 14 ? -12.731 16.424 -20.760 1.00 35.01 14 ARG E CA 1
ATOM 4598 C C . ARG E 1 14 ? -12.408 17.916 -20.833 1.00 35.19 14 ARG E C 1
ATOM 4599 O O . ARG E 1 14 ? -12.986 18.631 -21.646 1.00 35.66 14 ARG E O 1
ATOM 4607 N N . VAL E 1 15 ? -11.491 18.380 -19.984 1.00 35.28 15 VAL E N 1
ATOM 4608 C CA . VAL E 1 15 ? -11.094 19.804 -19.921 1.00 35.19 15 VAL E CA 1
ATOM 4609 C C . VAL E 1 15 ? -9.561 19.934 -19.787 1.00 35.02 15 VAL E C 1
ATOM 4610 O O . VAL E 1 15 ? -8.922 19.109 -19.123 1.00 34.90 15 VAL E O 1
ATOM 4614 N N . ASP E 1 16 ? -8.978 20.939 -20.445 1.00 35.22 16 ASP E N 1
ATOM 4615 C CA . ASP E 1 16 ? -7.542 21.237 -20.331 1.00 35.32 16 ASP E CA 1
ATOM 4616 C C . ASP E 1 16 ? -7.315 22.060 -19.071 1.00 35.56 16 ASP E C 1
ATOM 4617 O O . ASP E 1 16 ? -7.647 23.245 -19.030 1.00 36.07 16 ASP E O 1
ATOM 4622 N N . MET E 1 17 ? -6.748 21.427 -18.048 1.00 35.38 17 MET E N 1
ATOM 4623 C CA . MET E 1 17 ? -6.492 22.094 -16.772 1.00 34.99 17 MET E CA 1
ATOM 4624 C C . MET E 1 17 ? -5.072 22.655 -16.718 1.00 34.41 17 MET E C 1
ATOM 4625 O O . MET E 1 17 ? -4.800 23.598 -15.968 1.00 33.86 17 MET E O 1
ATOM 4630 N N . ALA E 1 18 ? -4.177 22.065 -17.514 1.00 34.12 18 ALA E N 1
ATOM 4631 C CA . ALA E 1 18 ? -2.754 22.424 -17.496 1.00 34.10 18 ALA E CA 1
ATOM 4632 C C . ALA E 1 18 ? -2.487 23.882 -17.847 1.00 34.07 18 ALA E C 1
ATOM 4633 O O . ALA E 1 18 ? -1.712 24.543 -17.160 1.00 33.94 18 ALA E O 1
ATOM 4635 N N . SER E 1 19 ? -3.142 24.383 -18.893 1.00 34.10 19 SER E N 1
ATOM 4636 C CA . SER E 1 19 ? -2.874 25.735 -19.398 1.00 34.29 19 SER E CA 1
ATOM 4637 C C . SER E 1 19 ? -3.182 26.832 -18.368 1.00 34.55 19 SER E C 1
ATOM 4638 O O . SER E 1 19 ? -2.484 27.853 -18.312 1.00 34.85 19 SER E O 1
ATOM 4641 N N . ILE E 1 20 ? -4.221 26.608 -17.561 1.00 34.39 20 ILE E N 1
ATOM 4642 C CA . ILE E 1 20 ? -4.568 27.472 -16.433 1.00 34.35 20 ILE E CA 1
ATOM 4643 C C . ILE E 1 20 ? -3.468 27.462 -15.373 1.00 34.40 20 ILE E C 1
ATOM 4644 O O . ILE E 1 20 ? -3.046 28.526 -14.896 1.00 34.74 20 ILE E O 1
ATOM 4649 N N . ALA E 1 21 ? -3.036 26.259 -14.988 1.00 33.62 21 ALA E N 1
ATOM 4650 C CA . ALA E 1 21 ? -2.073 26.080 -13.906 1.00 33.41 21 ALA E CA 1
ATOM 4651 C C . ALA E 1 21 ? -0.722 26.696 -14.245 1.00 33.20 21 ALA E C 1
ATOM 4652 O O . ALA E 1 21 ? -0.140 27.417 -13.426 1.00 32.95 21 ALA E O 1
ATOM 4654 N N . ILE E 1 22 ? -0.246 26.416 -15.456 1.00 33.23 22 ILE E N 1
ATOM 4655 C CA . ILE E 1 22 ? 0.979 27.003 -16.001 1.00 33.41 22 ILE E CA 1
ATOM 4656 C C . ILE E 1 22 ? 0.894 28.536 -16.051 1.00 33.39 22 ILE E C 1
ATOM 4657 O O . ILE E 1 22 ? 1.797 29.218 -15.566 1.00 33.23 22 ILE E O 1
ATOM 4662 N N . LYS E 1 23 ? -0.196 29.073 -16.600 1.00 33.39 23 LYS E N 1
ATOM 4663 C CA . LYS E 1 23 ? -0.354 30.530 -16.696 1.00 33.77 23 LYS E CA 1
ATOM 4664 C C . LYS E 1 23 ? -0.338 31.198 -15.310 1.00 33.99 23 LYS E C 1
ATOM 4665 O O . LYS E 1 23 ? 0.284 32.245 -15.126 1.00 34.16 23 LYS E O 1
ATOM 4671 N N . LYS E 1 24 ? -0.993 30.561 -14.341 1.00 34.01 24 LYS E N 1
ATOM 4672 C CA . LYS E 1 24 ? -0.975 31.009 -12.949 1.00 34.15 24 LYS E CA 1
ATOM 4673 C C . LYS E 1 24 ? 0.418 30.978 -12.307 1.00 34.02 24 LYS E C 1
ATOM 4674 O O . LYS E 1 24 ? 0.789 31.888 -11.573 1.00 33.62 24 LYS E O 1
ATOM 4680 N N . LEU E 1 25 ? 1.175 29.924 -12.584 1.00 34.21 25 LEU E N 1
ATOM 4681 C CA . LEU E 1 25 ? 2.505 29.758 -12.013 1.00 34.29 25 LEU E CA 1
ATOM 4682 C C . LEU E 1 25 ? 3.464 30.827 -12.551 1.00 34.42 25 LEU E C 1
ATOM 4683 O O . LEU E 1 25 ? 4.226 31.438 -11.796 1.00 34.27 25 LEU E O 1
ATOM 4688 N N . LYS E 1 26 ? 3.390 31.045 -13.860 1.00 34.58 26 LYS E N 1
ATOM 4689 C CA . LYS E 1 26 ? 4.262 31.963 -14.575 1.00 34.76 26 LYS E CA 1
ATOM 4690 C C . LYS E 1 26 ? 3.965 33.426 -14.249 1.00 34.81 26 LYS E C 1
ATOM 4691 O O . LYS E 1 26 ? 4.866 34.256 -14.250 1.00 34.78 26 LYS E O 1
ATOM 4697 N N . GLU E 1 27 ? 2.708 33.726 -13.933 1.00 35.16 27 GLU E N 1
ATOM 4698 C CA . GLU E 1 27 ? 2.323 35.056 -13.462 1.00 35.24 27 GLU E CA 1
ATOM 4699 C C . GLU E 1 27 ? 2.687 35.269 -11.986 1.00 34.94 27 GLU E C 1
ATOM 4700 O O . GLU E 1 27 ? 3.014 36.380 -11.576 1.00 35.03 27 GLU E O 1
ATOM 4706 N N . LEU E 1 28 ? 2.668 34.194 -11.206 1.00 34.47 28 LEU E N 1
ATOM 4707 C CA . LEU E 1 28 ? 3.075 34.252 -9.800 1.00 34.50 28 LEU E CA 1
ATOM 4708 C C . LEU E 1 28 ? 4.590 34.292 -9.653 1.00 34.34 28 LEU E C 1
ATOM 4709 O O . LEU E 1 28 ? 5.116 34.896 -8.713 1.00 34.21 28 LEU E O 1
ATOM 4714 N N . SER E 1 29 ? 5.275 33.641 -10.595 1.00 34.03 29 SER E N 1
ATOM 4715 C CA . SER E 1 29 ? 6.731 33.568 -10.615 1.00 33.78 29 SER E CA 1
ATOM 4716 C C . SER E 1 29 ? 7.234 33.458 -12.050 1.00 33.09 29 SER E C 1
ATOM 4717 O O . SER E 1 29 ? 7.417 32.351 -12.545 1.00 33.18 29 SER E O 1
ATOM 4720 N N . PRO E 1 30 ? 7.464 34.599 -12.708 1.00 32.45 30 PRO E N 1
ATOM 4721 C CA . PRO E 1 30 ? 7.815 34.631 -14.142 1.00 32.31 30 PRO E CA 1
ATOM 4722 C C . PRO E 1 30 ? 8.967 33.723 -14.574 1.00 32.06 30 PRO E C 1
ATOM 4723 O O . PRO E 1 30 ? 9.033 33.381 -15.752 1.00 31.60 30 PRO E O 1
ATOM 4727 N N . ASN E 1 31 ? 9.822 33.333 -13.629 1.00 32.32 31 ASN E N 1
ATOM 4728 C CA . ASN E 1 31 ? 11.029 32.562 -13.910 1.00 32.56 31 ASN E CA 1
ATOM 4729 C C . ASN E 1 31 ? 10.988 31.066 -13.566 1.00 32.22 31 ASN E C 1
ATOM 4730 O O . ASN E 1 31 ? 11.936 30.358 -13.897 1.00 32.10 31 ASN E O 1
ATOM 4735 N N . ILE E 1 32 ? 9.920 30.588 -12.913 1.00 32.01 32 ILE E N 1
ATOM 4736 C CA . ILE E 1 32 ? 9.802 29.161 -12.558 1.00 32.05 32 ILE E CA 1
ATOM 4737 C C . ILE E 1 32 ? 10.047 28.288 -13.781 1.00 31.94 32 ILE E C 1
ATOM 4738 O O . ILE E 1 32 ? 9.575 28.595 -14.879 1.00 31.43 32 ILE E O 1
ATOM 4743 N N . LYS E 1 33 ? 10.776 27.197 -13.590 1.00 32.11 33 LYS E N 1
ATOM 4744 C CA . LYS E 1 33 ? 10.905 26.187 -14.639 1.00 32.54 33 LYS E CA 1
ATOM 4745 C C . LYS E 1 33 ? 9.668 25.295 -14.611 1.00 32.37 33 LYS E C 1
ATOM 4746 O O . LYS E 1 33 ? 9.232 24.884 -13.543 1.00 32.25 33 LYS E O 1
ATOM 4752 N N . ILE E 1 34 ? 9.110 24.999 -15.782 1.00 32.64 34 ILE E N 1
ATOM 4753 C CA . ILE E 1 34 ? 7.912 24.169 -15.876 1.00 32.91 34 ILE E CA 1
ATOM 4754 C C . ILE E 1 34 ? 8.074 22.985 -16.833 1.00 33.74 34 ILE E C 1
ATOM 4755 O O . ILE E 1 34 ? 8.445 23.159 -18.004 1.00 33.79 34 ILE E O 1
ATOM 4760 N N . ILE E 1 35 ? 7.774 21.786 -16.327 1.00 34.27 35 ILE E N 1
ATOM 4761 C CA . ILE E 1 35 ? 7.843 20.559 -17.124 1.00 34.76 35 ILE E CA 1
ATOM 4762 C C . ILE E 1 35 ? 6.464 19.875 -17.281 1.00 34.71 35 ILE E C 1
ATOM 4763 O O . ILE E 1 35 ? 5.798 19.539 -16.290 1.00 34.48 35 ILE E O 1
ATOM 4768 N N . ARG E 1 36 ? 6.064 19.670 -18.536 1.00 34.47 36 ARG E N 1
ATOM 4769 C CA . ARG E 1 36 ? 4.804 19.006 -18.876 1.00 34.34 36 ARG E CA 1
ATOM 4770 C C . ARG E 1 36 ? 5.003 17.577 -19.377 1.00 33.89 36 ARG E C 1
ATOM 4771 O O . ARG E 1 36 ? 5.944 17.291 -20.117 1.00 34.16 36 ARG E O 1
ATOM 4779 N N . LYS E 1 37 ? 4.106 16.685 -18.965 1.00 33.51 37 LYS E N 1
ATOM 4780 C CA . LYS E 1 37 ? 4.001 15.335 -19.526 1.00 32.46 37 LYS E CA 1
ATOM 4781 C C . LYS E 1 37 ? 2.543 14.943 -19.547 1.00 31.88 37 LYS E C 1
ATOM 4782 O O . LYS E 1 37 ? 1.814 15.192 -18.581 1.00 32.28 37 LYS E O 1
ATOM 4788 N N . THR E 1 38 ? 2.115 14.350 -20.657 1.00 30.89 38 THR E N 1
ATOM 4789 C CA . THR E 1 38 ? 0.734 13.905 -20.808 1.00 29.73 38 THR E CA 1
ATOM 4790 C C . THR E 1 38 ? 0.662 12.388 -20.906 1.00 29.18 38 THR E C 1
ATOM 4791 O O . THR E 1 38 ? 1.423 11.759 -21.649 1.00 28.96 38 THR E O 1
ATOM 4795 N N . VAL E 1 39 ? -0.259 11.817 -20.140 1.00 28.34 39 VAL E N 1
ATOM 4796 C CA . VAL E 1 39 ? -0.512 10.382 -20.154 1.00 28.10 39 VAL E CA 1
ATOM 4797 C C . VAL E 1 39 ? -1.966 10.133 -20.567 1.00 28.31 39 VAL E C 1
ATOM 4798 O O . VAL E 1 39 ? -2.792 11.030 -20.451 1.00 28.26 39 VAL E O 1
ATOM 4802 N N . PRO E 1 40 ? -2.271 8.942 -21.080 1.00 28.46 40 PRO E N 1
ATOM 4803 C CA . PRO E 1 40 ? -3.657 8.561 -21.381 1.00 28.30 40 PRO E CA 1
ATOM 4804 C C . PRO E 1 40 ? -4.647 8.841 -20.239 1.00 28.52 40 PRO E C 1
ATOM 4805 O O . PRO E 1 40 ? -5.613 9.602 -20.422 1.00 28.22 40 PRO E O 1
ATOM 4809 N N . GLY E 1 41 ? -4.396 8.239 -19.074 1.00 28.45 41 GLY E N 1
ATOM 4810 C CA . GLY E 1 41 ? -5.387 8.188 -18.015 1.00 28.01 41 GLY E CA 1
ATOM 4811 C C . GLY E 1 41 ? -4.871 8.427 -16.611 1.00 28.20 41 GLY E C 1
ATOM 4812 O O . GLY E 1 41 ? -3.657 8.525 -16.361 1.00 27.38 41 GLY E O 1
ATOM 4813 N N . ILE E 1 42 ? -5.835 8.515 -15.700 1.00 28.00 42 ILE E N 1
ATOM 4814 C CA . ILE E 1 42 ? -5.615 8.738 -14.278 1.00 28.76 42 ILE E CA 1
ATOM 4815 C C . ILE E 1 42 ? -4.713 7.686 -13.611 1.00 28.56 42 ILE E C 1
ATOM 4816 O O . ILE E 1 42 ? -3.863 8.027 -12.798 1.00 28.23 42 ILE E O 1
ATOM 4821 N N . LYS E 1 43 ? -4.876 6.414 -13.975 1.00 28.33 43 LYS E N 1
ATOM 4822 C CA . LYS E 1 43 ? -3.999 5.368 -13.447 1.00 28.28 43 LYS E CA 1
ATOM 4823 C C . LYS E 1 43 ? -2.530 5.520 -13.896 1.00 27.95 43 LYS E C 1
ATOM 4824 O O . LYS E 1 43 ? -1.619 4.949 -13.279 1.00 27.71 43 LYS E O 1
ATOM 4830 N N . ASP E 1 44 ? -2.306 6.310 -14.947 1.00 27.30 44 ASP E N 1
ATOM 4831 C CA . ASP E 1 44 ? -0.958 6.506 -15.485 1.00 26.66 44 ASP E CA 1
ATOM 4832 C C . ASP E 1 44 ? -0.235 7.673 -14.837 1.00 26.31 44 ASP E C 1
ATOM 4833 O O . ASP E 1 44 ? 0.966 7.849 -15.025 1.00 26.23 44 ASP E O 1
ATOM 4838 N N . LEU E 1 45 ? -0.980 8.446 -14.055 1.00 25.95 45 LEU E N 1
ATOM 4839 C CA . LEU E 1 45 ? -0.468 9.631 -13.388 1.00 25.63 45 LEU E CA 1
ATOM 4840 C C . LEU E 1 45 ? 0.670 9.375 -12.391 1.00 25.72 45 LEU E C 1
ATOM 4841 O O . LEU E 1 45 ? 1.701 10.043 -12.482 1.00 26.85 45 LEU E O 1
ATOM 4846 N N . PRO E 1 46 ? 0.501 8.451 -11.441 1.00 25.51 46 PRO E N 1
ATOM 4847 C CA . PRO E 1 46 ? 1.483 8.275 -10.357 1.00 25.59 46 PRO E CA 1
ATOM 4848 C C . PRO E 1 46 ? 2.934 7.990 -10.777 1.00 25.75 46 PRO E C 1
ATOM 4849 O O . PRO E 1 46 ? 3.821 8.604 -10.194 1.00 26.08 46 PRO E O 1
ATOM 4853 N N . VAL E 1 47 ? 3.176 7.105 -11.740 1.00 25.62 47 VAL E N 1
ATOM 4854 C CA . VAL E 1 47 ? 4.556 6.804 -12.147 1.00 25.87 47 VAL E CA 1
ATOM 4855 C C . VAL E 1 47 ? 5.139 7.958 -12.927 1.00 25.82 47 VAL E C 1
ATOM 4856 O O . VAL E 1 47 ? 6.321 8.255 -12.786 1.00 25.71 47 VAL E O 1
ATOM 4860 N N . ALA E 1 48 ? 4.288 8.604 -13.731 1.00 26.17 48 ALA E N 1
ATOM 4861 C CA . ALA E 1 48 ? 4.645 9.802 -14.482 1.00 26.24 48 ALA E CA 1
ATOM 4862 C C . ALA E 1 48 ? 5.056 10.921 -13.530 1.00 26.54 48 ALA E C 1
ATOM 4863 O O . ALA E 1 48 ? 6.095 11.564 -13.730 1.00 26.62 48 ALA E O 1
ATOM 4865 N N . CYS E 1 49 ? 4.238 11.145 -12.499 1.00 26.29 49 CYS E N 1
ATOM 4866 C CA . CYS E 1 49 ? 4.563 12.107 -11.451 1.00 26.45 49 CYS E CA 1
ATOM 4867 C C . CYS E 1 49 ? 5.900 11.825 -10.752 1.00 26.42 49 CYS E C 1
ATOM 4868 O O . CYS E 1 49 ? 6.710 12.742 -10.575 1.00 26.92 49 CYS E O 1
ATOM 4871 N N . LYS E 1 50 ? 6.123 10.574 -10.358 1.00 26.19 50 LYS E N 1
ATOM 4872 C CA . LYS E 1 50 ? 7.318 10.199 -9.609 1.00 25.94 50 LYS E CA 1
ATOM 4873 C C . LYS E 1 50 ? 8.584 10.314 -10.442 1.00 26.47 50 LYS E C 1
ATOM 4874 O O . LYS E 1 50 ? 9.610 10.782 -9.950 1.00 26.18 50 LYS E O 1
ATOM 4880 N N . LYS E 1 51 ? 8.496 9.883 -11.703 1.00 27.04 51 LYS E N 1
ATOM 4881 C CA . LYS E 1 51 ? 9.575 10.035 -12.675 1.00 27.37 51 LYS E CA 1
ATOM 4882 C C . LYS E 1 51 ? 9.954 11.498 -12.817 1.00 27.87 51 LYS E C 1
ATOM 4883 O O . LYS E 1 51 ? 11.137 11.844 -12.871 1.00 28.30 51 LYS E O 1
ATOM 4889 N N . LEU E 1 52 ? 8.944 12.362 -12.864 1.00 27.75 52 LEU E N 1
ATOM 4890 C CA . LEU E 1 52 ? 9.179 13.793 -12.957 1.00 27.95 52 LEU E CA 1
ATOM 4891 C C . LEU E 1 52 ? 9.951 14.317 -11.746 1.00 28.09 52 LEU E C 1
ATOM 4892 O O . LEU E 1 52 ? 10.852 15.157 -11.893 1.00 28.36 52 LEU E O 1
ATOM 4897 N N . LEU E 1 53 ? 9.631 13.795 -10.562 1.00 27.99 53 LEU E N 1
ATOM 4898 C CA . LEU E 1 53 ? 10.309 14.211 -9.340 1.00 28.08 53 LEU E CA 1
ATOM 4899 C C . LEU E 1 53 ? 11.754 13.696 -9.253 1.00 28.61 53 LEU E C 1
ATOM 4900 O O . LEU E 1 53 ? 12.667 14.427 -8.859 1.00 28.71 53 LEU E O 1
ATOM 4905 N N . GLU E 1 54 ? 11.970 12.452 -9.651 1.00 28.97 54 GLU E N 1
ATOM 4906 C CA . GLU E 1 54 ? 13.260 11.820 -9.440 1.00 29.22 54 GLU E CA 1
ATOM 4907 C C . GLU E 1 54 ? 14.222 11.895 -10.621 1.00 29.45 54 GLU E C 1
ATOM 4908 O O . GLU E 1 54 ? 15.425 11.857 -10.414 1.00 30.13 54 GLU E O 1
ATOM 4914 N N . GLU E 1 55 ? 13.697 12.000 -11.840 1.00 29.41 55 GLU E N 1
ATOM 4915 C CA . GLU E 1 55 ? 14.517 11.969 -13.055 1.00 29.27 55 GLU E CA 1
ATOM 4916 C C . GLU E 1 55 ? 14.663 13.330 -13.725 1.00 29.44 55 GLU E C 1
ATOM 4917 O O . GLU E 1 55 ? 15.628 13.568 -14.461 1.00 29.43 55 GLU E O 1
ATOM 4923 N N . GLU E 1 56 ? 13.713 14.220 -13.472 1.00 29.22 56 GLU E N 1
ATOM 4924 C CA . GLU E 1 56 ? 13.702 15.513 -14.144 1.00 29.39 56 GLU E CA 1
ATOM 4925 C C . GLU E 1 56 ? 13.979 16.651 -13.172 1.00 29.03 56 GLU E C 1
ATOM 4926 O O . GLU E 1 56 ? 13.884 17.816 -13.539 1.00 29.36 56 GLU E O 1
ATOM 4932 N N . GLY E 1 57 ? 14.310 16.302 -11.935 1.00 28.46 57 GLY E N 1
ATOM 4933 C CA . GLY E 1 57 ? 14.586 17.275 -10.899 1.00 27.89 57 GLY E CA 1
ATOM 4934 C C . GLY E 1 57 ? 13.453 18.214 -10.525 1.00 27.45 57 GLY E C 1
ATOM 4935 O O . GLY E 1 57 ? 13.715 19.337 -10.100 1.00 27.83 57 GLY E O 1
ATOM 4936 N N . CYS E 1 58 ? 12.208 17.779 -10.672 1.00 26.71 58 CYS E N 1
ATOM 4937 C CA . CYS E 1 58 ? 11.075 18.615 -10.279 1.00 26.70 58 CYS E CA 1
ATOM 4938 C C . CYS E 1 58 ? 10.943 18.712 -8.761 1.00 26.63 58 CYS E C 1
ATOM 4939 O O . CYS E 1 58 ? 10.960 17.699 -8.068 1.00 26.85 58 CYS E O 1
ATOM 4942 N N . ASP E 1 59 ? 10.805 19.934 -8.260 1.00 26.80 59 ASP E N 1
ATOM 4943 C CA . ASP E 1 59 ? 10.637 20.197 -6.819 1.00 27.16 59 ASP E CA 1
ATOM 4944 C C . ASP E 1 59 ? 9.270 19.779 -6.257 1.00 26.97 59 ASP E C 1
ATOM 4945 O O . ASP E 1 59 ? 9.137 19.522 -5.057 1.00 27.19 59 ASP E O 1
ATOM 4950 N N . ILE E 1 60 ? 8.272 19.717 -7.137 1.00 26.82 60 ILE E N 1
ATOM 4951 C CA . ILE E 1 60 ? 6.857 19.500 -6.786 1.00 26.75 60 ILE E CA 1
ATOM 4952 C C . ILE E 1 60 ? 6.126 19.214 -8.095 1.00 26.48 60 ILE E C 1
ATOM 4953 O O . ILE E 1 60 ? 6.586 19.622 -9.167 1.00 25.93 60 ILE E O 1
ATOM 4958 N N . VAL E 1 61 ? 5.010 18.496 -8.010 1.00 26.39 61 VAL E N 1
ATOM 4959 C CA . VAL E 1 61 ? 4.260 18.100 -9.196 1.00 26.25 61 VAL E CA 1
ATOM 4960 C C . VAL E 1 61 ? 2.769 18.345 -9.019 1.00 26.71 61 VAL E C 1
ATOM 4961 O O . VAL E 1 61 ? 2.233 18.252 -7.894 1.00 26.62 61 VAL E O 1
ATOM 4965 N N . MET E 1 62 ? 2.122 18.697 -10.131 1.00 26.85 62 MET E N 1
ATOM 4966 C CA . MET E 1 62 ? 0.669 18.828 -10.189 1.00 27.43 62 MET E CA 1
ATOM 4967 C C . MET E 1 62 ? 0.131 17.683 -11.008 1.00 27.86 62 MET E C 1
ATOM 4968 O O . MET E 1 62 ? 0.471 17.525 -12.191 1.00 28.27 62 MET E O 1
ATOM 4973 N N . ALA E 1 63 ? -0.685 16.861 -10.366 1.00 28.22 63 ALA E N 1
ATOM 4974 C CA . ALA E 1 63 ? -1.313 15.739 -11.030 1.00 28.65 63 ALA E CA 1
ATOM 4975 C C . ALA E 1 63 ? -2.745 16.142 -11.373 1.00 29.32 63 ALA E C 1
ATOM 4976 O O . ALA E 1 63 ? -3.574 16.372 -10.479 1.00 29.44 63 ALA E O 1
ATOM 4978 N N . LEU E 1 64 ? -3.027 16.247 -12.668 1.00 29.70 64 LEU E N 1
ATOM 4979 C CA . LEU E 1 64 ? -4.308 16.742 -13.120 1.00 30.40 64 LEU E CA 1
ATOM 4980 C C . LEU E 1 64 ? -5.115 15.602 -13.708 1.00 31.54 64 LEU E C 1
ATOM 4981 O O . LEU E 1 64 ? -4.665 14.909 -14.626 1.00 31.46 64 LEU E O 1
ATOM 4986 N N . GLY E 1 65 ? -6.307 15.403 -13.146 1.00 32.86 65 GLY E N 1
ATOM 4987 C CA . GLY E 1 65 ? -7.149 14.267 -13.480 1.00 34.22 65 GLY E CA 1
ATOM 4988 C C . GLY E 1 65 ? -8.624 14.617 -13.446 1.00 35.57 65 GLY E C 1
ATOM 4989 O O . GLY E 1 65 ? -9.068 15.442 -12.626 1.00 34.98 65 GLY E O 1
ATOM 4990 N N . MET E 1 66 ? -9.372 13.982 -14.351 1.00 36.93 66 MET E N 1
ATOM 4991 C CA . MET E 1 66 ? -10.806 14.188 -14.509 1.00 38.53 66 MET E CA 1
ATOM 4992 C C . MET E 1 66 ? -11.502 12.831 -14.557 1.00 39.04 66 MET E C 1
ATOM 4993 O O . MET E 1 66 ? -11.719 12.289 -15.646 1.00 39.85 66 MET E O 1
ATOM 4998 N N . PRO E 1 67 ? -11.833 12.261 -13.396 1.00 39.41 67 PRO E N 1
ATOM 4999 C CA . PRO E 1 67 ? -12.565 10.983 -13.352 1.00 39.76 67 PRO E CA 1
ATOM 5000 C C . PRO E 1 67 ? -14.032 11.049 -13.852 1.00 40.21 67 PRO E C 1
ATOM 5001 O O . PRO E 1 67 ? -14.751 12.017 -13.592 1.00 39.90 67 PRO E O 1
ATOM 5005 N N . GLY E 1 68 ? -14.461 9.995 -14.547 1.00 41.03 68 GLY E N 1
ATOM 5006 C CA . GLY E 1 68 ? -15.835 9.858 -15.017 1.00 41.82 68 GLY E CA 1
ATOM 5007 C C . GLY E 1 68 ? -16.854 9.738 -13.896 1.00 42.53 68 GLY E C 1
ATOM 5008 O O . GLY E 1 68 ? -16.516 9.815 -12.707 1.00 42.61 68 GLY E O 1
ATOM 5009 N N . LYS E 1 69 ? -18.112 9.546 -1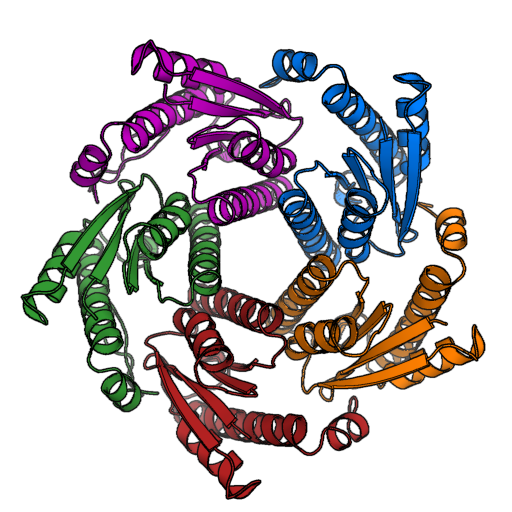4.278 1.00 43.10 69 LYS E N 1
ATOM 5010 C CA . LYS E 1 69 ? -19.216 9.554 -13.323 1.00 43.65 69 LYS E CA 1
ATOM 5011 C C . LYS E 1 69 ? -19.408 8.208 -12.605 1.00 43.89 69 LYS E C 1
ATOM 5012 O O . LYS E 1 69 ? -19.774 8.179 -11.423 1.00 43.75 69 LYS E O 1
ATOM 5018 N N . ALA E 1 70 ? -19.133 7.113 -13.319 1.00 44.06 70 ALA E N 1
ATOM 5019 C CA . ALA E 1 70 ? -19.420 5.749 -12.857 1.00 44.30 70 ALA E CA 1
ATOM 5020 C C . ALA E 1 70 ? -18.702 5.344 -11.567 1.00 44.57 70 ALA E C 1
ATOM 5021 O O . ALA E 1 70 ? -17.642 5.887 -11.236 1.00 44.62 70 ALA E O 1
ATOM 5023 N N . GLU E 1 71 ? -19.297 4.392 -10.842 1.00 44.70 71 GLU E N 1
ATOM 5024 C CA . GLU E 1 71 ? -18.700 3.832 -9.619 1.00 44.73 71 GLU E CA 1
ATOM 5025 C C . GLU E 1 71 ? -17.358 3.135 -9.905 1.00 44.31 71 GLU E C 1
ATOM 5026 O O . GLU E 1 71 ? -16.470 3.100 -9.044 1.00 44.35 71 GLU E O 1
ATOM 5032 N N . LYS E 1 72 ? -17.220 2.593 -11.117 1.00 43.95 72 LYS E N 1
ATOM 5033 C CA . LYS E 1 72 ? -15.957 2.017 -11.584 1.00 43.40 72 LYS E CA 1
ATOM 5034 C C . LYS E 1 72 ? -14.873 3.094 -11.727 1.00 43.09 72 LYS E C 1
ATOM 5035 O O . LYS E 1 72 ? -13.714 2.864 -11.378 1.00 43.25 72 LYS E O 1
ATOM 5041 N N . ASP E 1 73 ? -15.263 4.260 -12.244 1.00 42.55 73 ASP E N 1
ATOM 5042 C CA . ASP E 1 73 ? -14.377 5.418 -12.354 1.00 42.06 73 ASP E CA 1
ATOM 5043 C C . ASP E 1 73 ? -13.884 5.909 -10.986 1.00 41.57 73 ASP E C 1
ATOM 5044 O O . ASP E 1 73 ? -12.701 6.244 -10.814 1.00 41.68 73 ASP E O 1
ATOM 5049 N N . LYS E 1 74 ? -14.797 5.937 -10.020 1.00 40.88 74 LYS E N 1
ATOM 5050 C CA . LYS E 1 74 ? -14.497 6.353 -8.656 1.00 40.35 74 LYS E CA 1
ATOM 5051 C C . LYS E 1 74 ? -13.514 5.405 -7.969 1.00 39.69 74 LYS E C 1
ATOM 5052 O O . LYS E 1 74 ? -12.696 5.839 -7.162 1.00 39.69 74 LYS E O 1
ATOM 5058 N N . VAL E 1 75 ? -13.593 4.119 -8.304 1.00 38.97 75 VAL E N 1
ATOM 5059 C CA . VAL E 1 75 ? -12.637 3.121 -7.812 1.00 38.38 75 VAL E CA 1
ATOM 5060 C C . VAL E 1 75 ? -11.212 3.416 -8.347 1.00 38.00 75 VAL E C 1
ATOM 5061 O O . VAL E 1 75 ? -10.237 3.398 -7.587 1.00 37.34 75 VAL E O 1
ATOM 5065 N N . CYS E 1 76 ? -11.116 3.711 -9.648 1.00 37.71 76 CYS E N 1
ATOM 5066 C CA . CYS E 1 76 ? -9.843 4.068 -10.297 1.00 37.80 76 CYS E CA 1
ATOM 5067 C C . CYS E 1 76 ? -9.251 5.371 -9.779 1.00 36.59 76 CYS E C 1
ATOM 5068 O O . CYS E 1 76 ? -8.039 5.483 -9.634 1.00 36.56 76 CYS E O 1
ATOM 5071 N N . ALA E 1 77 ? -10.112 6.360 -9.543 1.00 35.58 77 ALA E N 1
ATOM 5072 C CA . ALA E 1 77 ? -9.696 7.633 -8.963 1.00 34.74 77 ALA E CA 1
ATOM 5073 C C . ALA E 1 77 ? -9.053 7.411 -7.583 1.00 34.10 77 ALA E C 1
ATOM 5074 O O . ALA E 1 77 ? -7.988 7.959 -7.289 1.00 33.67 77 ALA E O 1
ATOM 5076 N N . HIS E 1 78 ? -9.707 6.581 -6.767 1.00 33.22 78 HIS E N 1
ATOM 5077 C CA . HIS E 1 78 ? -9.195 6.143 -5.475 1.00 32.56 78 HIS E CA 1
ATOM 5078 C C . HIS E 1 78 ? -7.855 5.397 -5.593 1.00 32.10 78 HIS E C 1
ATOM 5079 O O . HIS E 1 78 ? -7.009 5.471 -4.695 1.00 31.82 78 HIS E O 1
ATOM 5086 N N . GLU E 1 79 ? -7.683 4.676 -6.697 1.00 31.72 79 GLU E N 1
ATOM 5087 C CA . GLU E 1 79 ? -6.453 3.933 -6.978 1.00 31.33 79 GLU E CA 1
ATOM 5088 C C . GLU E 1 79 ? -5.315 4.880 -7.355 1.00 30.80 79 GLU E C 1
ATOM 5089 O O . GLU E 1 79 ? -4.158 4.655 -6.984 1.00 30.74 79 GLU E O 1
ATOM 5095 N N . ALA E 1 80 ? -5.655 5.938 -8.090 1.00 30.01 80 ALA E N 1
ATOM 5096 C CA . ALA E 1 80 ? -4.673 6.917 -8.528 1.00 29.44 80 ALA E CA 1
ATOM 5097 C C . ALA E 1 80 ? -4.218 7.736 -7.335 1.00 29.39 80 ALA E C 1
ATOM 5098 O O . ALA E 1 80 ? -3.027 8.026 -7.187 1.00 29.28 80 ALA E O 1
ATOM 5100 N N . SER E 1 81 ? -5.181 8.074 -6.483 1.00 28.93 81 SER E N 1
ATOM 5101 C CA . SER E 1 81 ? -4.957 8.847 -5.2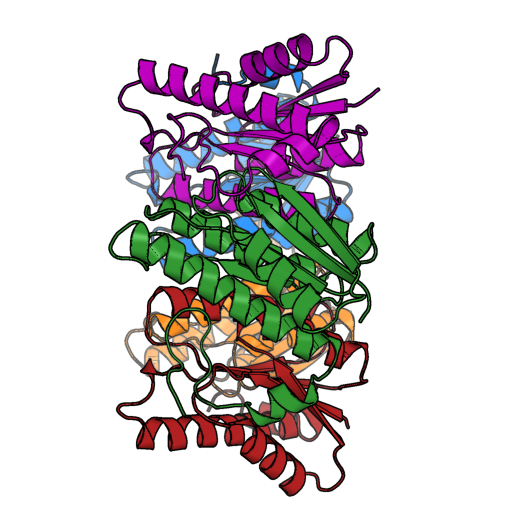71 1.00 29.04 81 SER E CA 1
ATOM 5102 C C . SER E 1 81 ? -4.017 8.190 -4.274 1.00 29.11 81 SER E C 1
ATOM 5103 O O . SER E 1 81 ? -3.141 8.864 -3.722 1.00 29.64 81 SER E O 1
ATOM 5106 N N . LEU E 1 82 ? -4.205 6.890 -4.032 1.00 28.92 82 LEU E N 1
ATOM 5107 C CA . LEU E 1 82 ? -3.232 6.091 -3.265 1.00 28.88 82 LEU E CA 1
ATOM 5108 C C . LEU E 1 82 ? -1.847 6.116 -3.910 1.00 28.36 82 LEU E C 1
ATOM 5109 O O . LEU E 1 82 ? -0.847 6.336 -3.225 1.00 28.52 82 LEU E O 1
ATOM 5114 N N . GLY E 1 83 ? -1.809 5.862 -5.221 1.00 28.04 83 GLY E N 1
ATOM 5115 C CA . GLY E 1 83 ? -0.596 5.932 -6.014 1.00 27.75 83 GLY E CA 1
ATOM 5116 C C . GLY E 1 83 ? 0.135 7.251 -5.853 1.00 28.11 83 GLY E C 1
ATOM 5117 O O . GLY E 1 83 ? 1.342 7.264 -5.580 1.00 27.86 83 GLY E O 1
ATOM 5118 N N . LEU E 1 84 ? -0.591 8.358 -6.010 1.00 28.11 84 LEU E N 1
ATOM 5119 C CA . LEU E 1 84 ? -0.006 9.677 -5.811 1.00 29.16 84 LEU E CA 1
ATOM 5120 C C . LEU E 1 84 ? 0.610 9.766 -4.413 1.00 29.44 84 LEU E C 1
ATOM 5121 O O . LEU E 1 84 ? 1.758 10.178 -4.264 1.00 29.19 84 LEU E O 1
ATOM 5126 N N . MET E 1 85 ? -0.147 9.334 -3.405 1.00 30.15 85 MET E N 1
ATOM 5127 C CA . MET E 1 85 ? 0.305 9.403 -2.010 1.00 30.75 85 MET E CA 1
ATOM 5128 C C . MET E 1 85 ? 1.547 8.557 -1.718 1.00 30.40 85 MET E C 1
ATOM 5129 O O . MET E 1 85 ? 2.392 8.949 -0.907 1.00 30.54 85 MET E O 1
ATOM 5134 N N . LEU E 1 86 ? 1.650 7.393 -2.355 1.00 29.94 86 LEU E N 1
ATOM 5135 C CA . LEU E 1 86 ? 2.841 6.557 -2.190 1.00 30.01 86 LEU E CA 1
ATOM 5136 C C . LEU E 1 86 ? 4.048 7.148 -2.902 1.00 29.26 86 LEU E C 1
ATOM 5137 O O . LEU E 1 86 ? 5.164 7.035 -2.406 1.00 29.32 86 LEU E O 1
ATOM 5142 N N . ALA E 1 87 ? 3.818 7.760 -4.064 1.00 28.79 87 ALA E N 1
ATOM 5143 C CA . ALA E 1 87 ? 4.875 8.415 -4.841 1.00 28.43 87 ALA E CA 1
ATOM 5144 C C . ALA E 1 87 ? 5.540 9.549 -4.061 1.00 28.02 87 ALA E C 1
ATOM 5145 O O . ALA E 1 87 ? 6.755 9.694 -4.079 1.00 28.19 87 ALA E O 1
ATOM 5147 N N . GLN E 1 88 ? 4.724 10.341 -3.378 1.00 27.60 88 GLN E N 1
ATOM 5148 C CA . GLN E 1 88 ? 5.191 11.433 -2.537 1.00 27.63 88 GLN E CA 1
ATOM 5149 C C . GLN E 1 88 ? 6.036 10.926 -1.357 1.00 27.44 88 GLN E C 1
ATOM 5150 O O . GLN E 1 88 ? 7.083 11.481 -1.057 1.00 26.94 88 GLN E O 1
ATOM 5156 N N . LEU E 1 89 ? 5.568 9.883 -0.689 1.00 27.26 89 LEU E N 1
ATOM 5157 C CA . LEU E 1 89 ? 6.297 9.303 0.434 1.00 27.52 89 LEU E CA 1
ATOM 5158 C C . LEU E 1 89 ? 7.666 8.721 0.053 1.00 27.93 89 LEU E C 1
ATOM 5159 O O . LEU E 1 89 ? 8.636 8.870 0.798 1.00 28.04 89 LEU E O 1
ATOM 5164 N N . MET E 1 90 ? 7.741 8.076 -1.110 1.00 28.60 90 MET E N 1
ATOM 5165 C CA . MET E 1 90 ? 8.980 7.455 -1.595 1.00 29.37 90 MET E CA 1
ATOM 5166 C C . MET E 1 90 ? 10.009 8.488 -2.082 1.00 29.15 90 MET E C 1
ATOM 5167 O O . MET E 1 90 ? 11.177 8.165 -2.282 1.00 29.19 90 MET E O 1
ATOM 5172 N N . THR E 1 91 ? 9.534 9.711 -2.288 1.00 29.22 91 THR E N 1
ATOM 5173 C CA . THR E 1 91 ? 10.316 10.873 -2.706 1.00 29.32 91 THR E CA 1
ATOM 5174 C C . THR E 1 91 ? 9.734 12.013 -1.924 1.00 30.18 91 THR E C 1
ATOM 5175 O O . THR E 1 91 ? 8.798 12.653 -2.432 1.00 32.00 91 THR E O 1
ATOM 5179 N N . ASN E 1 92 ? 10.218 12.273 -0.718 1.00 29.68 92 ASN E N 1
ATOM 5180 C CA . ASN E 1 92 ? 9.710 13.365 0.128 1.00 29.00 92 ASN E CA 1
ATOM 5181 C C . ASN E 1 92 ? 9.393 14.691 -0.595 1.00 28.85 92 ASN E C 1
ATOM 5182 O O . ASN E 1 92 ? 9.923 15.767 -0.245 1.00 28.63 92 ASN E O 1
ATOM 5187 N N . LYS E 1 93 ? 8.539 14.605 -1.612 1.00 28.25 93 LYS E N 1
ATOM 5188 C CA . LYS E 1 93 ? 8.099 15.770 -2.364 1.00 28.17 93 LYS E CA 1
ATOM 5189 C C . LYS E 1 93 ? 6.583 15.753 -2.545 1.00 27.56 93 LYS E C 1
ATOM 5190 O O . LYS E 1 93 ? 5.981 14.692 -2.690 1.00 26.97 93 LYS E O 1
ATOM 5196 N N . HIS E 1 94 ? 5.983 16.939 -2.519 1.00 27.04 94 HIS E N 1
ATOM 5197 C CA . HIS E 1 94 ? 4.554 17.099 -2.776 1.00 26.59 94 HIS E CA 1
ATOM 5198 C C . HIS E 1 94 ? 4.134 16.801 -4.227 1.00 26.88 94 HIS E C 1
ATOM 5199 O O . HIS E 1 94 ? 4.846 17.082 -5.195 1.00 26.04 94 HIS E O 1
ATOM 5206 N N . ILE E 1 95 ? 2.961 16.195 -4.339 1.00 27.02 95 ILE E N 1
ATOM 5207 C CA . ILE E 1 95 ? 2.223 16.165 -5.568 1.00 27.48 95 ILE E CA 1
ATOM 5208 C C . ILE E 1 95 ? 0.855 16.699 -5.208 1.00 27.41 95 ILE E C 1
ATOM 5209 O O . ILE E 1 95 ? 0.188 16.167 -4.337 1.00 27.47 95 ILE E O 1
ATOM 5214 N N . ILE E 1 96 ? 0.451 17.779 -5.858 1.00 27.55 96 ILE E N 1
ATOM 5215 C CA . ILE E 1 96 ? -0.865 18.331 -5.612 1.00 27.41 96 ILE E CA 1
ATOM 5216 C C . ILE E 1 96 ? -1.882 17.664 -6.524 1.00 27.75 96 ILE E C 1
ATOM 5217 O O . ILE E 1 96 ? -1.837 17.801 -7.756 1.00 27.41 96 ILE E O 1
ATOM 5222 N N . GLU E 1 97 ? -2.794 16.929 -5.904 1.00 28.11 97 GLU E N 1
ATOM 5223 C CA . GLU E 1 97 ? -3.804 16.195 -6.642 1.00 28.71 97 GLU E CA 1
ATOM 5224 C C . GLU E 1 97 ? -4.884 17.170 -7.068 1.00 28.99 97 GLU E C 1
ATOM 5225 O O . GLU E 1 97 ? -5.594 17.712 -6.228 1.00 29.32 97 GLU E O 1
ATOM 5231 N N . VAL E 1 98 ? -4.973 17.410 -8.373 1.00 29.23 98 VAL E N 1
ATOM 5232 C CA . VAL E 1 98 ? -6.032 18.236 -8.935 1.00 29.58 98 VAL E CA 1
ATOM 5233 C C . VAL E 1 98 ? -6.986 17.302 -9.689 1.00 29.73 98 VAL E C 1
ATOM 5234 O O . VAL E 1 98 ? -6.878 17.140 -10.904 1.00 29.64 98 VAL E O 1
ATOM 5238 N N . PHE E 1 99 ? -7.878 16.658 -8.928 1.00 30.18 99 PHE E N 1
ATOM 5239 C CA . PHE E 1 99 ? -8.905 15.762 -9.463 1.00 31.22 99 PHE E CA 1
ATOM 5240 C C . PHE E 1 99 ? -10.284 16.430 -9.453 1.00 31.90 99 PHE E C 1
ATOM 5241 O O . PHE E 1 99 ? -10.790 16.796 -8.389 1.00 31.98 99 PHE E O 1
ATOM 5249 N N . VAL E 1 100 ? -10.872 16.575 -10.643 1.00 32.54 100 VAL E N 1
ATOM 5250 C CA . VAL E 1 100 ? -12.228 17.087 -10.809 1.00 33.23 100 VAL E CA 1
ATOM 5251 C C . VAL E 1 100 ? -13.140 15.988 -11.353 1.00 33.81 100 VAL E C 1
ATOM 5252 O O . VAL E 1 100 ? -13.016 15.588 -12.511 1.00 33.63 100 VAL E O 1
ATOM 5256 N N . HIS E 1 101 ? -14.041 15.494 -10.505 1.00 34.99 101 HIS E N 1
ATOM 5257 C CA . HIS E 1 101 ? -15.050 14.502 -10.908 1.00 36.17 101 HIS E CA 1
ATOM 5258 C C . HIS E 1 101 ? -16.123 15.137 -11.776 1.00 36.52 101 HIS E C 1
ATOM 5259 O O . HIS E 1 101 ? -16.447 16.305 -11.605 1.00 36.81 101 HIS E O 1
ATOM 5266 N N . GLU E 1 102 ? -16.683 14.361 -12.694 1.00 37.30 102 GLU E N 1
ATOM 5267 C CA . GLU E 1 102 ? -17.805 14.835 -13.500 1.00 38.16 102 GLU E CA 1
ATOM 5268 C C . GLU E 1 102 ? -19.089 14.993 -12.671 1.00 38.76 102 GLU E C 1
ATOM 5269 O O . GLU E 1 102 ? -19.932 15.833 -12.989 1.00 39.21 102 GLU E O 1
ATOM 5275 N N . ASP E 1 103 ? -19.201 14.208 -11.595 1.00 39.33 103 ASP E N 1
ATOM 5276 C CA . ASP E 1 103 ? -20.225 14.375 -10.542 1.00 39.81 103 ASP E CA 1
ATOM 5277 C C . ASP E 1 103 ? -20.339 15.782 -9.938 1.00 39.13 103 ASP E C 1
ATOM 5278 O O . ASP E 1 103 ? -21.384 16.154 -9.412 1.00 38.65 103 ASP E O 1
ATOM 5283 N N . GLU E 1 104 ? -19.253 16.540 -9.991 1.00 39.03 104 GLU E N 1
ATOM 5284 C CA . GLU E 1 104 ? -19.131 17.800 -9.251 1.00 39.02 104 GLU E CA 1
ATOM 5285 C C . GLU E 1 104 ? -19.827 18.991 -9.900 1.00 38.93 104 GLU E C 1
ATOM 5286 O O . GLU E 1 104 ? -20.193 19.956 -9.221 1.00 39.22 104 GLU E O 1
ATOM 5292 N N . ALA E 1 105 ? -19.990 18.926 -11.215 1.00 38.76 105 ALA E N 1
ATOM 5293 C CA . ALA E 1 105 ? -20.633 19.987 -11.952 1.00 38.91 105 ALA E CA 1
ATOM 5294 C C . ALA E 1 105 ? -21.960 19.492 -12.504 1.00 39.26 105 ALA E C 1
ATOM 5295 O O . ALA E 1 105 ? -22.214 18.283 -12.562 1.00 39.00 105 ALA E O 1
ATOM 5297 N N . LYS E 1 106 ? -22.807 20.444 -12.875 1.00 39.37 106 LYS E N 1
ATOM 5298 C CA . LYS E 1 106 ? -23.954 20.182 -13.725 1.00 39.93 106 LYS E CA 1
ATOM 5299 C C . LYS E 1 106 ? -23.586 20.819 -15.061 1.00 40.27 106 LYS E C 1
ATOM 5300 O O . LYS E 1 106 ? -22.946 21.866 -15.077 1.00 40.93 106 LYS E O 1
ATOM 5306 N N . ASP E 1 107 ? -23.959 20.182 -16.166 1.00 40.17 107 ASP E N 1
ATOM 5307 C CA . ASP E 1 107 ? -23.513 20.571 -17.520 1.00 40.36 107 ASP E CA 1
ATOM 5308 C C . ASP E 1 107 ? -21.986 20.631 -17.746 1.00 40.52 107 ASP E C 1
ATOM 5309 O O . ASP E 1 107 ? -21.192 20.462 -16.814 1.00 40.42 107 ASP E O 1
ATOM 5314 N N . ASP E 1 108 ? -21.603 20.881 -18.999 1.00 40.44 108 ASP E N 1
ATOM 5315 C CA . ASP E 1 108 ? -20.204 20.958 -19.413 1.00 40.58 108 ASP E CA 1
ATOM 5316 C C . ASP E 1 108 ? -19.604 22.343 -19.149 1.00 40.14 108 ASP E C 1
ATOM 5317 O O . ASP E 1 108 ? -18.408 22.464 -18.840 1.00 40.18 108 ASP E O 1
ATOM 5322 N N . LYS E 1 109 ? -20.439 23.377 -19.267 1.00 39.30 109 LYS E N 1
ATOM 5323 C CA . LYS E 1 109 ? -20.017 24.753 -19.026 1.00 38.68 109 LYS E CA 1
ATOM 5324 C C . LYS E 1 109 ? -19.493 24.895 -17.603 1.00 38.40 109 LYS E C 1
ATOM 5325 O O . LYS E 1 109 ? -18.439 25.500 -17.376 1.00 38.37 109 LYS E O 1
ATOM 5331 N N . GLU E 1 110 ? -20.211 24.301 -16.655 1.00 37.99 110 GLU E N 1
ATOM 5332 C CA . GLU E 1 110 ? -19.790 24.291 -15.260 1.00 37.52 110 GLU E CA 1
ATOM 5333 C C . GLU E 1 110 ? -18.566 23.411 -14.998 1.00 37.28 110 GLU E C 1
ATOM 5334 O O . GLU E 1 110 ? -17.709 23.775 -14.193 1.00 37.08 110 GLU E O 1
ATOM 5340 N N . LEU E 1 111 ? -18.491 22.263 -15.673 1.00 36.96 111 LEU E N 1
ATOM 5341 C CA . LEU E 1 111 ? -17.323 21.385 -15.592 1.00 36.52 111 LEU E CA 1
ATOM 5342 C C . LEU E 1 111 ? -16.077 22.119 -16.050 1.00 36.16 111 LEU E C 1
ATOM 5343 O O . LEU E 1 111 ? -15.012 21.973 -15.460 1.00 35.99 111 LEU E O 1
ATOM 5348 N N . ASP E 1 112 ? -16.226 22.907 -17.112 1.00 36.33 112 ASP E N 1
ATOM 5349 C CA . ASP E 1 112 ? -15.124 23.674 -17.677 1.00 36.10 112 ASP E CA 1
ATOM 5350 C C . ASP E 1 112 ? -14.651 24.713 -16.672 1.00 35.83 112 ASP E C 1
ATOM 5351 O O . ASP E 1 112 ? -13.460 24.781 -16.361 1.00 35.81 112 ASP E O 1
ATOM 5356 N N . TRP E 1 113 ? -15.597 25.496 -16.160 1.00 35.65 113 TRP E N 1
ATOM 5357 C CA . TRP E 1 113 ? -15.340 26.510 -15.136 1.00 35.77 113 TRP E CA 1
ATOM 5358 C C . TRP E 1 113 ? -14.670 25.914 -13.893 1.00 35.31 113 TRP E C 1
ATOM 5359 O O . TRP E 1 113 ? -13.617 26.390 -13.467 1.00 35.32 113 TRP E O 1
ATOM 5370 N N . LEU E 1 114 ? -15.278 24.865 -13.334 1.00 34.71 114 LEU E N 1
ATOM 5371 C CA . LEU E 1 114 ? -14.820 24.256 -12.085 1.00 34.24 114 LEU E CA 1
ATOM 5372 C C . LEU E 1 114 ? -13.381 23.736 -12.150 1.00 34.16 114 LEU E C 1
ATOM 5373 O O . LEU E 1 114 ? -12.568 24.050 -11.281 1.00 33.88 114 LEU E O 1
ATOM 5378 N N . ALA E 1 115 ? -13.092 22.934 -13.177 1.00 34.02 115 ALA E N 1
ATOM 5379 C CA . ALA E 1 115 ? -11.777 22.330 -13.365 1.00 33.89 115 ALA E CA 1
ATOM 5380 C C . ALA E 1 115 ? -10.687 23.378 -13.521 1.00 33.72 115 ALA E C 1
ATOM 5381 O O . ALA E 1 115 ? -9.607 23.232 -12.969 1.00 33.67 115 ALA E O 1
ATOM 5383 N N . LYS E 1 116 ? -10.988 24.437 -14.266 1.00 34.17 116 LYS E N 1
ATOM 5384 C CA . LYS E 1 116 ? -10.057 25.545 -14.472 1.00 34.28 116 LYS E CA 1
ATOM 5385 C C . LYS E 1 116 ? -9.791 26.348 -13.178 1.00 34.07 116 LYS E C 1
ATOM 5386 O O . LYS E 1 116 ? -8.642 26.675 -12.864 1.00 34.15 116 LYS E O 1
ATOM 5392 N N . ARG E 1 117 ? -10.842 26.642 -12.423 1.00 33.79 117 ARG E N 1
ATOM 5393 C CA . ARG E 1 117 ? -10.685 27.339 -11.150 1.00 33.77 117 ARG E CA 1
ATOM 5394 C C . ARG E 1 117 ? -9.978 26.489 -10.106 1.00 33.33 117 ARG E C 1
ATOM 5395 O O . ARG E 1 117 ? -9.137 26.997 -9.381 1.00 33.21 117 ARG E O 1
ATOM 5403 N N . ARG E 1 118 ? -10.295 25.196 -10.051 1.00 32.92 118 ARG E N 1
ATOM 5404 C CA . ARG E 1 118 ? -9.604 24.286 -9.137 1.00 32.87 118 ARG E CA 1
ATOM 5405 C C . ARG E 1 118 ? -8.095 24.231 -9.436 1.00 32.68 118 ARG E C 1
ATOM 5406 O O . ARG E 1 118 ? -7.277 24.318 -8.511 1.00 32.18 118 ARG E O 1
ATOM 5414 N N . ALA E 1 119 ? -7.749 24.105 -10.723 1.00 32.11 119 ALA E N 1
ATOM 5415 C CA . ALA E 1 119 ? -6.363 24.043 -11.190 1.00 32.11 119 ALA E CA 1
ATOM 5416 C C . ALA E 1 119 ? -5.605 25.306 -10.859 1.00 31.97 119 ALA E C 1
ATOM 5417 O O . ALA E 1 119 ? -4.415 25.269 -10.593 1.00 32.03 119 ALA E O 1
ATOM 5419 N N . GLU E 1 120 ? -6.307 26.428 -10.925 1.00 32.29 120 GLU E N 1
ATOM 5420 C CA . GLU E 1 120 ? -5.716 27.733 -10.705 1.00 32.43 120 GLU E CA 1
ATOM 5421 C C . GLU E 1 120 ? -5.454 27.981 -9.216 1.00 32.10 120 GLU E C 1
ATOM 5422 O O . GLU E 1 120 ? -4.404 28.495 -8.841 1.00 31.88 120 GLU E O 1
ATOM 5428 N N . GLU E 1 121 ? -6.418 27.612 -8.376 1.00 31.87 121 GLU E N 1
ATOM 5429 C CA . GLU E 1 121 ? -6.293 27.795 -6.933 1.00 31.91 121 GLU E CA 1
ATOM 5430 C C . GLU E 1 121 ? -5.210 26.874 -6.388 1.00 31.89 121 GLU E C 1
ATOM 5431 O O . GLU E 1 121 ? -4.422 27.270 -5.516 1.00 32.29 121 GLU E O 1
ATOM 5437 N N . HIS E 1 122 ? -5.138 25.665 -6.945 1.00 31.41 122 HIS E N 1
ATOM 5438 C CA . HIS E 1 122 ? -4.067 24.727 -6.616 1.00 30.76 122 HIS E CA 1
ATOM 5439 C C . HIS E 1 122 ? -2.693 25.199 -7.098 1.00 30.38 122 HIS E C 1
ATOM 5440 O O . HIS E 1 122 ? -1.696 24.972 -6.420 1.00 29.94 122 HIS E O 1
ATOM 5447 N N . ALA E 1 123 ? -2.637 25.855 -8.259 1.00 30.14 123 ALA E N 1
ATOM 5448 C CA . ALA E 1 123 ? -1.383 26.453 -8.738 1.00 29.93 123 ALA E CA 1
ATOM 5449 C C . ALA E 1 123 ? -0.847 27.477 -7.728 1.00 29.94 123 ALA E C 1
ATOM 5450 O O . ALA E 1 123 ? 0.341 27.513 -7.427 1.00 29.86 123 ALA E O 1
ATOM 5452 N N . GLU E 1 124 ? -1.740 28.290 -7.186 1.00 30.40 124 GLU E N 1
ATOM 5453 C CA . GLU E 1 124 ? -1.376 29.265 -6.168 1.00 31.09 124 GLU E CA 1
ATOM 5454 C C . GLU E 1 124 ? -0.851 28.589 -4.889 1.00 30.98 124 GLU E C 1
ATOM 5455 O O . GLU E 1 124 ? 0.130 29.050 -4.303 1.00 31.42 124 GLU E O 1
ATOM 5461 N N . ASN E 1 125 ? -1.498 27.503 -4.465 1.00 30.44 125 ASN E N 1
ATOM 5462 C CA . ASN E 1 125 ? -1.011 26.711 -3.331 1.00 30.32 125 ASN E CA 1
ATOM 5463 C C . ASN E 1 125 ? 0.392 26.159 -3.564 1.00 29.99 125 ASN E C 1
ATOM 5464 O O . ASN E 1 125 ? 1.191 26.101 -2.639 1.00 29.82 125 ASN E O 1
ATOM 5469 N N . VAL E 1 126 ? 0.673 25.765 -4.807 1.00 30.00 126 VAL E N 1
ATOM 5470 C CA . VAL E 1 126 ? 2.014 25.382 -5.234 1.00 29.82 126 VAL E CA 1
ATOM 5471 C C . VAL E 1 126 ? 2.976 26.545 -5.027 1.00 29.66 126 VAL E C 1
ATOM 5472 O O . VAL E 1 126 ? 4.044 26.360 -4.460 1.00 29.31 126 VAL E O 1
ATOM 5476 N N . TYR E 1 127 ? 2.588 27.745 -5.465 1.00 30.19 127 TYR E N 1
ATOM 5477 C CA . TYR E 1 127 ? 3.442 28.923 -5.290 1.00 30.58 127 TYR E CA 1
ATOM 5478 C C . TYR E 1 127 ? 3.772 29.065 -3.814 1.00 31.17 127 TYR E C 1
ATOM 5479 O O . TYR E 1 127 ? 4.922 29.346 -3.433 1.00 30.65 127 TYR E O 1
ATOM 5488 N N . TYR E 1 128 ? 2.744 28.832 -2.998 1.00 31.44 128 TYR E N 1
ATOM 5489 C CA . TYR E 1 128 ? 2.832 29.003 -1.567 1.00 32.31 128 TYR E CA 1
ATOM 5490 C C . TYR E 1 128 ? 3.730 27.990 -0.892 1.00 32.22 128 TYR E C 1
ATOM 5491 O O . TYR E 1 128 ? 4.589 28.368 -0.107 1.00 31.80 128 TYR E O 1
ATOM 5500 N N . LEU E 1 129 ? 3.571 26.712 -1.227 1.00 32.29 129 LEU E N 1
ATOM 5501 C CA . LEU E 1 129 ? 4.439 25.681 -0.654 1.00 32.68 129 LEU E CA 1
ATOM 5502 C C . LEU E 1 129 ? 5.899 25.927 -1.026 1.00 32.63 129 LEU E C 1
ATOM 5503 O O . LEU E 1 129 ? 6.799 25.635 -0.243 1.00 32.85 129 LEU E O 1
ATOM 5508 N N . LEU E 1 130 ? 6.116 26.499 -2.207 1.00 33.02 130 LEU E N 1
ATOM 5509 C CA . LEU E 1 130 ? 7.459 26.714 -2.743 1.00 33.66 130 LEU E CA 1
ATOM 5510 C C . LEU E 1 130 ? 8.172 27.958 -2.228 1.00 34.16 130 LEU E C 1
ATOM 5511 O O . LEU E 1 130 ? 9.393 27.938 -2.047 1.00 34.43 130 LEU E O 1
ATOM 5516 N N . PHE E 1 131 ? 7.423 29.032 -1.987 1.00 34.71 131 PHE E N 1
ATOM 5517 C CA . PHE E 1 131 ? 8.038 30.331 -1.727 1.00 35.17 131 PHE E CA 1
ATOM 5518 C C . PHE E 1 131 ? 7.638 31.012 -0.419 1.00 35.86 131 PHE E C 1
ATOM 5519 O O . PHE E 1 131 ? 8.424 31.781 0.142 1.00 36.23 131 PHE E O 1
ATOM 5527 N N . LYS E 1 132 ? 6.424 30.745 0.056 1.00 36.42 132 LYS E N 1
ATOM 5528 C CA . LYS E 1 132 ? 5.867 31.423 1.228 1.00 36.85 132 LYS E CA 1
ATOM 5529 C C . LYS E 1 132 ? 4.984 30.452 2.035 1.00 37.01 132 LYS E C 1
ATOM 5530 O O . LYS E 1 132 ? 3.783 30.678 2.164 1.00 36.40 132 LYS E O 1
ATOM 5536 N N . PRO E 1 133 ? 5.568 29.369 2.559 1.00 37.60 133 PRO E N 1
ATOM 5537 C CA . PRO E 1 133 ? 4.780 28.362 3.296 1.00 38.09 133 PRO E CA 1
ATOM 5538 C C . PRO E 1 133 ? 4.083 28.918 4.546 1.00 38.58 133 PRO E C 1
ATOM 5539 O O . PRO E 1 133 ? 3.005 28.425 4.900 1.00 38.61 133 PRO E O 1
ATOM 5543 N N . GLU E 1 134 ? 4.672 29.938 5.174 1.00 38.61 134 GLU E N 1
ATOM 5544 C CA . GLU E 1 134 ? 4.102 30.555 6.374 1.00 38.84 134 GLU E CA 1
ATOM 5545 C C . GLU E 1 134 ? 2.767 31.247 6.111 1.00 39.04 134 GLU E C 1
ATOM 5546 O O . GLU E 1 134 ? 1.987 31.455 7.041 1.00 39.48 134 GLU E O 1
ATOM 5552 N N . TYR E 1 135 ? 2.498 31.609 4.859 1.00 39.10 135 TYR E N 1
ATOM 5553 C CA . TYR E 1 135 ? 1.188 32.160 4.516 1.00 39.23 135 TYR E CA 1
ATOM 5554 C C . TYR E 1 135 ? 0.103 31.114 4.704 1.00 39.23 135 TYR E C 1
ATOM 5555 O O . TYR E 1 135 ? -0.992 31.437 5.159 1.00 39.27 135 TYR E O 1
ATOM 5564 N N . LEU E 1 136 ? 0.407 29.864 4.351 1.00 39.04 136 LEU E N 1
ATOM 5565 C CA . LEU E 1 136 ? -0.558 28.781 4.544 1.00 38.97 136 LEU E CA 1
ATOM 5566 C C . LEU E 1 136 ? -0.876 28.600 6.030 1.00 39.07 136 LEU E C 1
ATOM 5567 O O . LEU E 1 136 ? -2.000 28.230 6.397 1.00 39.04 136 LEU E O 1
ATOM 5572 N N . THR E 1 137 ? 0.112 28.900 6.871 1.00 38.77 137 THR E N 1
ATOM 5573 C CA . THR E 1 137 ? -0.052 28.876 8.323 1.00 38.80 137 THR E CA 1
ATOM 5574 C C . THR E 1 137 ? -0.967 30.004 8.835 1.00 38.89 137 THR E C 1
ATOM 5575 O O . THR E 1 137 ? -1.693 29.818 9.812 1.00 39.06 137 THR E O 1
ATOM 5579 N N . ARG E 1 138 ? -0.954 31.151 8.159 1.00 38.85 138 ARG E N 1
ATOM 5580 C CA . ARG E 1 138 ? -1.927 32.208 8.431 1.00 38.92 138 ARG E CA 1
ATOM 5581 C C . ARG E 1 138 ? -3.338 31.707 8.149 1.00 38.87 138 ARG E C 1
ATOM 5582 O O . ARG E 1 138 ? -4.299 32.112 8.806 1.00 38.98 138 ARG E O 1
ATOM 5590 N N . MET E 1 139 ? -3.437 30.803 7.178 1.00 38.96 139 MET E N 1
ATOM 5591 C CA . MET E 1 139 ? -4.709 30.293 6.671 1.00 38.76 139 MET E CA 1
ATOM 5592 C C . MET E 1 139 ? -5.104 28.929 7.249 1.00 38.27 139 MET E C 1
ATOM 5593 O O . MET E 1 139 ? -6.053 28.288 6.780 1.00 38.37 139 MET E O 1
ATOM 5598 N N . ALA E 1 140 ? -4.388 28.499 8.282 1.00 37.75 140 ALA E N 1
ATOM 5599 C CA . ALA E 1 140 ? -4.751 27.292 9.023 1.00 36.80 140 ALA E CA 1
ATOM 5600 C C . ALA E 1 140 ? -6.151 27.432 9.632 1.00 35.99 140 ALA E C 1
ATOM 5601 O O . ALA E 1 140 ? -6.436 28.413 10.323 1.00 35.58 140 ALA E O 1
ATOM 5603 N N . GLY E 1 141 ? -7.022 26.460 9.368 1.00 35.17 141 GLY E N 1
ATOM 5604 C CA . GLY E 1 141 ? -8.349 26.441 9.970 1.00 34.49 141 GLY E CA 1
ATOM 5605 C C . GLY E 1 141 ? -9.336 27.444 9.395 1.00 34.16 141 GLY E C 1
ATOM 5606 O O . GLY E 1 141 ? -10.351 27.751 10.014 1.00 33.74 141 GLY E O 1
ATOM 5607 N N . LYS E 1 142 ? -9.048 27.928 8.189 1.00 34.54 142 LYS E N 1
ATOM 5608 C CA . LYS E 1 142 ? -9.824 28.996 7.574 1.00 34.46 142 LYS E CA 1
ATOM 5609 C C . LYS E 1 142 ? -10.857 28.511 6.550 1.00 34.19 142 LYS E C 1
ATOM 5610 O O . LYS E 1 142 ? -11.515 29.328 5.902 1.00 34.30 142 LYS E O 1
ATOM 5616 N N . GLY E 1 143 ? -11.000 27.192 6.409 1.00 33.64 143 GLY E N 1
ATOM 5617 C CA . GLY E 1 143 ? -12.055 26.616 5.581 1.00 33.36 143 GLY E CA 1
ATOM 5618 C C . GLY E 1 143 ? -11.965 26.992 4.107 1.00 32.99 143 GLY E C 1
ATOM 5619 O O . GLY E 1 143 ? -12.958 27.385 3.488 1.00 32.36 143 GLY E O 1
ATOM 5620 N N . LEU E 1 144 ? -10.756 26.847 3.567 1.00 32.62 144 LEU E N 1
ATOM 5621 C CA . LEU E 1 144 ? -10.411 27.203 2.199 1.00 32.29 144 LEU E CA 1
ATOM 5622 C C . LEU E 1 144 ? -10.744 26.089 1.212 1.00 32.51 144 LEU E C 1
ATOM 5623 O O . LEU E 1 144 ? -10.478 24.903 1.455 1.00 32.85 144 LEU E O 1
ATOM 5628 N N . ARG E 1 145 ? -11.332 26.476 0.096 1.00 32.17 145 ARG E N 1
ATOM 5629 C CA . ARG E 1 145 ? -11.746 25.501 -0.890 1.00 32.83 145 ARG E CA 1
ATOM 5630 C C . ARG E 1 145 ? -11.128 25.813 -2.237 1.00 32.84 145 ARG E C 1
ATOM 5631 O O . ARG E 1 145 ? -10.991 26.966 -2.607 1.00 32.93 145 ARG E O 1
ATOM 5639 N N . GLN E 1 146 ? -10.727 24.774 -2.952 1.00 33.60 146 GLN E N 1
ATOM 5640 C CA . GLN E 1 146 ? -10.218 24.934 -4.306 1.00 34.20 146 GLN E CA 1
ATOM 5641 C C . GLN E 1 146 ? -11.274 24.459 -5.296 1.00 34.57 146 GLN E C 1
ATOM 5642 O O . GLN E 1 146 ? -11.702 23.303 -5.260 1.00 34.59 146 GLN E O 1
ATOM 5648 N N . GLY E 1 147 ? -11.703 25.366 -6.167 1.00 34.93 147 GLY E N 1
ATOM 5649 C CA . GLY E 1 147 ? -12.774 25.089 -7.111 1.00 35.93 147 GLY E CA 1
ATOM 5650 C C . GLY E 1 147 ? -14.007 25.891 -6.748 1.00 36.33 147 GLY E C 1
ATOM 5651 O O . GLY E 1 147 ? -14.161 27.031 -7.171 1.00 36.18 147 GLY E O 1
ATOM 5652 N N . PHE E 1 148 ? -14.879 25.296 -5.941 1.00 37.34 148 PHE E N 1
ATOM 5653 C CA . PHE E 1 148 ? -16.000 26.025 -5.354 1.00 38.08 148 PHE E CA 1
ATOM 5654 C C . PHE E 1 148 ? -15.521 26.988 -4.253 1.00 37.92 148 PHE E C 1
ATOM 5655 O O . PHE E 1 148 ? -14.391 26.877 -3.771 1.00 37.96 148 PHE E O 1
ATOM 5663 N N . GLU E 1 149 ? -16.389 27.933 -3.882 1.00 37.80 149 GLU E N 1
ATOM 5664 C CA . GLU E 1 149 ? -16.082 28.970 -2.898 1.00 37.49 149 GLU E CA 1
ATOM 5665 C C . GLU E 1 149 ? -15.725 28.405 -1.521 1.00 37.20 149 GLU E C 1
ATOM 5666 O O . GLU E 1 149 ? -16.187 27.315 -1.135 1.00 36.53 149 GLU E O 1
ATOM 5672 N N . ASP E 1 150 ? -14.903 29.169 -0.800 1.00 36.72 150 ASP E N 1
ATOM 5673 C CA . ASP E 1 150 ? -14.375 28.786 0.509 1.00 36.31 150 ASP E CA 1
ATOM 5674 C C . ASP E 1 150 ? -15.500 28.559 1.522 1.00 36.54 150 ASP E C 1
ATOM 5675 O O . ASP E 1 150 ? -16.475 29.321 1.568 1.00 35.97 150 ASP E O 1
ATOM 5680 N N . ALA E 1 151 ? -15.351 27.509 2.331 1.00 36.51 151 ALA E N 1
ATOM 5681 C CA . ALA E 1 151 ? -16.328 27.190 3.364 1.00 36.71 151 ALA E CA 1
ATOM 5682 C C . ALA E 1 151 ? -16.288 28.195 4.516 1.00 36.64 151 ALA E C 1
ATOM 5683 O O . ALA E 1 151 ? -17.325 28.491 5.111 1.00 37.26 151 ALA E O 1
ATOM 5685 N N . GLY E 1 152 ? -15.100 28.726 4.806 1.00 36.38 152 GLY E N 1
ATOM 5686 C CA . GLY E 1 152 ? -14.885 29.611 5.943 1.00 35.59 152 GLY E CA 1
ATOM 5687 C C . GLY E 1 152 ? -14.677 28.830 7.233 1.00 35.25 152 GLY E C 1
ATOM 5688 O O . GLY E 1 152 ? -14.942 27.618 7.275 1.00 35.28 152 GLY E O 1
ATOM 5689 N N . PRO E 1 153 ? -14.194 29.498 8.285 1.00 34.90 153 PRO E N 1
ATOM 5690 C CA . PRO E 1 153 ? -14.109 28.868 9.612 1.00 34.48 153 PRO E CA 1
ATOM 5691 C C . PRO E 1 153 ? -15.492 28.697 10.251 1.00 34.06 153 PRO E C 1
ATOM 5692 O O . PRO E 1 153 ? -15.682 27.848 11.129 1.00 33.73 153 PRO E O 1
#

CATH classification: 3.40.50.960

Sequence (726 aa):
KKVGIVDTTFARVDMASIAIKKLKELSPNIKIIRKTVPGIKDLPVACKKLLEEEGCDIVMALGMPGKAEKDKVCAHEASLGLMLAQLMTNKHIIEVFVHEDEAKDDKELDWLAKRRAEEHAENVYYLLFKPEYLTRMAGKGTKKVGIVDTTFARVDMASIAIKKLKELSPNIKIIRKTVPGIKDLPVACKKLLEEEGCDIVMALGMPGKAEKDKVCAHEASLGLMLAQLMTNKHIIEVFVHEDEAKDDKELDWLAKRRAEEHAENVYYLLFKPEYLTRMAGKTKKVGIVDTTFARVDMASIAIKKLKELSPNIKIIRKTVPGIKDLPVACKKLLEEEGCDIVMALGMPGKAEKDKVCAHEASLGLMLAQLMTNKHIIEVFVHEDEAKDDKELDWLAKRRAEEHAENVYYLLFKPEYLTRMAGKGLRQGFEDAGPKKVGIVDTTFARVDMASIAIKKLKELSPNIKIIRKTVPGIKDLPVACKKLLEEEGCDIVMALGMPGKAEKDKVCAHEASLGLMLAQLMTNKHIIEVFVHEDEAKDDKELDWLAKRRAEEHAENVYYLLFKPEYLTRMAGKTKKVGIVDTTFARVDMASIAIKKLKELSPNIKIIRKTVPGIKDLPVACKKLLEEEGCDIVMALGMPGKAEKDKVCAHEASLGLMLAQLMTNKHIIEVFVHEDEAKDDKELDWLAKRRAEEHAENVYYLLFKPEYLTRMAGKGLRQGFEDAGP

Solvent-accessible surface area: 29068 Å² total; per-residue (Å²): 121,50,0,0,0,0,3,2,32,130,5,114,6,24,3,0,53,37,0,27,145,42,3,106,105,62,17,103,120,10,121,37,65,78,38,2,0,9,17,25,37,10,0,0,0,0,0,15,42,7,1,89,94,77,47,0,58,5,0,0,0,1,0,6,7,6,137,49,109,87,34,94,62,22,5,31,3,0,2,15,1,3,4,26,0,5,1,66,10,38,61,13,2,1,29,1,10,1,26,23,80,54,15,152,102,91,168,72,10,54,149,36,0,82,104,62,0,46,90,42,0,48,26,0,45,34,28,33,83,98,59,86,82,2,46,181,50,7,10,112,94,149,69,50,0,0,0,0,8,5,34,132,5,88,13,50,4,0,54,32,0,27,150,36,2,107,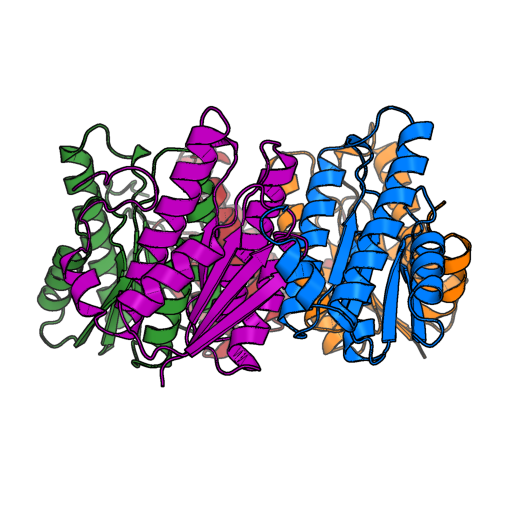112,58,16,104,102,12,119,39,70,79,38,4,0,11,19,23,42,10,0,0,0,0,0,15,50,7,1,90,95,82,47,0,51,5,0,0,0,1,0,9,6,8,131,55,107,91,32,88,58,22,4,30,4,0,3,25,0,4,7,21,0,5,1,63,10,34,64,12,3,2,28,0,12,1,28,36,79,55,12,180,78,87,172,73,11,61,149,35,0,91,92,64,0,56,76,41,0,51,29,0,52,39,25,24,88,95,58,143,73,3,38,191,72,7,1,164,68,154,43,0,0,0,0,6,2,0,56,3,29,12,47,4,0,54,32,0,23,152,38,1,104,120,63,20,107,134,18,125,38,67,81,36,2,0,0,15,18,35,10,0,0,0,0,0,16,44,6,4,86,93,83,49,0,52,4,0,0,0,0,0,6,4,6,128,56,107,79,24,92,58,24,4,36,2,0,4,24,2,2,5,24,0,3,1,75,12,35,64,12,2,2,32,0,12,0,28,34,74,43,13,167,72,82,184,44,5,60,130,2,0,85,86,30,0,49,27,17,0,57,8,0,54,36,26,27,85,91,66,127,62,0,40,179,35,9,6,85,5,52,38,36,3,90,132,74,50,22,97,116,57,0,0,0,0,7,2,0,52,2,28,10,50,4,0,57,36,0,25,146,37,1,104,122,56,20,101,133,13,127,38,69,76,42,2,0,2,15,21,37,11,0,0,0,0,0,15,49,10,3,87,88,80,51,0,58,4,0,0,0,0,0,5,5,6,135,52,106,79,26,97,64,24,5,32,3,0,3,18,3,2,5,28,0,4,0,66,11,28,69,14,3,2,27,0,15,0,31,27,84,53,8,174,79,82,174,63,6,59,154,38,0,63,109,62,0,46,82,47,0,54,34,0,46,40,26,24,90,85,69,119,73,4,38,192,67,12,8,164,126,73,41,0,0,0,0,7,1,28,119,3,84,14,50,4,0,57,30,0,25,146,41,4,101,105,56,23,112,130,14,112,38,51,81,39,2,0,11,15,16,39,12,0,0,0,0,0,16,40,7,4,87,96,81,47,0,52,3,0,0,0,1,0,4,4,10,127,54,114,79,24,75,55,22,5,32,3,0,3,22,0,3,6,18,0,5,0,69,13,31,62,12,2,0,29,0,15,0,20,31,76,37,13,153,94,83,174,50,5,59,123,0,0,78,88,36,0,46,34,17,0,61,9,0,56,43,26,30,83,94,63,123,63,1,42,184,36,6,4,88,0,34,41,28,0,92,138,78,53,19,103

InterPro domains:
  IPR002180 Lumazine/riboflavin synthase [PF00885] (4-127)
  IPR006399 Riboflavin synthase, archaeal [PIRSF015750] (1-155)
  IPR006399 Riboflavin synthase, archaeal [TIGR01506] (4-153)
  IPR006399 Riboflavin synthase, archaeal [cd09210] (5-147)
  IPR036467 Lumazine/riboflavin synthase superfamily [G3DSA:3.40.50.960] (1-156)
  IPR036467 Lumazine/riboflavin synthase superfamily [SSF52121] (3-136)

Organism: Methanocaldococcus jannaschii (strain ATCC 43067 / DSM 2661 / JAL-1 / JCM 10045 / NBRC 100440) (NCBI:txid243232)

B-factor: mean 34.28, std 6.32, range [19.23, 81.89]

Radius of gyration: 25.93 Å; Cα contacts (8 Å, |Δi|>4): 1603; chains: 5; bounding box: 41×72×71 Å